Protein AF-F1CF00-F1 (afdb_monomer_lite)

Foldseek 3Di:
DPDDPQDQDPPDWFKKKWWAPDQFLQGTQIWIDTPVLVPDVLQVKDWDQDDPLHGADVVRAPRTWIDGFQWDPSHIGHNTDDIDTDSHIDPGPCNQLHQFQFALVQDLVNSVPPSVRSPDCVGHGTGAAKAWAWPPPHAFDKDFDDPPDQDKGKGKTKIDTGDQWAFPWKWKDQQLPPDTDTWDKAQPVVVCLVPWDDCDPRPHTRHCVPHSGDRDMIMTIDIDRCVPRDLVQPGFKMWMKIATPVRGIAAQAFRDDSNRPNTHHIFMWTWDAPPVNRMITIFGQADDDDDDGGPCVVCVVVVHHSSPDDSDDPRVCPPPPPPPPPVDPPVVVVVVVVVVVQDDPVCPPPDADLVNQVVQLQLPDQWFWAAEPNDIDTCNVVQSPPSVHNNVSSNRGSYHD

pLDDT: mean 87.66, std 14.7, range [31.25, 98.94]

Radius of gyration: 24.58 Å; chains: 1; bounding box: 58×54×68 Å

Structure (mmCIF, N/CA/C/O backbone):
data_AF-F1CF00-F1
#
_entry.id   AF-F1CF00-F1
#
loop_
_atom_site.group_PDB
_atom_site.id
_atom_site.type_symbol
_atom_site.label_atom_id
_atom_site.label_alt_id
_atom_site.label_comp_id
_atom_site.label_asym_id
_atom_site.label_entity_id
_atom_site.label_seq_id
_atom_site.pdbx_PDB_ins_code
_atom_site.Cartn_x
_atom_site.Cartn_y
_atom_site.Cartn_z
_atom_site.occupancy
_atom_site.B_iso_or_equiv
_atom_site.auth_seq_id
_atom_site.auth_comp_id
_atom_site.auth_asym_id
_atom_site.auth_atom_id
_atom_site.pdbx_PDB_model_num
ATOM 1 N N . ALA A 1 1 ? 1.249 -29.191 -19.636 1.00 63.22 1 ALA A N 1
ATOM 2 C CA . ALA A 1 1 ? 0.805 -27.869 -19.150 1.00 63.22 1 ALA A CA 1
ATOM 3 C C . ALA A 1 1 ? 0.244 -27.083 -20.328 1.00 63.22 1 ALA A C 1
ATOM 5 O O . ALA A 1 1 ? 0.739 -27.269 -21.435 1.00 63.22 1 ALA A O 1
ATOM 6 N N . TYR A 1 2 ? -0.792 -26.268 -20.119 1.00 59.78 2 TYR A N 1
ATOM 7 C CA . TYR A 1 2 ? -1.272 -25.333 -21.145 1.00 59.78 2 TYR A CA 1
ATOM 8 C C . TYR A 1 2 ? -0.163 -24.302 -21.450 1.00 59.78 2 TYR A C 1
ATOM 10 O O . TYR A 1 2 ? 0.604 -23.993 -20.532 1.00 59.78 2 TYR A O 1
ATOM 18 N N . PRO A 1 3 ? -0.029 -23.785 -22.687 1.00 68.06 3 PRO A N 1
ATOM 19 C CA . PRO A 1 3 ? 0.972 -22.767 -23.001 1.00 68.06 3 PRO A CA 1
ATOM 20 C C . PRO A 1 3 ? 0.831 -21.557 -22.071 1.00 68.06 3 PRO A C 1
ATOM 22 O O . PRO A 1 3 ? -0.273 -21.037 -21.904 1.00 68.06 3 PRO A O 1
ATOM 25 N N . SER A 1 4 ? 1.935 -21.119 -21.462 1.00 71.06 4 SER A N 1
ATOM 26 C CA . SER A 1 4 ? 1.944 -19.944 -20.590 1.00 71.06 4 SER A CA 1
ATOM 27 C C . SER A 1 4 ? 2.267 -18.692 -21.399 1.00 71.06 4 SER A C 1
ATOM 29 O O . SER A 1 4 ? 3.142 -18.708 -22.266 1.00 71.06 4 SER A O 1
ATOM 31 N N . TYR A 1 5 ? 1.607 -17.579 -21.075 1.00 68.19 5 TYR A N 1
ATOM 32 C CA . TYR A 1 5 ? 2.003 -16.262 -21.582 1.00 68.19 5 TYR A CA 1
ATOM 33 C C . TYR A 1 5 ? 3.438 -15.887 -21.165 1.00 68.19 5 TYR A C 1
ATOM 35 O O . TYR A 1 5 ? 4.087 -15.096 -21.840 1.00 68.19 5 TYR A O 1
ATOM 43 N N . GLU A 1 6 ? 3.968 -16.508 -20.112 1.00 74.44 6 GLU A N 1
ATOM 44 C CA . GLU A 1 6 ? 5.344 -16.301 -19.645 1.00 74.44 6 GLU A CA 1
ATOM 45 C C . GLU A 1 6 ? 6.374 -17.139 -20.431 1.00 74.44 6 GLU A C 1
ATOM 47 O O . GLU A 1 6 ? 7.578 -17.018 -20.228 1.00 74.44 6 GLU A O 1
ATOM 52 N N . THR A 1 7 ? 5.944 -18.004 -21.361 1.00 80.38 7 THR A N 1
ATOM 53 C CA . THR A 1 7 ? 6.881 -18.741 -22.219 1.00 80.38 7 THR A CA 1
ATOM 54 C C . THR A 1 7 ? 7.532 -17.792 -23.227 1.00 80.38 7 THR A C 1
ATOM 56 O O . THR A 1 7 ? 6.840 -17.206 -24.071 1.00 80.38 7 THR A O 1
ATOM 59 N N . VAL A 1 8 ? 8.863 -17.678 -23.154 1.00 82.75 8 VAL A N 1
ATOM 60 C CA . VAL A 1 8 ? 9.689 -16.884 -24.074 1.00 82.75 8 VAL A CA 1
ATOM 61 C C . VAL A 1 8 ? 9.491 -17.372 -25.506 1.00 82.75 8 VAL A C 1
ATOM 63 O O . VAL A 1 8 ? 9.583 -18.565 -25.797 1.00 82.75 8 VAL A O 1
ATOM 66 N N . VAL A 1 9 ? 9.232 -16.430 -26.408 1.00 83.75 9 VAL A N 1
ATOM 67 C CA . VAL A 1 9 ? 9.177 -16.680 -27.849 1.00 83.75 9 VAL A CA 1
ATOM 68 C C . VAL A 1 9 ? 10.295 -15.858 -28.486 1.00 83.75 9 VAL A C 1
ATOM 70 O O . VAL A 1 9 ? 10.139 -14.639 -28.579 1.00 83.75 9 VAL A O 1
ATOM 73 N N . PRO A 1 10 ? 11.408 -16.492 -28.904 1.00 81.06 10 PRO A N 1
ATOM 74 C CA . PRO A 1 10 ? 12.555 -15.785 -29.460 1.00 81.06 10 PRO A CA 1
ATOM 75 C C . PRO A 1 10 ? 12.169 -14.813 -30.575 1.00 81.06 10 PRO A C 1
ATOM 77 O O . PRO A 1 10 ? 11.384 -15.148 -31.463 1.00 81.06 10 PRO A O 1
ATOM 80 N N . GLY A 1 11 ? 12.708 -13.596 -30.510 1.00 82.81 11 GLY A N 1
ATOM 81 C CA . GLY A 1 11 ? 12.425 -12.531 -31.479 1.00 82.81 11 GLY A CA 1
ATOM 82 C C . GLY A 1 11 ? 11.084 -11.815 -31.279 1.00 82.81 11 GLY A C 1
ATOM 83 O O . GLY A 1 11 ? 10.772 -10.888 -32.025 1.00 82.81 11 GLY A O 1
ATOM 84 N N . ARG A 1 12 ? 10.294 -12.189 -30.263 1.00 89.31 12 ARG A N 1
ATOM 85 C CA . ARG A 1 12 ? 9.070 -11.479 -29.884 1.00 89.31 12 ARG A CA 1
ATOM 86 C C . ARG A 1 12 ? 9.282 -10.750 -28.565 1.00 89.31 12 ARG A C 1
ATOM 88 O O . ARG A 1 12 ? 9.091 -11.326 -27.499 1.00 89.31 12 ARG A O 1
ATOM 95 N N . ALA A 1 13 ? 9.615 -9.467 -28.659 1.00 93.44 13 ALA A N 1
ATOM 96 C CA . ALA A 1 13 ? 9.744 -8.603 -27.496 1.00 93.44 13 ALA A CA 1
ATOM 97 C C . ALA A 1 13 ? 8.464 -8.609 -26.641 1.00 93.44 13 ALA A C 1
ATOM 99 O O . ALA A 1 13 ? 7.344 -8.517 -27.157 1.00 93.44 13 ALA A O 1
ATOM 100 N N . ARG A 1 14 ? 8.644 -8.737 -25.327 1.00 93.94 14 ARG A N 1
ATOM 101 C CA . ARG A 1 14 ? 7.571 -8.797 -24.324 1.00 93.94 14 ARG A CA 1
ATOM 102 C C . ARG A 1 14 ? 7.862 -7.980 -23.079 1.00 93.94 14 ARG A C 1
ATOM 104 O O . ARG A 1 14 ? 6.922 -7.685 -22.346 1.00 93.94 14 ARG A O 1
ATOM 111 N N . HIS A 1 15 ? 9.111 -7.584 -22.871 1.00 96.06 15 HIS A N 1
ATOM 112 C CA . HIS A 1 15 ? 9.545 -6.841 -21.703 1.00 96.06 15 HIS A CA 1
ATOM 113 C C . HIS A 1 15 ? 10.344 -5.603 -22.099 1.00 96.06 15 HIS A C 1
ATOM 115 O O . HIS A 1 15 ? 10.956 -5.542 -23.167 1.00 96.06 15 HIS A O 1
ATOM 121 N N . VAL A 1 16 ? 10.336 -4.632 -21.195 1.00 98.25 16 VAL A N 1
ATOM 122 C CA . VAL A 1 16 ? 11.263 -3.506 -21.162 1.00 98.25 16 VAL A CA 1
ATOM 123 C C . VAL A 1 16 ? 12.041 -3.625 -19.862 1.00 98.25 16 VAL A C 1
ATOM 125 O O . VAL A 1 16 ? 11.451 -3.554 -18.785 1.00 98.25 16 VAL A O 1
ATOM 128 N N . ILE A 1 17 ? 13.340 -3.873 -19.959 1.00 98.56 17 ILE A N 1
ATOM 129 C CA . ILE A 1 17 ? 14.257 -3.951 -18.827 1.00 98.56 17 ILE A CA 1
ATOM 130 C C . ILE A 1 17 ? 14.751 -2.539 -18.524 1.00 98.56 17 ILE A C 1
ATOM 132 O O . ILE A 1 17 ? 15.116 -1.797 -19.435 1.00 98.56 17 ILE A O 1
ATOM 136 N N . PHE A 1 18 ? 14.764 -2.194 -17.242 1.00 98.75 18 PHE A N 1
ATOM 137 C CA . PHE A 1 18 ? 15.279 -0.941 -16.707 1.00 98.75 18 PHE A CA 1
ATOM 138 C C . PHE A 1 18 ? 16.377 -1.264 -15.697 1.00 98.75 18 PHE A C 1
ATOM 140 O O . PHE A 1 18 ? 16.182 -2.121 -14.833 1.00 98.75 18 PHE A O 1
ATOM 147 N N . GLU A 1 19 ? 17.508 -0.579 -15.802 1.00 98.69 19 GLU A N 1
ATOM 148 C CA . GLU A 1 19 ? 18.694 -0.788 -14.966 1.00 98.69 19 GLU A CA 1
ATOM 149 C C . GLU A 1 19 ? 19.203 0.564 -14.456 1.00 98.69 19 GLU A C 1
ATOM 151 O O . GLU A 1 19 ? 19.277 1.537 -15.219 1.00 98.69 19 GLU A O 1
ATOM 156 N N . GLY A 1 20 ? 19.483 0.621 -13.155 1.00 98.50 20 GLY A N 1
ATOM 157 C CA . GLY A 1 20 ? 20.045 1.779 -12.469 1.00 98.50 20 GLY A CA 1
ATOM 158 C C . GLY A 1 20 ? 21.561 1.869 -12.641 1.00 98.50 20 GLY A C 1
ATOM 159 O O . GLY A 1 20 ? 22.195 0.962 -13.170 1.00 98.50 20 GLY A O 1
ATOM 160 N N . ALA A 1 21 ? 22.143 2.986 -12.220 1.00 98.00 21 ALA A N 1
ATOM 161 C CA . ALA A 1 21 ? 23.587 3.216 -12.207 1.00 98.00 21 ALA A CA 1
ATOM 162 C C . ALA A 1 21 ? 24.255 2.805 -10.883 1.00 98.00 21 ALA A C 1
ATOM 164 O O . ALA A 1 21 ? 25.465 2.966 -10.745 1.00 98.00 21 ALA A O 1
ATOM 165 N N . ASP A 1 22 ? 23.474 2.336 -9.912 1.00 94.06 22 ASP A N 1
ATOM 166 C CA . ASP A 1 22 ? 23.943 1.895 -8.605 1.00 94.06 22 ASP A CA 1
ATOM 167 C C . ASP A 1 22 ? 24.763 0.605 -8.700 1.00 94.06 22 ASP A C 1
ATOM 169 O O . ASP A 1 22 ? 24.506 -0.248 -9.545 1.00 94.06 22 ASP A O 1
ATOM 173 N N . GLU A 1 23 ? 25.743 0.456 -7.812 1.00 93.50 23 GLU A N 1
ATOM 174 C CA . GLU A 1 23 ? 26.584 -0.736 -7.714 1.00 93.50 23 GLU A CA 1
ATOM 175 C C . GLU A 1 23 ? 26.280 -1.434 -6.384 1.00 93.50 23 GLU A C 1
ATOM 177 O O . GLU A 1 23 ? 26.660 -0.956 -5.316 1.00 93.50 23 GLU A O 1
ATOM 182 N N . LEU A 1 24 ? 25.559 -2.555 -6.447 1.00 93.12 24 LEU A N 1
ATOM 183 C CA . LEU A 1 24 ? 25.214 -3.377 -5.283 1.00 93.12 24 LEU A CA 1
ATOM 184 C C . LEU A 1 24 ? 26.084 -4.646 -5.252 1.00 93.12 24 LEU A C 1
ATOM 186 O O . LEU A 1 24 ? 26.618 -5.046 -6.292 1.00 93.12 24 LEU A O 1
ATOM 190 N N . PRO A 1 25 ? 26.175 -5.363 -4.111 1.00 92.06 25 PRO A N 1
ATOM 191 C CA . PRO A 1 25 ? 27.051 -6.535 -3.973 1.00 92.06 25 PRO A CA 1
ATOM 192 C C . PRO A 1 25 ? 26.844 -7.641 -5.020 1.00 92.06 25 PRO A C 1
ATOM 194 O O . PRO A 1 25 ? 27.751 -8.425 -5.292 1.00 92.06 25 PRO A O 1
ATOM 197 N N . LYS A 1 26 ? 25.648 -7.726 -5.621 1.00 93.06 26 LYS A N 1
ATOM 198 C CA . LYS A 1 26 ? 25.290 -8.732 -6.637 1.00 93.06 26 LYS A CA 1
ATOM 199 C C . LYS A 1 26 ? 24.983 -8.122 -8.009 1.00 93.06 26 LYS A C 1
ATOM 201 O O . LYS A 1 26 ? 24.214 -8.691 -8.787 1.00 93.06 26 LYS A O 1
ATOM 206 N N . GLY A 1 27 ? 25.609 -6.984 -8.301 1.00 93.94 27 GLY A N 1
ATOM 207 C CA . GLY A 1 27 ? 25.416 -6.210 -9.523 1.00 93.94 27 GLY A CA 1
ATOM 208 C C . GLY A 1 27 ? 24.318 -5.161 -9.384 1.00 93.94 27 GLY A C 1
ATOM 209 O O . GLY A 1 27 ? 23.625 -5.093 -8.373 1.00 93.94 27 GLY A O 1
ATOM 210 N N . LYS A 1 28 ? 24.172 -4.339 -10.420 1.00 96.88 28 LYS A N 1
ATOM 211 C CA . LYS A 1 28 ? 23.271 -3.183 -10.435 1.00 96.88 28 LYS A CA 1
ATOM 212 C C . LYS A 1 28 ? 21.818 -3.541 -10.156 1.00 96.88 28 LYS A C 1
ATOM 214 O O . LYS A 1 28 ? 21.356 -4.637 -10.504 1.00 96.88 28 LYS A O 1
ATOM 219 N N . TYR A 1 29 ? 21.062 -2.597 -9.601 1.00 98.19 29 TYR A N 1
ATOM 220 C CA . TYR A 1 29 ? 19.623 -2.766 -9.508 1.00 98.19 29 TYR A CA 1
ATOM 221 C C . TYR A 1 29 ? 18.991 -2.745 -10.899 1.00 98.19 29 TYR A C 1
ATOM 223 O O . TYR A 1 29 ? 19.172 -1.818 -11.689 1.00 98.19 29 TYR A O 1
ATOM 231 N N . GLY A 1 30 ? 18.176 -3.752 -11.191 1.00 98.19 30 GLY A N 1
ATOM 232 C CA . GLY A 1 30 ? 17.430 -3.796 -12.435 1.00 98.19 30 GLY A CA 1
ATOM 233 C C . GLY A 1 30 ? 16.198 -4.677 -12.342 1.00 98.19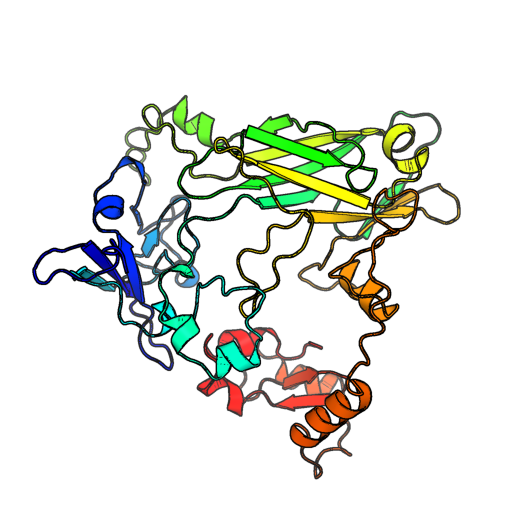 30 GLY A C 1
ATOM 234 O O . GLY A 1 30 ? 16.146 -5.674 -11.625 1.00 98.19 30 GLY A O 1
ATOM 235 N N . THR A 1 31 ? 15.171 -4.310 -13.093 1.00 98.38 31 THR A N 1
ATOM 236 C CA . THR A 1 31 ? 13.897 -5.031 -13.156 1.00 98.38 31 THR A CA 1
ATOM 237 C C . THR A 1 31 ? 13.268 -4.833 -14.531 1.00 98.38 31 THR A C 1
ATOM 239 O O . THR A 1 31 ? 13.868 -4.211 -15.406 1.00 98.38 31 THR A O 1
ATOM 242 N N . SER A 1 32 ? 12.091 -5.400 -14.780 1.00 97.50 32 SER A N 1
ATOM 243 C CA . SER A 1 32 ? 11.417 -5.229 -16.066 1.00 97.50 32 SER A CA 1
ATOM 244 C C . SER A 1 32 ? 9.935 -4.935 -15.925 1.00 97.50 32 SER A C 1
ATOM 246 O O . SER A 1 32 ? 9.302 -5.324 -14.947 1.00 97.50 32 SER A O 1
ATOM 248 N N . GLN A 1 33 ? 9.397 -4.264 -16.937 1.00 97.50 33 GLN A N 1
ATOM 249 C CA . GLN A 1 33 ? 7.969 -4.081 -17.158 1.00 97.50 33 GLN A CA 1
ATOM 250 C C . GLN A 1 33 ? 7.525 -4.877 -18.370 1.00 97.50 33 GLN A C 1
ATOM 252 O O . GLN A 1 33 ? 8.310 -5.131 -19.284 1.00 97.50 33 GLN A O 1
ATOM 257 N N . ARG A 1 34 ? 6.239 -5.220 -18.420 1.00 94.69 34 ARG A N 1
ATOM 258 C CA . ARG A 1 34 ? 5.651 -5.787 -19.633 1.00 94.69 34 ARG A CA 1
ATOM 259 C C . ARG A 1 34 ? 5.622 -4.719 -20.727 1.00 94.69 34 ARG A C 1
ATOM 261 O O . ARG A 1 34 ? 5.172 -3.598 -20.502 1.00 94.69 34 ARG A O 1
ATOM 268 N N . LEU A 1 35 ? 6.066 -5.075 -21.928 1.00 95.75 35 LEU A N 1
ATOM 269 C CA . LEU A 1 35 ? 6.161 -4.161 -23.067 1.00 95.75 35 LEU A CA 1
ATOM 270 C C . LEU A 1 35 ? 4.801 -3.567 -23.442 1.00 95.75 35 LEU A C 1
ATOM 272 O O . LEU A 1 35 ? 4.711 -2.382 -23.739 1.00 95.75 35 LEU A O 1
ATOM 276 N N . ASN A 1 36 ? 3.731 -4.363 -23.391 1.00 95.00 36 ASN A N 1
ATOM 277 C CA . ASN A 1 36 ? 2.386 -3.860 -23.666 1.00 95.00 36 ASN A CA 1
ATOM 278 C C . ASN A 1 36 ? 1.926 -2.808 -22.646 1.00 95.00 36 ASN A C 1
ATOM 280 O O . ASN A 1 36 ? 1.220 -1.890 -23.034 1.00 95.00 36 ASN A O 1
ATOM 284 N N . TRP A 1 37 ? 2.337 -2.914 -21.379 1.00 95.31 37 TRP A N 1
ATOM 285 C CA . TRP A 1 37 ? 2.041 -1.908 -20.357 1.00 95.31 37 TRP A CA 1
ATOM 286 C C . TRP A 1 37 ? 2.884 -0.651 -20.553 1.00 95.31 37 TRP A C 1
ATOM 288 O O . TRP A 1 37 ? 2.344 0.444 -20.496 1.00 95.31 37 TRP A O 1
ATOM 298 N N . ALA A 1 38 ? 4.172 -0.801 -20.875 1.00 96.19 38 ALA A N 1
ATOM 299 C CA . ALA A 1 38 ? 5.051 0.331 -21.170 1.00 96.19 38 ALA A CA 1
ATOM 300 C C . ALA A 1 38 ? 4.606 1.142 -22.402 1.00 96.19 38 ALA A C 1
ATOM 302 O O . ALA A 1 38 ? 4.855 2.343 -22.472 1.00 96.19 38 ALA A O 1
ATOM 303 N N . MET A 1 39 ? 3.944 0.501 -23.370 1.00 95.50 39 MET A N 1
ATOM 304 C CA . MET A 1 39 ? 3.370 1.173 -24.543 1.00 95.50 39 MET A CA 1
ATOM 305 C C . MET A 1 39 ? 1.972 1.759 -24.295 1.00 95.50 39 MET A C 1
ATOM 307 O O . MET A 1 39 ? 1.500 2.563 -25.102 1.00 95.50 39 MET A O 1
ATOM 311 N N . ASP A 1 40 ? 1.297 1.362 -23.217 1.00 94.50 40 ASP A N 1
ATOM 312 C CA . ASP A 1 40 ? -0.046 1.830 -22.898 1.00 94.50 40 ASP A CA 1
ATOM 313 C C . ASP A 1 40 ? 0.018 3.152 -22.127 1.00 94.50 40 ASP A C 1
ATOM 315 O O . ASP A 1 40 ? 0.338 3.201 -20.940 1.00 94.50 40 ASP A O 1
ATOM 319 N N . ARG A 1 41 ? -0.337 4.248 -22.805 1.00 90.38 41 ARG A N 1
ATOM 320 C CA . ARG A 1 41 ? -0.366 5.586 -22.198 1.00 90.38 41 ARG A CA 1
ATOM 321 C C . ARG A 1 41 ? -1.316 5.675 -21.007 1.00 90.38 41 ARG A C 1
ATOM 323 O O . ARG A 1 41 ? -1.063 6.486 -20.122 1.00 90.38 41 ARG A O 1
ATOM 330 N N . GLN A 1 42 ? -2.370 4.856 -20.957 1.00 90.62 42 GLN A N 1
ATOM 331 C CA . GLN A 1 42 ? -3.288 4.868 -19.822 1.00 90.62 42 GLN A CA 1
ATOM 332 C C . GLN A 1 42 ? -2.615 4.363 -18.547 1.00 90.62 42 GLN A C 1
ATOM 334 O O . GLN A 1 42 ? -2.994 4.801 -17.475 1.00 90.62 42 GLN A O 1
ATOM 339 N N . LYS A 1 43 ? -1.572 3.525 -18.637 1.00 92.00 43 LYS A N 1
ATOM 340 C CA . LYS A 1 43 ? -0.809 3.058 -17.467 1.00 92.00 43 LYS A CA 1
ATOM 341 C C . LYS A 1 43 ? 0.065 4.140 -16.823 1.00 92.00 43 LYS A C 1
ATOM 343 O O . LYS A 1 43 ? 0.626 3.895 -15.760 1.00 92.00 43 LYS A O 1
ATOM 348 N N . GLY A 1 44 ? 0.192 5.316 -17.445 1.00 91.31 44 GLY A N 1
ATOM 349 C CA . GLY A 1 44 ? 0.817 6.488 -16.829 1.00 91.31 44 GLY A CA 1
ATOM 350 C C . GLY A 1 44 ? 2.302 6.327 -16.493 1.00 91.31 44 GLY A C 1
ATOM 351 O O . GLY A 1 44 ? 2.793 7.010 -15.603 1.00 91.31 44 GLY A O 1
ATOM 352 N N . MET A 1 45 ? 3.026 5.419 -17.156 1.00 95.56 45 MET A N 1
ATOM 353 C CA . MET A 1 45 ? 4.460 5.225 -16.914 1.00 95.56 45 MET A CA 1
ATOM 354 C C . MET A 1 45 ? 5.272 6.443 -17.360 1.00 95.56 45 MET A C 1
ATOM 356 O O . MET A 1 45 ? 5.098 6.937 -18.475 1.00 95.56 45 MET A O 1
ATOM 360 N N . LEU A 1 46 ? 6.193 6.893 -16.506 1.00 95.31 46 LEU A N 1
ATOM 361 C CA . LEU A 1 46 ? 6.997 8.093 -16.730 1.00 95.31 46 LEU A CA 1
ATOM 362 C C . LEU A 1 46 ? 8.484 7.813 -16.540 1.00 95.31 46 LEU A C 1
ATOM 364 O O . LEU A 1 46 ? 8.888 7.058 -15.657 1.00 95.31 46 LEU A O 1
ATOM 368 N N . ILE A 1 47 ? 9.295 8.509 -17.330 1.00 97.25 47 ILE A N 1
ATOM 369 C CA . ILE A 1 47 ? 10.700 8.744 -17.018 1.00 97.25 47 ILE A CA 1
ATOM 370 C C . ILE A 1 47 ? 10.771 10.149 -16.426 1.00 97.25 47 ILE A C 1
ATOM 372 O O . ILE A 1 47 ? 10.546 11.133 -17.130 1.00 97.25 47 ILE A O 1
ATOM 376 N N . ALA A 1 48 ? 10.993 10.231 -15.119 1.00 96.12 48 ALA A N 1
ATOM 377 C CA . ALA A 1 48 ? 10.933 11.469 -14.357 1.00 96.12 48 ALA A CA 1
ATOM 378 C C . ALA A 1 48 ? 12.340 11.981 -14.041 1.00 96.12 48 ALA A C 1
ATOM 380 O O . ALA A 1 48 ? 13.216 11.199 -13.677 1.00 96.12 48 ALA A O 1
ATOM 381 N N . TRP A 1 49 ? 12.525 13.296 -14.153 1.00 95.06 49 TRP A N 1
ATOM 382 C CA . TRP A 1 49 ? 13.735 14.029 -13.754 1.00 95.06 49 TRP A CA 1
ATOM 383 C C . TRP A 1 49 ? 13.470 15.028 -12.613 1.00 95.06 49 TRP A C 1
ATOM 385 O O . TRP A 1 49 ? 14.409 15.590 -12.056 1.00 95.06 49 TRP A O 1
ATOM 395 N N . ALA A 1 50 ? 12.200 15.205 -12.232 1.00 92.62 50 ALA A N 1
ATOM 396 C CA . ALA A 1 50 ? 11.751 16.125 -11.194 1.00 92.62 50 ALA A CA 1
ATOM 397 C C . ALA A 1 50 ? 10.626 15.518 -10.340 1.00 92.62 50 ALA A C 1
ATOM 399 O O . ALA A 1 50 ? 9.872 14.656 -10.803 1.00 92.62 50 ALA A O 1
ATOM 400 N N . ILE A 1 51 ? 10.495 16.008 -9.108 1.00 93.88 51 ILE A N 1
ATOM 401 C CA . ILE A 1 51 ? 9.410 15.709 -8.169 1.00 93.88 51 ILE A CA 1
ATOM 402 C C . ILE A 1 51 ? 8.962 17.012 -7.498 1.00 93.88 51 ILE A C 1
ATOM 404 O O . ILE A 1 51 ? 9.783 17.820 -7.090 1.00 93.88 51 ILE A O 1
ATOM 408 N N . ASN A 1 52 ? 7.650 17.256 -7.425 1.00 92.50 52 ASN A N 1
ATOM 409 C CA . ASN A 1 52 ? 7.070 18.458 -6.800 1.00 92.50 52 ASN A CA 1
ATOM 410 C C . ASN A 1 52 ? 7.621 19.811 -7.304 1.00 92.50 52 ASN A C 1
ATOM 412 O O . ASN A 1 52 ? 7.535 20.815 -6.607 1.00 92.50 52 ASN A O 1
ATOM 416 N N . GLY A 1 53 ? 8.112 19.857 -8.545 1.00 90.38 53 GLY A N 1
ATOM 417 C CA . GLY A 1 53 ? 8.618 21.077 -9.183 1.00 90.38 53 GLY A CA 1
ATOM 418 C C . GLY A 1 53 ? 10.115 21.306 -8.981 1.00 90.38 53 GLY A C 1
ATOM 419 O O . GLY A 1 53 ? 10.644 22.278 -9.511 1.00 90.38 53 GLY A O 1
ATOM 420 N N . GLU A 1 54 ? 10.790 20.403 -8.275 1.00 92.94 54 GLU A N 1
ATOM 421 C CA . GLU A 1 54 ? 12.230 20.431 -8.034 1.00 92.94 54 GLU A CA 1
ATOM 422 C C . GLU A 1 54 ? 12.911 19.248 -8.724 1.00 92.94 54 GLU A C 1
ATOM 424 O O . GLU A 1 54 ? 12.278 18.221 -8.992 1.00 92.94 54 GLU A O 1
ATOM 429 N N . ASP A 1 55 ? 14.206 19.382 -9.008 1.00 95.12 55 ASP A N 1
ATOM 430 C CA . ASP A 1 55 ? 15.024 18.260 -9.468 1.00 95.12 55 ASP A CA 1
ATOM 431 C C . ASP A 1 55 ? 14.949 17.104 -8.459 1.00 95.12 55 ASP A C 1
ATOM 433 O O . ASP A 1 55 ? 14.796 17.305 -7.252 1.00 95.12 55 ASP A O 1
ATOM 437 N N . LEU A 1 56 ? 15.070 15.865 -8.941 1.00 96.75 56 LEU A N 1
ATOM 438 C CA . LEU A 1 56 ? 15.157 14.714 -8.039 1.00 96.75 56 LEU A CA 1
ATOM 439 C C . LEU A 1 56 ? 16.323 14.891 -7.054 1.00 96.75 56 LEU A C 1
ATOM 441 O O . LEU A 1 56 ? 17.412 15.310 -7.433 1.00 96.75 56 LEU A O 1
ATOM 445 N N . SER A 1 57 ? 16.132 14.495 -5.797 1.00 96.81 57 SER A N 1
ATOM 446 C CA . SER A 1 57 ? 17.253 14.310 -4.874 1.00 96.81 57 SER A CA 1
ATOM 447 C C . SER A 1 57 ? 18.048 13.042 -5.236 1.00 96.81 57 SER A C 1
ATOM 449 O O . SER A 1 57 ? 17.522 12.160 -5.933 1.00 96.81 57 SER A O 1
ATOM 451 N N . PRO A 1 58 ? 19.293 12.883 -4.743 1.00 96.12 58 PRO A N 1
ATOM 452 C CA . PRO A 1 58 ? 20.033 11.629 -4.880 1.00 96.12 58 PRO A CA 1
ATOM 453 C C . PRO A 1 58 ? 19.219 10.410 -4.422 1.00 96.12 58 PRO A C 1
ATOM 455 O O . PRO A 1 58 ? 19.092 9.451 -5.182 1.00 96.12 58 PRO A O 1
ATOM 458 N N . ASP A 1 59 ? 18.551 10.481 -3.266 1.00 96.12 59 ASP A N 1
ATOM 459 C CA . ASP A 1 59 ? 17.725 9.385 -2.730 1.00 96.12 59 ASP A CA 1
ATOM 460 C C . ASP A 1 59 ? 16.500 9.061 -3.583 1.00 96.12 59 ASP A C 1
ATOM 462 O O . ASP A 1 59 ? 16.015 7.921 -3.600 1.00 96.12 59 ASP A O 1
ATOM 466 N N . HIS A 1 60 ? 16.004 10.045 -4.330 1.00 97.00 60 HIS A N 1
ATOM 467 C CA . HIS A 1 60 ? 14.905 9.875 -5.267 1.00 97.00 60 HIS A CA 1
ATOM 468 C C . HIS A 1 60 ? 15.355 9.533 -6.687 1.00 97.00 60 HIS A C 1
ATOM 470 O O . HIS A 1 60 ? 14.492 9.303 -7.531 1.00 97.00 60 HIS A O 1
ATOM 476 N N . GLY A 1 61 ? 16.656 9.375 -6.940 1.00 97.69 61 GLY A N 1
ATOM 477 C CA . GLY A 1 61 ? 17.172 8.839 -8.197 1.00 97.69 61 GLY A CA 1
ATOM 478 C C . GLY A 1 61 ? 17.672 9.883 -9.188 1.00 97.69 61 GLY A C 1
ATOM 479 O O . GLY A 1 61 ? 17.588 9.630 -10.387 1.00 97.69 61 GLY A O 1
ATOM 480 N N . TYR A 1 62 ? 18.164 11.035 -8.723 1.00 97.38 62 TYR A N 1
ATOM 481 C CA . TYR A 1 62 ? 18.793 12.039 -9.589 1.00 97.38 62 TYR A CA 1
ATOM 482 C C . TYR A 1 62 ? 19.824 11.42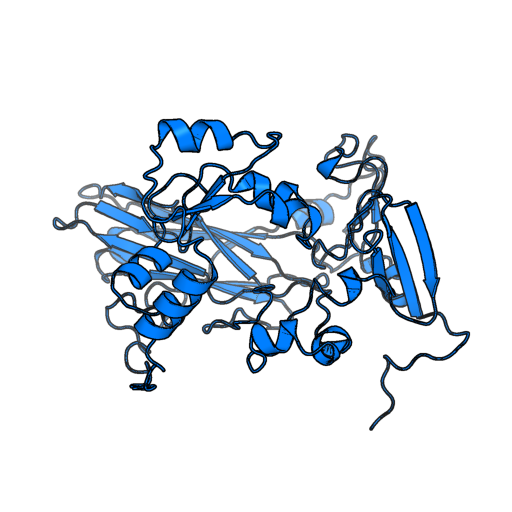7 -10.560 1.00 97.38 62 TYR A C 1
ATOM 484 O O . TYR A 1 62 ? 20.638 10.611 -10.133 1.00 97.38 62 TYR A O 1
ATOM 492 N N . PRO A 1 63 ? 19.872 11.833 -11.841 1.00 97.25 63 PRO A N 1
ATOM 493 C CA . PRO A 1 63 ? 19.023 12.842 -12.478 1.00 97.25 63 PRO A CA 1
ATOM 494 C C . PRO A 1 63 ? 17.738 12.274 -13.091 1.00 97.25 63 PRO A C 1
ATOM 496 O O . PRO A 1 63 ? 16.918 13.037 -13.591 1.00 97.25 63 PRO A O 1
ATOM 499 N N . LEU A 1 64 ? 17.565 10.950 -13.119 1.00 98.06 64 LEU A N 1
ATOM 500 C CA . LEU A 1 64 ? 16.505 10.311 -13.890 1.00 98.06 64 LEU A CA 1
ATOM 501 C C . LEU A 1 64 ? 16.041 9.010 -13.236 1.00 98.06 64 LEU A C 1
ATOM 503 O O . LEU A 1 64 ? 16.852 8.164 -12.862 1.00 98.06 64 LEU A O 1
ATOM 507 N N . ARG A 1 65 ? 14.727 8.799 -13.165 1.00 98.69 65 ARG A N 1
ATOM 508 C CA . ARG A 1 65 ? 14.136 7.550 -12.671 1.00 98.69 65 ARG A CA 1
ATOM 509 C C . ARG A 1 65 ? 12.950 7.098 -13.508 1.00 98.69 65 ARG A C 1
ATOM 511 O O . ARG A 1 65 ? 12.286 7.901 -14.159 1.00 98.69 65 ARG A O 1
ATOM 518 N N . LEU A 1 66 ? 12.618 5.820 -13.399 1.00 98.69 66 LEU A N 1
ATOM 519 C CA . LEU A 1 66 ? 11.324 5.290 -13.807 1.00 98.69 66 LEU A CA 1
ATOM 520 C C . LEU A 1 66 ? 10.284 5.522 -12.696 1.00 98.69 66 LEU A C 1
ATOM 522 O O . LEU A 1 66 ? 10.581 5.328 -11.516 1.00 98.69 66 LEU A O 1
ATOM 526 N N . VAL A 1 67 ? 9.057 5.877 -13.080 1.00 98.19 67 VAL A N 1
ATOM 527 C CA . VAL A 1 67 ? 7.860 5.905 -12.225 1.00 98.19 67 VAL A CA 1
ATOM 528 C C . VAL A 1 67 ? 6.765 5.083 -12.902 1.00 98.19 67 VAL A C 1
ATOM 530 O O . VAL A 1 67 ? 6.467 5.287 -14.080 1.00 98.19 67 VAL A O 1
ATOM 533 N N . VAL A 1 68 ? 6.174 4.138 -12.165 1.00 97.88 68 VAL A N 1
ATOM 534 C CA . VAL A 1 68 ? 5.148 3.209 -12.670 1.00 97.88 68 VAL A CA 1
ATOM 535 C C . VAL A 1 68 ? 3.931 3.250 -11.746 1.00 97.88 68 VAL A C 1
ATOM 537 O O . VAL A 1 68 ? 3.884 2.498 -10.771 1.00 97.88 68 VAL A O 1
ATOM 540 N N . PRO A 1 69 ? 2.957 4.138 -11.998 1.00 96.38 69 PRO A N 1
ATOM 541 C CA . PRO A 1 69 ? 1.787 4.275 -11.139 1.00 96.38 69 PRO A CA 1
ATOM 542 C C . PRO A 1 69 ? 1.040 2.957 -10.905 1.00 96.38 69 PRO A C 1
ATOM 544 O O . PRO A 1 69 ? 0.918 2.115 -11.795 1.00 96.38 69 PRO A O 1
ATOM 547 N N . GLY A 1 70 ? 0.536 2.773 -9.683 1.00 96.25 70 GLY A N 1
ATOM 548 C CA . GLY A 1 70 ? -0.213 1.579 -9.287 1.00 96.25 70 GLY A CA 1
ATOM 549 C C . GLY A 1 70 ? 0.627 0.313 -9.068 1.00 96.25 70 GLY A C 1
ATOM 550 O O . GLY A 1 70 ? 0.050 -0.719 -8.722 1.00 96.25 70 GLY A O 1
ATOM 551 N N . GLN A 1 71 ? 1.951 0.369 -9.233 1.00 98.06 71 GLN A N 1
ATOM 552 C CA . GLN A 1 71 ? 2.868 -0.723 -8.898 1.00 98.06 71 GLN A CA 1
ATOM 553 C C . GLN A 1 71 ? 3.734 -0.407 -7.674 1.00 98.06 71 GLN A C 1
ATOM 555 O O . GLN A 1 71 ? 3.842 0.741 -7.246 1.00 98.06 71 GLN A O 1
ATOM 560 N N . ILE A 1 72 ? 4.369 -1.436 -7.110 1.00 98.19 72 ILE A N 1
ATOM 561 C CA . ILE A 1 72 ? 5.322 -1.277 -6.005 1.00 98.19 72 ILE A CA 1
ATOM 562 C C . ILE A 1 72 ? 6.547 -0.432 -6.393 1.00 98.19 72 ILE A C 1
ATOM 564 O O . ILE A 1 72 ? 7.008 -0.437 -7.537 1.00 98.19 72 ILE A O 1
ATOM 568 N N . GLY A 1 73 ? 7.148 0.228 -5.398 1.00 97.44 73 GLY A N 1
ATOM 569 C CA . GLY A 1 73 ? 8.363 1.033 -5.577 1.00 97.44 73 GLY A CA 1
ATOM 570 C C . GLY A 1 73 ? 9.552 0.248 -6.150 1.00 97.44 73 GLY A C 1
ATOM 571 O O . GLY A 1 73 ? 10.298 0.793 -6.959 1.00 97.44 73 GLY A O 1
ATOM 572 N N . GLY A 1 74 ? 9.665 -1.055 -5.854 1.00 97.31 74 GLY A N 1
ATOM 573 C CA . GLY A 1 74 ? 10.668 -1.971 -6.432 1.00 97.31 74 GLY A CA 1
ATOM 574 C C . GLY A 1 74 ? 10.506 -2.259 -7.937 1.00 97.31 74 GLY A C 1
ATOM 575 O O . GLY A 1 74 ? 11.081 -3.195 -8.497 1.00 97.31 74 GLY A O 1
ATOM 576 N N . ARG A 1 75 ? 9.654 -1.499 -8.623 1.00 97.94 75 ARG A N 1
ATOM 577 C CA . ARG A 1 75 ? 9.524 -1.483 -10.081 1.00 97.94 75 ARG A CA 1
ATOM 578 C C . ARG A 1 75 ? 9.860 -0.121 -10.689 1.00 97.94 75 ARG A C 1
ATOM 580 O O . ARG A 1 75 ? 9.842 0.019 -11.908 1.00 97.94 75 ARG A O 1
ATOM 587 N N . MET A 1 76 ? 10.198 0.859 -9.853 1.00 98.06 76 MET A N 1
ATOM 588 C CA . MET A 1 76 ? 10.448 2.258 -10.196 1.00 98.06 76 MET A CA 1
ATOM 589 C C . MET A 1 76 ? 11.942 2.576 -10.062 1.00 98.06 76 MET A C 1
ATOM 591 O O . MET A 1 76 ? 12.359 3.281 -9.138 1.00 98.06 76 MET A O 1
ATOM 595 N N . VAL A 1 77 ? 12.738 1.997 -10.970 1.00 98.69 77 VAL A N 1
ATOM 596 C CA . VAL A 1 77 ? 14.212 2.057 -10.985 1.00 98.69 77 VAL A CA 1
ATOM 597 C C . VAL A 1 77 ? 14.714 3.498 -10.859 1.00 98.69 77 VAL A C 1
ATOM 599 O O . VAL A 1 77 ? 14.359 4.357 -11.669 1.00 98.69 77 VAL A O 1
ATOM 602 N N . LYS A 1 78 ? 15.534 3.746 -9.835 1.00 98.75 78 LYS A N 1
ATOM 603 C CA . LYS A 1 78 ? 16.247 5.009 -9.601 1.00 98.75 78 LYS A CA 1
ATOM 604 C C . LYS A 1 78 ? 17.562 5.045 -10.382 1.00 98.75 78 LYS A C 1
ATOM 606 O O . LYS A 1 78 ? 18.048 3.994 -10.791 1.00 98.75 78 LYS A O 1
ATOM 611 N N . TRP A 1 79 ? 18.126 6.243 -10.564 1.00 98.44 79 TRP A N 1
ATOM 612 C CA . TRP A 1 79 ? 19.424 6.449 -11.222 1.00 98.44 79 TRP A CA 1
ATOM 613 C C . TRP A 1 79 ? 19.490 5.765 -12.595 1.00 98.44 79 TRP A C 1
ATOM 615 O O . TRP A 1 79 ? 20.449 5.072 -12.915 1.00 98.44 79 TRP A O 1
ATOM 625 N N . LEU A 1 80 ? 18.420 5.890 -13.380 1.00 98.62 80 LEU A N 1
ATOM 626 C CA . LEU A 1 80 ? 18.184 5.093 -14.577 1.00 98.62 80 LEU A CA 1
ATOM 627 C C . LEU A 1 80 ? 19.300 5.288 -15.613 1.00 98.62 80 LEU A C 1
ATOM 629 O O . LEU A 1 80 ? 19.508 6.395 -16.109 1.00 98.62 80 LEU A O 1
ATOM 633 N N . GLN A 1 81 ? 19.963 4.192 -15.984 1.00 98.00 81 GLN A N 1
ATOM 634 C CA . GLN A 1 81 ? 21.103 4.196 -16.901 1.00 98.00 81 GLN A CA 1
ATOM 635 C C . GLN A 1 81 ? 20.810 3.488 -18.226 1.00 98.00 81 GLN A C 1
ATOM 637 O O . GLN A 1 81 ? 21.311 3.908 -19.272 1.00 98.00 81 GLN A O 1
ATOM 642 N N . ARG A 1 82 ? 20.007 2.416 -18.208 1.00 98.44 82 ARG A N 1
ATOM 643 C CA . ARG A 1 82 ? 19.756 1.585 -19.395 1.00 98.44 82 ARG A CA 1
ATOM 644 C C . ARG A 1 82 ? 18.289 1.176 -19.503 1.00 98.44 82 ARG A C 1
ATOM 646 O O . ARG A 1 82 ? 17.665 0.788 -18.518 1.00 98.44 82 ARG A O 1
ATOM 653 N N . ILE A 1 83 ? 17.764 1.255 -20.729 1.00 98.56 83 ILE A N 1
ATOM 654 C CA . ILE A 1 83 ? 16.444 0.752 -21.125 1.00 98.56 83 ILE A CA 1
ATOM 655 C C . ILE A 1 83 ? 16.652 -0.235 -22.275 1.00 98.56 83 ILE A C 1
ATOM 657 O O . ILE A 1 83 ? 17.202 0.133 -23.313 1.00 98.56 83 ILE A O 1
ATOM 661 N N . GLU A 1 84 ? 16.218 -1.479 -22.104 1.00 98.19 84 GLU A N 1
ATOM 662 C CA . GLU A 1 84 ? 16.412 -2.556 -23.079 1.00 98.19 84 GLU A CA 1
ATOM 663 C C . GLU A 1 84 ? 15.081 -3.235 -23.414 1.00 98.19 84 GLU A C 1
ATOM 665 O O . GLU A 1 84 ? 14.325 -3.629 -22.530 1.00 98.19 84 GLU A O 1
ATOM 670 N N . ILE A 1 85 ? 14.795 -3.411 -24.704 1.00 97.56 85 ILE A N 1
ATOM 671 C CA . ILE A 1 85 ? 13.653 -4.203 -25.167 1.00 97.56 85 ILE A CA 1
ATOM 672 C C . ILE A 1 85 ? 14.070 -5.671 -25.243 1.00 97.56 85 ILE A C 1
ATOM 674 O O . ILE A 1 85 ? 15.040 -5.996 -25.925 1.00 97.56 85 ILE A O 1
ATOM 678 N N . SER A 1 86 ? 13.315 -6.556 -24.592 1.00 95.12 86 SER A N 1
ATOM 679 C CA . SER A 1 86 ? 13.682 -7.967 -24.460 1.00 95.12 86 SER A CA 1
ATOM 680 C C . SER A 1 86 ? 12.497 -8.913 -24.664 1.00 95.12 86 SER A C 1
ATOM 682 O O . SER A 1 86 ? 11.333 -8.553 -24.464 1.00 95.12 86 SER A O 1
ATOM 684 N N . ASP A 1 87 ? 12.780 -10.143 -25.091 1.00 93.81 87 ASP A N 1
ATOM 685 C CA . ASP A 1 87 ? 11.800 -11.234 -25.201 1.00 93.81 87 ASP A CA 1
ATOM 686 C C . ASP A 1 87 ? 11.560 -11.971 -23.871 1.00 93.81 87 ASP A C 1
ATOM 688 O O . ASP A 1 87 ? 10.651 -12.800 -23.780 1.00 93.81 87 ASP A O 1
ATOM 692 N N . ARG A 1 88 ? 12.338 -11.626 -22.840 1.00 92.50 88 ARG A N 1
ATOM 693 C CA . ARG A 1 88 ? 12.311 -12.186 -21.486 1.00 92.50 88 ARG A CA 1
ATOM 694 C C . ARG A 1 88 ? 12.339 -11.087 -20.429 1.00 92.50 88 ARG A C 1
ATOM 696 O O . ARG A 1 88 ? 12.730 -9.957 -20.711 1.00 92.50 88 ARG A O 1
ATOM 703 N N . GLU A 1 89 ? 11.946 -11.432 -19.209 1.00 94.25 89 GLU A N 1
ATOM 704 C CA . GLU A 1 89 ? 12.058 -10.536 -18.059 1.00 94.25 89 GLU A CA 1
ATOM 705 C C . GLU A 1 89 ? 13.519 -10.238 -17.687 1.00 94.25 89 GLU A C 1
ATOM 707 O O . GLU A 1 89 ? 14.459 -10.876 -18.174 1.00 94.25 89 GLU A O 1
ATOM 712 N N . SER A 1 90 ? 13.711 -9.249 -16.815 1.00 96.62 90 SER A N 1
ATOM 713 C CA . SER A 1 90 ? 15.034 -8.863 -16.318 1.00 96.62 90 SER A CA 1
ATOM 714 C C . SER A 1 90 ? 15.780 -10.061 -15.731 1.00 96.62 90 SER A C 1
ATOM 716 O O . SER A 1 90 ? 15.205 -10.869 -15.012 1.00 96.62 90 SER A O 1
ATOM 718 N N . GLN A 1 91 ? 17.077 -10.156 -16.020 1.00 95.94 91 GLN A N 1
ATOM 719 C CA . GLN A 1 91 ? 17.949 -11.196 -15.464 1.00 95.94 91 GLN A CA 1
ATOM 720 C C . GLN A 1 91 ? 18.788 -10.697 -14.272 1.00 95.94 91 GLN A C 1
ATOM 722 O O . GLN A 1 91 ? 19.701 -11.386 -13.825 1.00 95.94 91 GLN A O 1
ATOM 727 N N . HIS A 1 92 ? 18.497 -9.497 -13.761 1.00 97.75 92 HIS A N 1
ATOM 728 C CA . HIS A 1 92 ? 19.174 -8.924 -12.596 1.00 97.75 92 HIS A CA 1
ATOM 729 C C . HIS A 1 92 ? 18.824 -9.683 -11.312 1.00 97.75 92 HIS A C 1
ATOM 731 O O . HIS A 1 92 ? 17.697 -10.150 -11.146 1.00 97.75 92 HIS A O 1
ATOM 737 N N . HIS A 1 93 ? 19.766 -9.750 -10.367 1.00 96.25 93 HIS A N 1
ATOM 738 C CA . HIS A 1 93 ? 19.607 -10.533 -9.138 1.00 96.25 93 HIS A CA 1
ATOM 739 C C . HIS A 1 93 ? 18.354 -10.137 -8.336 1.00 96.25 93 HIS A C 1
ATOM 741 O O . HIS A 1 93 ? 17.523 -10.987 -8.017 1.00 96.25 93 HIS A O 1
ATOM 747 N N . LEU A 1 94 ? 18.165 -8.839 -8.081 1.00 96.19 94 LEU A N 1
ATOM 748 C CA . LEU A 1 94 ? 17.042 -8.322 -7.285 1.00 96.19 94 LEU A CA 1
ATOM 749 C C . LEU A 1 94 ? 15.688 -8.351 -8.015 1.00 96.19 94 LEU A C 1
ATOM 751 O O . LEU A 1 94 ? 14.652 -8.121 -7.396 1.00 96.19 94 LEU A O 1
ATOM 755 N N . HIS A 1 95 ? 15.659 -8.682 -9.311 1.00 97.31 95 HIS A N 1
ATOM 756 C CA . HIS A 1 95 ? 14.399 -9.007 -9.981 1.00 97.31 95 HIS A CA 1
ATOM 757 C C . HIS A 1 95 ? 13.818 -10.336 -9.470 1.00 97.31 95 HIS A C 1
ATOM 759 O O . HIS A 1 95 ? 12.598 -10.481 -9.372 1.00 97.31 95 HIS A O 1
ATOM 765 N N . PHE A 1 96 ? 14.692 -11.290 -9.130 1.00 95.94 96 PHE A N 1
ATOM 766 C CA . PHE A 1 96 ? 14.303 -12.617 -8.660 1.00 95.94 96 PHE A CA 1
ATOM 767 C C . PHE A 1 96 ? 14.251 -12.714 -7.141 1.00 95.94 96 PHE A C 1
ATOM 769 O O . PHE A 1 96 ? 13.257 -13.210 -6.626 1.00 95.94 96 PHE A O 1
ATOM 776 N N . PHE A 1 97 ? 15.289 -12.245 -6.443 1.00 95.50 97 PHE A N 1
ATOM 777 C CA . PHE A 1 97 ? 15.502 -12.478 -5.006 1.00 95.50 97 PHE A CA 1
ATOM 778 C C . PHE A 1 97 ? 14.946 -11.375 -4.092 1.00 95.50 97 PHE A C 1
ATOM 780 O O . PHE A 1 97 ? 15.284 -11.312 -2.914 1.00 95.50 97 PHE A O 1
ATOM 787 N N . ASP A 1 98 ? 14.099 -10.503 -4.633 1.00 95.69 98 ASP A N 1
ATOM 788 C CA . ASP A 1 98 ? 13.388 -9.463 -3.894 1.00 95.69 98 ASP A CA 1
ATOM 789 C C . ASP A 1 98 ? 12.043 -9.166 -4.589 1.00 95.69 98 ASP A C 1
ATOM 791 O O . ASP A 1 98 ? 11.787 -9.620 -5.709 1.00 95.69 98 ASP A O 1
ATOM 795 N N . ASN A 1 99 ? 11.162 -8.391 -3.955 1.00 97.38 99 ASN A N 1
ATOM 796 C CA . ASN A 1 99 ? 9.907 -7.922 -4.545 1.00 97.38 99 ASN A CA 1
ATOM 797 C C . ASN A 1 99 ? 8.977 -9.064 -5.006 1.00 97.38 99 ASN A C 1
ATOM 799 O O . ASN A 1 99 ? 8.334 -8.983 -6.065 1.00 97.38 99 ASN A O 1
ATOM 803 N N . LYS A 1 100 ? 8.900 -10.126 -4.190 1.00 96.62 100 LYS A N 1
ATOM 804 C CA . LYS A 1 100 ? 8.009 -11.278 -4.382 1.00 96.62 100 LYS A CA 1
ATOM 805 C C . LYS A 1 100 ? 7.132 -11.550 -3.166 1.00 96.62 100 LYS A C 1
ATOM 807 O O . LYS A 1 100 ? 7.587 -11.446 -2.029 1.00 96.62 100 LYS A O 1
ATOM 812 N N . LEU A 1 101 ? 5.891 -11.958 -3.425 1.00 97.25 101 LEU A N 1
ATOM 813 C CA . LEU A 1 101 ? 4.959 -12.466 -2.420 1.00 97.25 101 LEU A CA 1
ATOM 814 C C . LEU A 1 101 ? 4.941 -13.992 -2.518 1.00 97.25 101 LEU A C 1
ATOM 816 O O . LEU A 1 101 ? 4.195 -14.570 -3.311 1.00 97.25 101 LEU A O 1
ATOM 820 N N . LEU A 1 102 ? 5.823 -14.639 -1.757 1.00 97.06 102 LEU A N 1
ATOM 821 C CA . LEU A 1 102 ? 5.928 -16.098 -1.755 1.00 97.06 102 LEU A CA 1
ATOM 822 C C . LEU A 1 102 ? 4.731 -16.735 -1.018 1.00 97.06 102 LEU A C 1
ATOM 824 O O . LEU A 1 102 ? 4.177 -16.110 -0.110 1.00 97.06 102 LEU A O 1
ATOM 828 N N . PRO A 1 103 ? 4.332 -17.974 -1.367 1.00 96.94 103 PRO A N 1
ATOM 829 C CA . PRO A 1 103 ? 3.209 -18.649 -0.721 1.00 96.94 103 PRO A CA 1
ATOM 830 C C . PRO A 1 103 ? 3.387 -18.831 0.791 1.00 96.94 103 PRO A C 1
ATOM 832 O O . PRO A 1 103 ? 4.485 -19.140 1.245 1.00 96.94 103 PRO A O 1
ATOM 835 N N . THR A 1 104 ? 2.291 -18.775 1.556 1.00 95.56 104 THR A N 1
ATOM 836 C CA . THR A 1 104 ? 2.293 -18.974 3.026 1.00 95.56 104 THR A CA 1
ATOM 837 C C . THR A 1 104 ? 2.857 -20.321 3.488 1.00 95.56 104 THR A C 1
ATOM 839 O O . THR A 1 104 ? 3.251 -20.461 4.641 1.00 95.56 104 THR A O 1
ATOM 842 N N . VAL A 1 105 ? 2.890 -21.325 2.606 1.00 95.62 105 VAL A N 1
ATOM 843 C CA . VAL A 1 105 ? 3.460 -22.653 2.887 1.00 95.62 105 VAL A CA 1
ATOM 844 C C . VAL A 1 105 ? 4.990 -22.680 2.833 1.00 95.62 105 VAL A C 1
ATOM 846 O O . VAL A 1 105 ? 5.583 -23.682 3.216 1.00 95.62 105 VAL A O 1
ATOM 849 N N . VAL A 1 106 ? 5.622 -21.618 2.326 1.00 95.94 106 VAL A N 1
ATOM 850 C CA . VAL A 1 106 ? 7.077 -21.513 2.198 1.00 95.94 106 VAL A CA 1
ATOM 851 C C . VAL A 1 106 ? 7.637 -20.882 3.465 1.00 95.94 106 VAL A C 1
ATOM 853 O O . VAL A 1 106 ? 7.312 -19.741 3.795 1.00 95.94 106 VAL A O 1
ATOM 856 N N . SER A 1 107 ? 8.494 -21.613 4.175 1.00 94.62 107 SER A N 1
ATOM 857 C CA . SER A 1 107 ? 9.198 -21.070 5.339 1.00 94.62 107 SER A CA 1
ATOM 858 C C . SER A 1 107 ? 10.332 -20.121 4.929 1.00 94.62 107 SER A C 1
ATOM 860 O O . SER A 1 107 ? 10.799 -20.129 3.788 1.00 94.62 107 SER A O 1
ATOM 862 N N . ALA A 1 108 ? 10.826 -19.322 5.879 1.00 92.81 108 ALA A N 1
ATOM 863 C CA . ALA A 1 108 ? 11.996 -18.474 5.649 1.00 92.81 108 ALA A CA 1
ATOM 864 C C . ALA A 1 108 ? 13.247 -19.293 5.273 1.00 92.81 108 ALA A C 1
ATOM 866 O O . ALA A 1 108 ? 14.002 -18.886 4.393 1.00 92.81 108 ALA A O 1
ATOM 867 N N . ASP A 1 109 ? 13.435 -20.474 5.874 1.00 94.38 109 ASP A N 1
ATOM 868 C CA . ASP A 1 109 ? 14.539 -21.378 5.528 1.00 94.38 109 ASP A CA 1
ATOM 869 C C . ASP A 1 109 ? 14.409 -21.941 4.116 1.00 94.38 109 ASP A C 1
ATOM 871 O O . ASP A 1 109 ? 15.397 -22.007 3.388 1.00 94.38 109 ASP A O 1
ATOM 875 N N . GLN A 1 110 ? 13.200 -22.314 3.695 1.00 95.12 110 GLN A N 1
ATOM 876 C CA . GLN A 1 110 ? 12.973 -22.775 2.325 1.00 95.12 110 GLN A CA 1
ATOM 877 C C . GLN A 1 110 ? 13.219 -21.655 1.320 1.00 95.12 110 GLN A C 1
ATOM 879 O O . GLN A 1 110 ? 13.867 -21.885 0.306 1.00 95.12 110 GLN A O 1
ATOM 884 N N . ALA A 1 111 ? 12.761 -20.434 1.607 1.00 94.62 111 ALA A N 1
ATOM 885 C CA . ALA A 1 111 ? 13.052 -19.287 0.758 1.00 94.62 111 ALA A CA 1
ATOM 886 C C . ALA A 1 111 ? 14.566 -19.031 0.652 1.00 94.62 111 ALA A C 1
ATOM 888 O O . ALA A 1 111 ? 15.056 -18.777 -0.441 1.00 94.62 111 ALA A O 1
ATOM 889 N N . ARG A 1 112 ? 15.333 -19.152 1.743 1.00 92.38 112 ARG A N 1
ATOM 890 C CA . ARG A 1 112 ? 16.797 -18.977 1.708 1.00 92.38 112 ARG A CA 1
ATOM 891 C C . ARG A 1 112 ? 17.536 -20.064 0.928 1.00 92.38 112 ARG A C 1
ATOM 893 O O . ARG A 1 112 ? 18.539 -19.761 0.296 1.00 92.38 112 ARG A O 1
ATOM 900 N N . ASN A 1 113 ? 17.071 -21.310 1.003 1.00 93.81 113 ASN A N 1
ATOM 901 C CA . ASN A 1 113 ? 17.821 -22.467 0.509 1.00 93.81 113 ASN A CA 1
ATOM 902 C C . ASN A 1 113 ? 17.309 -23.029 -0.831 1.00 93.81 113 ASN A C 1
ATOM 904 O O . ASN A 1 113 ? 17.977 -23.867 -1.434 1.00 93.81 113 ASN A O 1
ATOM 908 N N . GLU A 1 114 ? 16.127 -22.617 -1.302 1.00 96.00 114 GLU A N 1
ATOM 909 C CA . GLU A 1 114 ? 15.491 -23.171 -2.502 1.00 96.00 114 GLU A CA 1
ATOM 910 C C . GLU A 1 114 ? 15.174 -22.089 -3.553 1.00 96.00 114 GLU A C 1
ATOM 912 O O . GLU A 1 114 ? 14.066 -21.549 -3.617 1.00 96.00 114 GLU A O 1
ATOM 917 N N . ASP A 1 115 ? 16.111 -21.859 -4.476 1.00 94.88 115 ASP A N 1
ATOM 918 C CA . ASP A 1 115 ? 16.008 -20.866 -5.561 1.00 94.88 115 ASP A CA 1
ATOM 919 C C . ASP A 1 115 ? 14.733 -20.964 -6.413 1.00 94.88 115 ASP A C 1
ATOM 921 O O . ASP A 1 115 ? 14.250 -19.966 -6.950 1.00 94.88 115 ASP A O 1
ATOM 925 N N . LYS A 1 116 ? 14.139 -22.158 -6.530 1.00 95.19 116 LYS A N 1
ATOM 926 C CA . LYS A 1 116 ? 12.936 -22.395 -7.349 1.00 95.19 116 LYS A CA 1
ATOM 927 C C . LYS A 1 116 ? 11.772 -21.458 -7.000 1.00 95.19 116 LYS A C 1
ATOM 929 O O . LYS A 1 116 ? 10.972 -21.146 -7.878 1.00 95.19 116 LYS A O 1
ATOM 934 N N . TRP A 1 117 ? 11.666 -21.015 -5.743 1.00 95.44 117 TRP A N 1
ATOM 935 C CA . TRP A 1 117 ? 10.623 -20.080 -5.312 1.00 95.44 117 TRP A CA 1
ATOM 936 C C . TRP A 1 117 ? 10.836 -18.685 -5.906 1.00 95.44 117 TRP A C 1
ATOM 938 O O . TRP A 1 117 ? 9.875 -18.021 -6.285 1.00 95.44 117 TRP A O 1
ATOM 948 N N . TRP A 1 118 ? 12.089 -18.265 -6.061 1.00 95.81 118 TRP A N 1
ATOM 949 C CA . TRP A 1 118 ? 12.464 -16.951 -6.579 1.00 95.81 118 TRP A CA 1
ATOM 950 C C . TRP A 1 118 ? 12.441 -16.866 -8.099 1.00 95.81 118 TRP A C 1
ATOM 952 O O . TRP A 1 118 ? 12.235 -15.786 -8.637 1.00 95.81 118 TRP A O 1
ATOM 962 N N . TYR A 1 119 ? 12.572 -17.979 -8.816 1.00 94.31 119 TYR A N 1
ATOM 963 C CA . TYR A 1 119 ? 12.480 -17.990 -10.283 1.00 94.31 119 TYR A CA 1
ATOM 964 C C . TYR A 1 119 ? 11.061 -18.213 -10.818 1.00 94.31 119 TYR A C 1
ATOM 966 O O . TYR A 1 119 ? 10.841 -18.138 -12.024 1.00 94.31 119 TYR A O 1
ATOM 974 N N . ASP A 1 120 ? 10.075 -18.456 -9.951 1.00 92.31 120 ASP A N 1
ATOM 975 C CA . ASP A 1 120 ? 8.686 -18.598 -10.382 1.00 92.31 120 ASP A CA 1
ATOM 976 C C . ASP A 1 120 ? 8.028 -17.209 -10.577 1.00 92.31 120 ASP A C 1
ATOM 978 O O . ASP A 1 120 ? 7.905 -16.435 -9.613 1.00 92.31 120 ASP A O 1
ATOM 982 N N . PRO A 1 121 ? 7.593 -16.846 -11.802 1.00 90.25 121 PRO A N 1
ATOM 983 C CA . PRO A 1 121 ? 7.028 -15.527 -12.082 1.00 90.25 121 PRO A CA 1
ATOM 984 C C . PRO A 1 121 ? 5.660 -15.297 -11.426 1.00 90.25 121 PRO A C 1
ATOM 986 O O . PRO A 1 121 ? 5.253 -14.148 -11.266 1.00 90.25 121 PRO A O 1
ATOM 989 N N . LYS A 1 122 ? 4.954 -16.350 -10.977 1.00 91.50 122 LYS A N 1
ATOM 990 C CA . LYS A 1 122 ? 3.644 -16.209 -10.302 1.00 91.50 122 LYS A CA 1
ATOM 991 C C . LYS A 1 122 ? 3.713 -15.393 -9.011 1.00 91.50 122 LYS A C 1
ATOM 993 O O . LYS A 1 122 ? 2.691 -14.869 -8.580 1.00 91.50 122 LYS A O 1
ATOM 998 N N . TYR A 1 123 ? 4.887 -15.317 -8.389 1.00 95.44 123 TYR A N 1
ATOM 999 C CA . TYR A 1 123 ? 5.078 -14.625 -7.115 1.00 95.44 123 TYR A CA 1
ATOM 1000 C C . TYR A 1 123 ? 5.637 -13.210 -7.282 1.00 95.44 123 TYR A C 1
ATOM 1002 O O . TYR A 1 123 ? 5.839 -12.519 -6.288 1.00 95.44 123 TYR A O 1
ATOM 1010 N N . ILE A 1 124 ? 5.898 -12.765 -8.518 1.00 95.56 124 ILE A N 1
ATOM 1011 C CA . ILE A 1 124 ? 6.349 -11.399 -8.803 1.00 95.56 124 ILE A CA 1
ATOM 1012 C C . ILE A 1 124 ? 5.257 -10.419 -8.390 1.00 95.56 124 ILE A C 1
ATOM 1014 O O . ILE A 1 124 ? 4.126 -10.485 -8.875 1.00 95.56 124 ILE A O 1
ATOM 1018 N N . ILE A 1 125 ? 5.621 -9.457 -7.546 1.00 97.69 125 ILE A N 1
ATOM 1019 C CA . ILE A 1 125 ? 4.746 -8.332 -7.243 1.00 97.69 125 ILE A CA 1
ATOM 1020 C C . ILE A 1 125 ? 4.939 -7.277 -8.337 1.00 97.69 125 ILE A C 1
ATOM 1022 O O . ILE A 1 125 ? 6.068 -6.869 -8.630 1.00 97.69 125 ILE A O 1
ATOM 1026 N N . ASN A 1 126 ? 3.833 -6.857 -8.949 1.00 96.38 126 ASN A N 1
ATOM 1027 C CA . ASN A 1 126 ? 3.774 -5.699 -9.837 1.00 96.38 126 ASN A CA 1
ATOM 1028 C C . ASN A 1 126 ? 2.783 -4.701 -9.239 1.00 96.38 126 ASN A C 1
ATOM 1030 O O . ASN A 1 126 ? 3.185 -3.846 -8.454 1.00 96.38 126 ASN A O 1
ATOM 1034 N N . ASP A 1 127 ? 1.494 -4.858 -9.551 1.00 97.44 127 ASP A N 1
ATOM 1035 C CA . ASP A 1 127 ? 0.430 -4.010 -9.016 1.00 97.44 127 ASP A CA 1
ATOM 1036 C C . ASP A 1 127 ? 0.327 -4.130 -7.486 1.00 97.44 127 ASP A C 1
ATOM 1038 O O . ASP A 1 127 ? 0.427 -5.223 -6.923 1.00 97.44 127 ASP A O 1
ATOM 1042 N N . LEU A 1 128 ? 0.077 -3.000 -6.823 1.00 98.38 128 LEU A N 1
ATOM 1043 C CA . LEU A 1 128 ? -0.270 -2.963 -5.402 1.00 98.38 128 LEU A CA 1
ATOM 1044 C C . LEU A 1 128 ? -1.612 -3.681 -5.137 1.00 98.38 128 LEU A C 1
ATOM 1046 O O . LEU A 1 128 ? -2.513 -3.697 -5.985 1.00 98.38 128 LEU A O 1
ATOM 1050 N N . ASN A 1 129 ? -1.762 -4.253 -3.941 1.00 98.06 129 ASN A N 1
ATOM 1051 C CA . ASN A 1 129 ? -3.042 -4.748 -3.439 1.00 98.06 129 ASN A CA 1
ATOM 1052 C C . ASN A 1 129 ? -3.819 -3.623 -2.738 1.00 98.06 129 ASN A C 1
ATOM 1054 O O . ASN A 1 129 ? -3.285 -2.544 -2.487 1.00 98.06 129 ASN A O 1
ATOM 1058 N N . VAL A 1 130 ? -5.097 -3.877 -2.451 1.00 98.69 130 VAL A N 1
ATOM 1059 C CA . VAL A 1 130 ? -5.932 -2.959 -1.669 1.00 98.69 130 VAL A CA 1
ATOM 1060 C C . VAL A 1 130 ? -5.379 -2.872 -0.252 1.00 98.69 130 VAL A C 1
ATOM 1062 O O . VAL A 1 130 ? -5.198 -3.908 0.390 1.00 98.69 130 VAL A O 1
ATOM 1065 N N . ASN A 1 131 ? -5.153 -1.656 0.235 1.00 98.75 131 ASN A N 1
ATOM 1066 C CA . ASN A 1 131 ? -4.686 -1.394 1.589 1.00 98.75 131 ASN A CA 1
ATOM 1067 C C . ASN A 1 131 ? -5.303 -0.103 2.148 1.00 98.75 131 ASN A C 1
ATOM 1069 O O . ASN A 1 131 ? -5.677 0.799 1.396 1.00 98.75 131 ASN A O 1
ATOM 1073 N N . ALA A 1 132 ? -5.399 -0.017 3.471 1.00 98.81 132 ALA A N 1
ATOM 1074 C CA . ALA A 1 132 ? -5.849 1.156 4.207 1.00 98.81 132 ALA A CA 1
ATOM 1075 C C . ALA A 1 132 ? -5.242 1.153 5.610 1.00 98.81 132 ALA A C 1
ATOM 1077 O O . ALA A 1 132 ? -5.084 0.096 6.220 1.00 98.81 132 ALA A O 1
ATOM 1078 N N . ALA A 1 133 ? -4.940 2.337 6.132 1.00 98.50 133 ALA A N 1
ATOM 1079 C CA . ALA A 1 133 ? -4.376 2.512 7.465 1.00 98.50 133 ALA A CA 1
ATOM 1080 C C . ALA A 1 133 ? -5.079 3.650 8.203 1.00 98.50 133 ALA A C 1
ATOM 1082 O O . ALA A 1 133 ? -5.576 4.580 7.568 1.00 98.50 133 ALA A O 1
ATOM 1083 N N . ILE A 1 134 ? -5.113 3.562 9.534 1.00 98.62 134 ILE A N 1
ATOM 1084 C CA . ILE A 1 134 ? -5.651 4.599 10.422 1.00 98.62 134 ILE A CA 1
ATOM 1085 C C . ILE A 1 134 ? -4.488 5.490 10.859 1.00 98.62 134 ILE A C 1
ATOM 1087 O O . ILE A 1 134 ? -3.529 4.997 11.451 1.00 98.62 134 ILE A O 1
ATOM 1091 N N . CYS A 1 135 ? -4.581 6.787 10.582 1.00 97.31 135 CYS A N 1
ATOM 1092 C CA . CYS A 1 135 ? -3.570 7.786 10.937 1.00 97.31 135 CYS A CA 1
ATOM 1093 C C . CYS A 1 135 ? -3.995 8.653 12.128 1.00 97.31 135 CYS A C 1
ATOM 1095 O O . CYS A 1 135 ? -3.143 9.110 12.878 1.00 97.31 135 CYS A O 1
ATOM 1097 N N . SER A 1 136 ? -5.300 8.869 12.303 1.00 96.75 136 SER A N 1
ATOM 1098 C CA . SER A 1 136 ? -5.873 9.511 13.486 1.00 96.75 136 SER A CA 1
ATOM 1099 C C . SER A 1 136 ? -6.923 8.581 14.086 1.00 96.75 136 SER A C 1
ATOM 1101 O O . SER A 1 136 ? -7.798 8.113 13.346 1.00 96.75 136 SER A O 1
ATOM 1103 N N . PRO A 1 137 ? -6.882 8.315 15.400 1.00 95.88 137 PRO A N 1
ATOM 1104 C CA . PRO A 1 137 ? -5.968 8.884 16.399 1.00 95.88 137 PRO A CA 1
ATOM 1105 C C . PRO A 1 137 ? -4.526 8.344 16.328 1.00 95.88 137 PRO A C 1
ATOM 1107 O O . PRO A 1 137 ? -4.282 7.244 15.825 1.00 95.88 137 PRO A O 1
ATOM 1110 N N . ASP A 1 138 ? -3.580 9.130 16.845 1.00 93.81 138 ASP A N 1
ATOM 1111 C CA . ASP A 1 138 ? -2.151 8.794 16.872 1.00 93.81 138 ASP A CA 1
ATOM 1112 C C . ASP A 1 138 ? -1.815 7.760 17.966 1.00 93.81 138 ASP A C 1
ATOM 1114 O O . ASP A 1 138 ? -2.602 7.509 18.890 1.00 93.81 138 ASP A O 1
ATOM 1118 N N . HIS A 1 139 ? -0.637 7.142 17.875 1.00 94.56 139 HIS A N 1
ATOM 1119 C CA . HIS A 1 139 ? -0.127 6.252 18.911 1.00 94.56 139 HIS A CA 1
ATOM 1120 C C . HIS A 1 139 ? -0.025 6.989 20.255 1.00 94.56 139 HIS A C 1
ATOM 1122 O O . HIS A 1 139 ? 0.466 8.108 20.342 1.00 94.56 139 HIS A O 1
ATOM 1128 N N . ASN A 1 140 ? -0.532 6.360 21.316 1.00 93.69 140 ASN A N 1
ATOM 1129 C CA . ASN A 1 140 ? -0.629 6.909 22.669 1.00 93.69 140 ASN A CA 1
ATOM 1130 C C . ASN A 1 140 ? -1.393 8.232 22.799 1.00 93.69 140 ASN A C 1
ATOM 1132 O O . ASN A 1 140 ? -1.381 8.826 23.879 1.00 93.69 140 ASN A O 1
ATOM 1136 N N . GLN A 1 141 ? -2.136 8.660 21.775 1.00 94.19 141 GLN A N 1
ATOM 1137 C CA . GLN A 1 141 ? -3.029 9.800 21.915 1.00 94.19 141 GLN A CA 1
ATOM 1138 C C . GLN A 1 141 ? -4.061 9.509 23.010 1.00 94.19 141 GLN A C 1
ATOM 1140 O O . GLN A 1 141 ? -4.757 8.492 22.968 1.00 94.19 141 GLN A O 1
ATOM 1145 N N . ILE A 1 142 ? -4.161 10.415 23.985 1.00 94.94 142 ILE A N 1
ATOM 1146 C CA . ILE A 1 142 ? -5.149 10.372 25.065 1.00 94.94 142 ILE A CA 1
ATOM 1147 C C . ILE A 1 142 ? -6.218 11.419 24.783 1.00 94.94 142 ILE A C 1
ATOM 1149 O O . ILE A 1 142 ? -5.916 12.588 24.542 1.00 94.94 142 ILE A O 1
ATOM 1153 N N . VAL A 1 143 ? -7.478 11.008 24.860 1.00 93.69 143 VAL A N 1
ATOM 1154 C CA . VAL A 1 143 ? -8.629 11.899 24.769 1.00 93.69 143 VAL A CA 1
ATOM 1155 C C . VAL A 1 143 ? -9.385 11.861 26.089 1.00 93.69 143 VAL A C 1
ATOM 1157 O O . VAL A 1 143 ? -9.966 10.840 26.455 1.00 93.69 143 VAL A O 1
ATOM 1160 N N . THR A 1 144 ? -9.358 12.977 26.817 1.00 91.25 144 THR A N 1
ATOM 1161 C CA . THR A 1 144 ? -10.129 13.160 28.052 1.00 91.25 144 THR A CA 1
ATOM 1162 C C . THR A 1 144 ? -11.584 13.452 27.719 1.00 91.25 144 THR A C 1
ATOM 1164 O O . THR A 1 144 ? -11.875 14.288 26.859 1.00 91.25 144 THR A O 1
ATOM 1167 N N . LEU A 1 145 ? -12.486 12.773 28.419 1.00 85.25 145 LEU A N 1
ATOM 1168 C CA . LEU A 1 145 ? -13.923 12.920 28.276 1.00 85.25 145 LEU A CA 1
ATOM 1169 C C . LEU A 1 145 ? -14.380 14.197 28.973 1.00 85.25 145 LEU A C 1
ATOM 1171 O O . LEU A 1 145 ? -14.086 14.433 30.145 1.00 85.25 145 LEU A O 1
ATOM 1175 N N . GLN A 1 146 ? -15.123 15.026 28.251 1.00 78.31 146 GLN A N 1
ATOM 1176 C CA . GLN A 1 146 ? -15.740 16.213 28.827 1.00 78.31 146 GLN A CA 1
ATOM 1177 C C . GLN A 1 146 ? -17.136 15.883 29.360 1.00 78.31 146 GLN A C 1
ATOM 1179 O O . GLN A 1 146 ? -17.986 15.349 28.646 1.00 78.31 146 GLN A O 1
ATOM 1184 N N . SER A 1 147 ? -17.403 16.234 30.619 1.00 67.06 147 SER A N 1
ATOM 1185 C CA . SER A 1 147 ? -18.732 16.083 31.214 1.00 67.06 147 SER A CA 1
ATOM 1186 C C . SER A 1 147 ? -19.766 16.914 30.438 1.00 67.06 147 SER A C 1
ATOM 1188 O O . SER A 1 147 ? -19.624 18.130 30.320 1.00 67.06 147 SER A O 1
ATOM 1190 N N . ASN A 1 148 ? -20.842 16.267 29.976 1.00 62.12 148 ASN A N 1
ATOM 1191 C CA . ASN A 1 148 ? -22.030 16.871 29.347 1.00 62.12 148 ASN A CA 1
ATOM 1192 C C . ASN A 1 148 ? -21.880 17.457 27.923 1.00 62.12 148 ASN A C 1
ATOM 1194 O O . ASN A 1 148 ? -22.702 18.293 27.542 1.00 62.12 148 ASN A O 1
ATOM 1198 N N . SER A 1 149 ? -20.919 17.019 27.099 1.00 62.66 149 SER A N 1
ATOM 1199 C CA . SER A 1 149 ? -20.872 17.402 25.674 1.00 62.66 149 SER A CA 1
ATOM 1200 C C . SER A 1 149 ? -20.756 16.201 24.725 1.00 62.66 149 SER A C 1
ATOM 1202 O O . SER A 1 149 ? -20.144 15.186 25.048 1.00 62.66 149 SER A O 1
ATOM 1204 N N . SER A 1 150 ? -21.368 16.313 23.535 1.00 80.00 150 SER A N 1
ATOM 1205 C CA . SER A 1 150 ? -21.076 15.404 22.414 1.00 80.00 150 SER A CA 1
ATOM 1206 C C . SER A 1 150 ? -19.680 15.741 21.904 1.00 80.00 150 SER A C 1
ATOM 1208 O O . SER A 1 150 ? -19.482 16.739 21.207 1.00 80.00 150 SER A O 1
ATOM 1210 N N . GLN A 1 151 ? -18.702 14.941 22.316 1.00 89.19 151 GLN A N 1
ATOM 1211 C CA . GLN A 1 151 ? -17.325 15.053 21.861 1.00 89.19 151 GLN A CA 1
ATOM 1212 C C . GLN A 1 151 ? -17.122 14.111 20.675 1.00 89.19 151 GLN A C 1
ATOM 1214 O O . GLN A 1 151 ? -17.163 12.888 20.822 1.00 89.19 151 GLN A O 1
ATOM 1219 N N . ARG A 1 152 ? -16.923 14.694 19.490 1.00 93.31 152 ARG A N 1
ATOM 1220 C CA . ARG A 1 152 ? -16.639 13.950 18.260 1.00 93.31 152 ARG A CA 1
ATOM 1221 C C . ARG A 1 152 ? -15.137 13.746 18.088 1.00 93.31 152 ARG A C 1
ATOM 1223 O O . ARG A 1 152 ? -14.364 14.684 18.272 1.00 93.31 152 ARG A O 1
ATOM 1230 N N . LEU A 1 153 ? -14.748 12.533 17.718 1.00 94.69 153 LEU A N 1
ATOM 1231 C CA . LEU A 1 153 ? -13.385 12.138 17.391 1.00 94.69 153 LEU A CA 1
ATOM 1232 C C . LEU A 1 153 ? -13.326 11.722 15.912 1.00 94.69 153 LEU A C 1
ATOM 1234 O O . LEU A 1 153 ? -13.996 10.751 15.545 1.00 94.69 153 LEU A O 1
ATOM 1238 N N . PRO A 1 154 ? -12.537 12.414 15.073 1.00 97.06 154 PRO A N 1
ATOM 1239 C CA . PRO A 1 154 ? -12.316 11.988 13.700 1.00 97.06 154 PRO A CA 1
ATOM 1240 C C . PRO A 1 154 ? -11.394 10.766 13.664 1.00 97.06 154 PRO A C 1
ATOM 1242 O O . PRO A 1 154 ? -10.230 10.830 14.072 1.00 97.06 154 PRO A O 1
ATOM 1245 N N . ILE A 1 155 ? -11.920 9.656 13.149 1.00 98.31 155 ILE A N 1
ATOM 1246 C CA . ILE A 1 155 ? -11.120 8.506 12.738 1.00 98.31 155 ILE A CA 1
ATOM 1247 C C . ILE A 1 155 ? -10.786 8.699 11.265 1.00 98.31 155 ILE A C 1
ATOM 1249 O O . ILE A 1 155 ? -11.686 8.737 10.425 1.00 98.31 155 ILE A O 1
ATOM 1253 N N . GLU A 1 156 ? -9.505 8.857 10.955 1.00 98.50 156 GLU A N 1
ATOM 1254 C CA . GLU A 1 156 ? -9.053 9.260 9.623 1.00 98.50 156 GLU A CA 1
ATOM 1255 C C . GLU A 1 156 ? -7.829 8.474 9.187 1.00 98.50 156 GLU A C 1
ATOM 1257 O O . GLU A 1 156 ? -7.031 7.999 10.002 1.00 98.50 156 GLU A O 1
ATOM 1262 N N . GLY A 1 157 ? -7.652 8.381 7.877 1.00 98.69 157 GLY A N 1
ATOM 1263 C CA . GLY A 1 157 ? -6.486 7.752 7.296 1.00 98.69 157 GLY A CA 1
ATOM 1264 C C . GLY A 1 157 ? -6.478 7.827 5.782 1.00 98.69 157 GLY A C 1
ATOM 1265 O O . GLY A 1 157 ? -7.175 8.637 5.165 1.00 98.69 157 GLY A O 1
ATOM 1266 N N . TYR A 1 158 ? -5.681 6.954 5.180 1.00 98.88 158 TYR A N 1
ATOM 1267 C CA . TYR A 1 158 ? -5.598 6.812 3.732 1.00 98.88 158 TYR A CA 1
ATOM 1268 C C . TYR A 1 158 ? -5.959 5.391 3.300 1.00 98.88 158 TYR A C 1
ATOM 1270 O O . TYR A 1 158 ? -5.933 4.444 4.093 1.00 98.88 158 TYR A O 1
ATOM 1278 N N . ALA A 1 159 ? -6.285 5.249 2.020 1.00 98.88 159 ALA A N 1
ATOM 1279 C CA . ALA A 1 159 ? -6.425 3.969 1.343 1.00 98.88 159 ALA A CA 1
ATOM 1280 C C . ALA A 1 159 ? -5.816 4.044 -0.063 1.00 98.88 159 ALA A C 1
ATOM 1282 O O . ALA A 1 159 ? -5.801 5.102 -0.693 1.00 98.88 159 ALA A O 1
ATOM 1283 N N . TYR A 1 160 ? -5.305 2.920 -0.556 1.00 98.75 160 TYR A N 1
ATOM 1284 C CA . TYR A 1 160 ? -4.754 2.797 -1.904 1.00 98.75 160 TYR A CA 1
ATOM 1285 C C . TYR A 1 160 ? -4.982 1.392 -2.470 1.00 98.75 160 TYR A C 1
ATOM 1287 O O . TYR A 1 160 ? -5.227 0.432 -1.741 1.00 98.75 160 TYR A O 1
ATOM 1295 N N . THR A 1 161 ? -4.880 1.263 -3.789 1.00 98.50 161 THR A N 1
ATOM 1296 C CA . THR A 1 161 ? -4.805 -0.017 -4.509 1.00 98.50 161 THR A CA 1
ATOM 1297 C C . THR A 1 161 ? -3.902 0.162 -5.730 1.00 98.50 161 THR A C 1
ATOM 1299 O O . THR A 1 161 ? -3.458 1.269 -6.034 1.00 98.50 161 THR A O 1
ATOM 1302 N N . GLY A 1 162 ? -3.572 -0.933 -6.407 1.00 97.25 162 GLY A N 1
ATOM 1303 C CA . GLY A 1 162 ? -2.721 -0.924 -7.589 1.00 97.25 162 GLY A CA 1
ATOM 1304 C C . GLY A 1 162 ? -3.463 -0.930 -8.917 1.00 97.25 162 GLY A C 1
ATOM 1305 O O . GLY A 1 162 ? -4.690 -0.908 -8.991 1.00 97.25 162 GLY A O 1
ATOM 1306 N N . GLY A 1 163 ? -2.687 -1.009 -9.997 1.00 95.75 163 GLY A N 1
ATOM 1307 C CA . GLY A 1 163 ? -3.187 -1.248 -11.354 1.00 95.75 163 GLY A CA 1
ATOM 1308 C C . GLY A 1 163 ? -4.106 -0.169 -11.931 1.00 95.75 163 GLY A C 1
ATOM 1309 O O . GLY A 1 163 ? -4.753 -0.436 -12.944 1.00 95.75 163 GLY A O 1
ATOM 1310 N N . GLY A 1 164 ? -4.155 1.016 -11.316 1.00 96.25 164 GLY A N 1
ATOM 1311 C CA . GLY A 1 164 ? -5.039 2.109 -11.713 1.00 96.25 164 GLY A CA 1
ATOM 1312 C C . GLY A 1 164 ? -6.464 1.979 -11.174 1.00 96.25 164 GLY A C 1
ATOM 1313 O O . GLY A 1 164 ? -7.343 2.670 -11.673 1.00 96.25 164 GLY A O 1
ATOM 1314 N N . ARG A 1 165 ? -6.721 1.077 -10.218 1.00 97.44 165 ARG A N 1
ATOM 1315 C CA . ARG A 1 165 ? -8.076 0.843 -9.708 1.00 97.44 165 ARG A CA 1
ATOM 1316 C C . ARG A 1 165 ? -8.495 1.900 -8.695 1.00 97.44 165 ARG A C 1
ATOM 1318 O O . ARG A 1 165 ? -7.681 2.369 -7.901 1.00 97.44 165 ARG A O 1
ATOM 1325 N N . ARG A 1 166 ? -9.785 2.220 -8.656 1.00 98.31 166 ARG A N 1
ATOM 1326 C CA . ARG A 1 166 ? -10.348 3.131 -7.650 1.00 98.31 166 ARG A CA 1
ATOM 1327 C C . ARG A 1 166 ? -10.748 2.393 -6.373 1.00 98.31 166 ARG A C 1
ATOM 1329 O O . ARG A 1 166 ? -11.452 1.386 -6.427 1.00 98.31 166 ARG A O 1
ATOM 1336 N N . ILE A 1 167 ? -10.372 2.929 -5.209 1.00 98.81 167 ILE A N 1
ATOM 1337 C CA . ILE A 1 167 ? -11.000 2.558 -3.929 1.00 98.81 167 ILE A CA 1
ATOM 1338 C C . ILE A 1 167 ? -12.430 3.082 -3.936 1.00 98.81 167 ILE A C 1
ATOM 1340 O O . ILE A 1 167 ? -12.630 4.285 -4.044 1.00 98.81 167 ILE A O 1
ATOM 1344 N N . THR A 1 168 ? -13.423 2.210 -3.822 1.00 98.50 168 THR A N 1
ATOM 1345 C CA . THR A 1 168 ? -14.846 2.590 -3.874 1.00 98.50 168 THR A CA 1
ATOM 1346 C C . THR A 1 168 ? -15.488 2.641 -2.498 1.00 98.50 168 THR A C 1
ATOM 1348 O O . THR A 1 168 ? -16.549 3.241 -2.333 1.00 98.50 168 THR A O 1
ATOM 1351 N N . ARG A 1 169 ? -14.862 2.003 -1.503 1.00 98.69 169 ARG A N 1
ATOM 1352 C CA . ARG A 1 169 ? -15.426 1.885 -0.164 1.00 98.69 169 ARG A CA 1
ATOM 1353 C C . ARG A 1 169 ? -14.342 1.728 0.893 1.00 98.69 169 ARG A C 1
ATOM 1355 O O . ARG A 1 169 ? -13.431 0.918 0.733 1.00 98.69 169 ARG A O 1
ATOM 1362 N N . VAL A 1 170 ? -14.502 2.449 1.998 1.00 98.94 170 VAL A N 1
ATOM 1363 C CA . VAL A 1 170 ? -13.750 2.261 3.238 1.00 98.94 170 VAL A CA 1
ATOM 1364 C C . VAL A 1 170 ? -14.756 2.046 4.361 1.00 98.94 170 VAL A C 1
ATOM 1366 O O . VAL A 1 170 ? -15.719 2.799 4.505 1.00 98.94 170 VAL A O 1
ATOM 1369 N N . GLU A 1 171 ? -14.559 0.978 5.122 1.00 98.88 171 GLU A N 1
ATOM 1370 C CA . GLU A 1 171 ? -15.436 0.571 6.212 1.00 98.88 171 GLU A CA 1
ATOM 1371 C C . GLU A 1 171 ? -14.633 0.470 7.507 1.00 98.88 171 GLU A C 1
ATOM 1373 O O . GLU A 1 171 ? -13.534 -0.090 7.529 1.00 98.88 171 GLU A O 1
ATOM 1378 N N . VAL A 1 172 ? -15.215 0.974 8.592 1.00 98.81 172 VAL A N 1
ATOM 1379 C CA . VAL A 1 172 ? -14.646 0.920 9.941 1.00 98.81 172 VAL A CA 1
ATOM 1380 C C . VAL A 1 172 ? -15.539 0.062 10.827 1.00 98.81 172 VAL A C 1
ATOM 1382 O O . VAL A 1 172 ? -16.764 0.202 10.815 1.00 98.81 172 VAL A O 1
ATOM 1385 N N . THR A 1 173 ? -14.931 -0.825 11.604 1.00 97.75 173 THR A N 1
ATOM 1386 C CA . THR A 1 173 ? -15.607 -1.623 12.630 1.00 97.75 173 THR A CA 1
ATOM 1387 C C . THR A 1 173 ? -15.121 -1.226 14.020 1.00 97.75 173 THR A C 1
ATOM 1389 O O . THR A 1 173 ? -13.947 -0.897 14.209 1.00 97.75 173 THR A O 1
ATOM 1392 N N . LEU A 1 174 ? -16.046 -1.263 14.981 1.00 96.62 174 LEU A N 1
ATOM 1393 C CA . LEU A 1 174 ? -15.815 -0.996 16.406 1.00 96.62 174 LEU A CA 1
ATOM 1394 C C . LEU A 1 174 ? -16.037 -2.252 17.272 1.00 96.62 174 LEU A C 1
ATOM 1396 O O . LEU A 1 174 ? -15.961 -2.196 18.495 1.00 96.62 174 LEU A O 1
ATOM 1400 N N . ASP A 1 175 ? -16.348 -3.384 16.638 1.00 93.56 175 ASP A N 1
ATOM 1401 C CA . ASP A 1 175 ? -16.767 -4.637 17.273 1.00 93.56 175 ASP A CA 1
ATOM 1402 C C . ASP A 1 175 ? -16.076 -5.859 16.635 1.00 93.56 175 ASP A C 1
ATOM 1404 O O . ASP A 1 175 ? -16.655 -6.941 16.516 1.00 93.56 175 ASP A O 1
ATOM 1408 N N . ASP A 1 176 ? -14.820 -5.660 16.207 1.00 92.31 176 ASP A N 1
ATOM 1409 C CA . ASP A 1 176 ? -13.946 -6.666 15.574 1.00 92.31 176 ASP A CA 1
ATOM 1410 C C . ASP A 1 176 ? -14.610 -7.388 14.381 1.00 92.31 176 ASP A C 1
ATOM 1412 O O . ASP A 1 176 ? -14.411 -8.577 14.128 1.00 92.31 176 ASP A O 1
ATOM 1416 N N . GLY A 1 177 ? -15.402 -6.637 13.611 1.00 93.62 177 GLY A N 1
ATOM 1417 C CA . GLY A 1 177 ? -15.950 -7.045 12.322 1.00 93.62 177 GLY A CA 1
ATOM 1418 C C . GLY A 1 177 ? -17.377 -7.592 12.342 1.00 93.62 177 GLY A C 1
ATOM 1419 O O . GLY A 1 177 ? -17.812 -8.072 11.289 1.00 93.62 177 GLY A O 1
ATOM 1420 N N . LYS A 1 178 ? -18.118 -7.522 13.464 1.00 93.00 178 LYS A N 1
ATOM 1421 C CA . LYS A 1 178 ? -19.560 -7.868 13.488 1.00 93.00 178 LYS A CA 1
ATOM 1422 C C . LYS A 1 178 ? -20.372 -6.877 12.665 1.00 93.00 178 LYS A C 1
ATOM 1424 O O . LYS A 1 178 ? -21.216 -7.286 11.869 1.00 93.00 178 LYS A O 1
ATOM 1429 N N . THR A 1 179 ? -20.119 -5.587 12.856 1.00 95.56 179 THR A N 1
ATOM 1430 C CA . THR A 1 179 ? -20.783 -4.496 12.149 1.00 95.56 179 THR A CA 1
ATOM 1431 C C . THR A 1 179 ? -19.762 -3.525 11.571 1.00 95.56 179 THR A C 1
ATOM 1433 O O . THR A 1 179 ? -18.603 -3.462 11.989 1.00 95.56 179 THR A O 1
ATOM 1436 N N . TRP A 1 180 ? -20.196 -2.792 10.547 1.00 98.00 180 TRP A N 1
ATOM 1437 C CA . TRP A 1 180 ? -19.355 -1.899 9.761 1.00 98.00 180 TRP A CA 1
ATOM 1438 C C . TRP A 1 180 ? -20.071 -0.577 9.528 1.00 98.00 180 TRP A C 1
ATOM 1440 O O . TRP A 1 180 ? -21.273 -0.546 9.259 1.00 98.00 180 TRP A O 1
ATOM 1450 N N . ARG A 1 181 ? -19.314 0.512 9.612 1.00 98.50 181 ARG A N 1
ATOM 1451 C CA . ARG A 1 181 ? -19.751 1.872 9.301 1.00 98.50 181 ARG A CA 1
ATOM 1452 C C . ARG A 1 181 ? -18.996 2.359 8.071 1.00 98.50 181 ARG A C 1
ATOM 1454 O O . ARG A 1 181 ? -17.795 2.118 7.958 1.00 98.50 181 ARG A O 1
ATOM 1461 N N . LEU A 1 182 ? -19.698 3.020 7.156 1.00 98.69 182 LEU A N 1
ATOM 1462 C CA . LEU A 1 182 ? -19.091 3.604 5.960 1.00 98.69 182 LEU A CA 1
ATOM 1463 C C . LEU A 1 182 ? -18.391 4.913 6.317 1.00 98.69 182 LEU A C 1
ATOM 1465 O O . LEU A 1 182 ? -18.996 5.766 6.962 1.00 98.69 182 LEU A O 1
ATOM 1469 N N . ALA A 1 183 ? -17.138 5.050 5.890 1.00 98.81 183 ALA A N 1
ATOM 1470 C CA . ALA A 1 183 ? -16.392 6.299 5.960 1.00 98.81 183 ALA A CA 1
ATOM 1471 C C . ALA A 1 183 ? -16.621 7.139 4.694 1.00 98.81 183 ALA A C 1
ATOM 1473 O O . ALA A 1 183 ? -16.820 6.594 3.604 1.00 98.81 183 ALA A O 1
ATOM 1474 N N . ASP A 1 184 ? -16.532 8.458 4.836 1.00 98.75 184 ASP A N 1
ATOM 1475 C CA . ASP A 1 184 ? -16.518 9.384 3.708 1.00 98.75 184 ASP A CA 1
ATOM 1476 C C . ASP A 1 184 ? -15.132 9.374 3.060 1.00 98.75 184 ASP A C 1
ATOM 1478 O O . ASP A 1 184 ? -14.120 9.442 3.759 1.00 98.75 184 ASP A O 1
ATOM 1482 N N . ILE A 1 185 ? -15.072 9.292 1.727 1.00 98.88 185 ILE A N 1
ATOM 1483 C CA . ILE A 1 185 ? -13.814 9.226 0.969 1.00 98.88 185 ILE A CA 1
ATOM 1484 C C . ILE A 1 185 ? -13.620 10.514 0.171 1.00 98.88 185 ILE A C 1
ATOM 1486 O O . ILE A 1 185 ? -14.513 10.969 -0.540 1.00 98.88 185 ILE A O 1
ATOM 1490 N N . THR A 1 186 ? -12.417 11.075 0.252 1.00 98.69 186 THR A N 1
ATOM 1491 C CA . THR A 1 186 ? -11.956 12.201 -0.558 1.00 98.69 186 THR A CA 1
ATOM 1492 C C . THR A 1 186 ? -10.888 11.727 -1.538 1.00 98.69 186 THR A C 1
ATOM 1494 O O . THR A 1 186 ? -9.907 11.095 -1.140 1.00 98.69 186 THR A O 1
ATOM 1497 N N . TYR A 1 187 ? -11.047 12.080 -2.815 1.00 98.44 187 TYR A N 1
ATOM 1498 C CA . TYR A 1 187 ? -10.123 11.737 -3.900 1.00 98.44 187 TYR A CA 1
ATOM 1499 C C . TYR A 1 187 ? -9.442 13.003 -4.443 1.00 98.44 187 TYR A C 1
ATOM 1501 O O . TYR A 1 187 ? -9.941 13.600 -5.397 1.00 98.44 187 TYR A O 1
ATOM 1509 N N . PRO A 1 188 ? -8.299 13.441 -3.879 1.00 97.81 188 PRO A N 1
ATOM 1510 C CA . PRO A 1 188 ? -7.606 14.633 -4.375 1.00 97.81 188 PRO A CA 1
ATOM 1511 C C . PRO A 1 188 ? -7.221 14.552 -5.858 1.00 97.81 188 PRO A C 1
ATOM 1513 O O . PRO A 1 188 ? -7.196 15.572 -6.539 1.00 97.81 188 PRO A O 1
ATOM 1516 N N . GLU A 1 189 ? -6.969 13.347 -6.379 1.00 96.56 189 GLU A N 1
ATOM 1517 C CA . GLU A 1 189 ? -6.668 13.117 -7.798 1.00 96.56 189 GLU A CA 1
ATOM 1518 C C . GLU A 1 189 ? -7.773 13.627 -8.734 1.00 96.56 189 GLU A C 1
ATOM 1520 O O . GLU A 1 189 ? -7.476 14.139 -9.813 1.00 96.56 189 GLU A O 1
ATOM 1525 N N . ASP A 1 190 ? -9.041 13.568 -8.317 1.00 96.94 190 ASP A N 1
ATOM 1526 C CA . ASP A 1 190 ? -10.154 14.006 -9.161 1.00 96.94 190 ASP A CA 1
ATOM 1527 C C . ASP A 1 190 ? -10.161 15.524 -9.386 1.00 96.94 190 ASP A C 1
ATOM 1529 O O . ASP A 1 190 ? -10.722 15.986 -10.379 1.00 96.94 190 ASP A O 1
ATOM 1533 N N . LEU A 1 191 ? -9.454 16.309 -8.564 1.00 95.31 191 LEU A N 1
ATOM 1534 C CA . LEU A 1 191 ? -9.214 17.724 -8.862 1.00 95.31 191 LEU A CA 1
ATOM 1535 C C . LEU A 1 191 ? -8.437 17.896 -10.174 1.00 95.31 191 LEU A C 1
ATOM 1537 O O . LEU A 1 191 ? -8.767 18.780 -10.956 1.00 95.31 191 LEU A O 1
ATOM 1541 N N . TYR A 1 192 ? -7.470 17.021 -10.462 1.00 92.88 192 TYR A N 1
ATOM 1542 C CA . TYR A 1 192 ? -6.690 17.041 -11.708 1.00 92.88 192 TYR A CA 1
ATOM 1543 C C . TYR A 1 192 ? -7.444 16.424 -12.894 1.00 92.88 192 TYR A C 1
ATOM 1545 O O . TYR A 1 192 ? -7.071 16.628 -14.050 1.00 92.88 192 TYR A O 1
ATOM 1553 N N . ARG A 1 193 ? -8.525 15.686 -12.617 1.00 94.12 193 ARG A N 1
ATOM 1554 C CA . ARG A 1 193 ? -9.471 15.186 -13.622 1.00 94.12 193 ARG A CA 1
ATOM 1555 C C . ARG A 1 193 ? -10.462 16.271 -14.043 1.00 94.12 193 ARG A C 1
ATOM 1557 O O . ARG A 1 193 ? -10.745 16.417 -15.228 1.00 94.12 193 ARG A O 1
ATOM 1564 N N . LEU A 1 194 ? -10.954 17.045 -13.073 1.00 95.31 194 LEU A N 1
ATOM 1565 C CA . LEU A 1 194 ? -11.888 18.156 -13.279 1.00 95.31 194 LEU A CA 1
ATOM 1566 C C . LEU A 1 194 ? -11.201 19.420 -13.808 1.00 95.31 194 LEU A C 1
ATOM 1568 O O . LEU A 1 194 ? -11.789 20.152 -14.602 1.00 95.31 194 LEU A O 1
ATOM 1572 N N . TYR A 1 195 ? -9.962 19.667 -13.382 1.00 94.69 195 TYR A N 1
ATOM 1573 C CA . TYR A 1 195 ? -9.187 20.855 -13.733 1.00 94.69 195 TYR A CA 1
ATOM 1574 C C . TYR A 1 195 ? -7.805 20.461 -14.285 1.00 94.69 195 TYR A C 1
ATOM 1576 O O . TYR A 1 195 ? -6.803 20.570 -13.574 1.00 94.69 195 TYR A O 1
ATOM 1584 N N . PRO A 1 196 ? -7.728 19.997 -15.550 1.00 93.00 196 PRO A N 1
ATOM 1585 C CA . PRO A 1 196 ? -6.464 19.647 -16.190 1.00 93.00 196 PRO A CA 1
ATOM 1586 C C . PRO A 1 196 ? -5.454 20.795 -16.169 1.00 93.00 196 PRO A C 1
ATOM 1588 O O . PRO A 1 196 ? -5.789 21.954 -16.431 1.00 93.00 196 PRO A O 1
ATOM 1591 N N . VAL A 1 197 ? -4.191 20.460 -15.926 1.00 92.12 197 VAL A N 1
ATOM 1592 C CA . VAL A 1 197 ? -3.086 21.418 -15.931 1.00 92.12 197 VAL A CA 1
ATOM 1593 C C . VAL A 1 197 ? -2.466 21.451 -17.323 1.00 92.12 197 VAL A C 1
ATOM 1595 O O . VAL A 1 197 ? -2.045 20.427 -17.856 1.00 92.12 197 VAL A O 1
ATOM 1598 N N . GLN A 1 198 ? -2.374 22.643 -17.906 1.00 92.50 198 GLN A N 1
ATOM 1599 C CA . GLN A 1 198 ? -1.813 22.866 -19.238 1.00 92.50 198 GLN A CA 1
ATOM 1600 C C . GLN A 1 198 ? -0.595 23.785 -19.142 1.00 92.50 198 GLN A C 1
ATOM 1602 O O . GLN A 1 198 ? -0.639 24.795 -18.442 1.00 92.50 198 GLN A O 1
ATOM 1607 N N . ASN A 1 199 ? 0.467 23.468 -19.888 1.00 90.56 199 ASN A N 1
ATOM 1608 C CA . ASN A 1 199 ? 1.669 24.304 -20.020 1.00 90.56 199 ASN A CA 1
ATOM 1609 C C . ASN A 1 199 ? 2.309 24.737 -18.682 1.00 90.56 199 ASN A C 1
ATOM 1611 O O . ASN A 1 199 ? 2.830 25.848 -18.575 1.00 90.56 199 ASN A O 1
ATOM 1615 N N . HIS A 1 200 ? 2.278 23.883 -17.653 1.00 88.94 200 HIS A N 1
ATOM 1616 C CA . HIS A 1 200 ? 2.963 24.172 -16.396 1.00 88.94 200 HIS A CA 1
ATOM 1617 C C . HIS A 1 200 ? 4.479 24.230 -16.632 1.00 88.94 200 HIS A C 1
ATOM 1619 O O . HIS A 1 200 ? 5.016 23.305 -17.248 1.00 88.94 200 HIS A O 1
ATOM 1625 N N . PRO A 1 201 ? 5.194 25.247 -16.113 1.00 84.31 201 PRO A N 1
ATOM 1626 C CA . PRO A 1 201 ? 6.622 25.436 -16.382 1.00 84.31 201 PRO A CA 1
ATOM 1627 C C . PRO A 1 201 ? 7.489 24.235 -15.984 1.00 84.31 201 PRO A C 1
ATOM 1629 O O . PRO A 1 201 ? 8.516 23.997 -16.609 1.00 84.31 201 PRO A O 1
ATOM 1632 N N . PHE A 1 202 ? 7.051 23.460 -14.987 1.00 80.19 202 PHE A N 1
ATOM 1633 C CA . PHE A 1 202 ? 7.770 22.278 -14.501 1.00 80.19 202 PHE A CA 1
ATOM 1634 C C . PHE A 1 202 ? 7.109 20.947 -14.883 1.00 80.19 202 PHE A C 1
ATOM 1636 O O . PHE A 1 202 ? 7.796 19.964 -15.126 1.00 80.19 202 PHE A O 1
ATOM 1643 N N . PHE A 1 203 ? 5.775 20.899 -14.952 1.00 79.38 203 PHE A N 1
ATOM 1644 C CA . PHE A 1 203 ? 5.027 19.638 -15.101 1.00 79.38 203 PHE A CA 1
ATOM 1645 C C . PHE A 1 203 ? 4.515 19.423 -16.528 1.00 79.38 203 PHE A C 1
ATOM 1647 O O . PHE A 1 203 ? 3.961 18.372 -16.836 1.00 79.38 203 PHE A O 1
ATOM 1654 N N . GLY A 1 204 ? 4.681 20.412 -17.411 1.00 86.69 204 GLY A N 1
ATOM 1655 C CA . GLY A 1 204 ? 4.126 20.375 -18.754 1.00 86.69 204 GLY A CA 1
ATOM 1656 C C . GLY A 1 204 ? 2.602 20.277 -18.721 1.00 86.69 204 GLY A C 1
ATOM 1657 O O . GLY A 1 204 ? 1.926 21.128 -18.144 1.00 86.69 204 GLY A O 1
ATOM 1658 N N . THR A 1 205 ? 2.066 19.249 -19.373 1.00 89.75 205 THR A N 1
ATOM 1659 C CA . THR A 1 205 ? 0.624 18.986 -19.424 1.00 89.75 205 THR A CA 1
ATOM 1660 C C . THR A 1 205 ? 0.295 17.769 -18.571 1.00 89.75 205 THR A C 1
ATOM 1662 O O . THR A 1 205 ? 0.813 16.684 -18.829 1.00 89.75 205 THR A O 1
ATOM 1665 N N . LEU A 1 206 ? -0.589 17.950 -17.593 1.00 88.62 206 LEU A N 1
ATOM 1666 C CA . LEU A 1 206 ? -1.171 16.885 -16.784 1.00 88.62 206 LEU A CA 1
ATOM 1667 C C . LEU A 1 206 ? -2.684 16.918 -16.986 1.00 88.62 206 LEU A C 1
ATOM 1669 O O . LEU A 1 206 ? -3.381 17.766 -16.432 1.00 88.62 206 LEU A O 1
ATOM 1673 N N . ASP A 1 207 ? -3.174 15.990 -17.799 1.00 89.00 207 ASP A N 1
ATOM 1674 C CA . ASP A 1 207 ? -4.586 15.873 -18.136 1.00 89.00 207 ASP A CA 1
ATOM 1675 C C . ASP A 1 207 ? -5.080 14.461 -17.820 1.00 89.00 207 ASP A C 1
ATOM 1677 O O . ASP A 1 207 ? -4.749 13.498 -18.515 1.00 89.00 207 ASP A O 1
ATOM 1681 N N . LEU A 1 208 ? -5.857 14.348 -16.741 1.00 91.75 208 LEU A N 1
ATOM 1682 C CA . LEU A 1 208 ? -6.487 13.096 -16.332 1.00 91.75 208 LEU A CA 1
ATOM 1683 C C . LEU A 1 208 ? -7.942 12.990 -16.814 1.00 91.75 208 LEU A C 1
ATOM 1685 O O . LEU A 1 208 ? -8.584 11.977 -16.555 1.00 91.75 208 LEU A O 1
ATOM 1689 N N . SER A 1 209 ? -8.477 13.987 -17.529 1.00 91.62 209 SER A N 1
ATOM 1690 C CA . SER A 1 209 ? -9.912 14.079 -17.854 1.00 91.62 209 SER A CA 1
ATOM 1691 C C . SER A 1 209 ? -10.464 12.890 -18.649 1.00 91.62 209 SER A C 1
ATOM 1693 O O . SER A 1 209 ? -11.652 12.598 -18.559 1.00 91.62 209 SER A O 1
ATOM 1695 N N . MET A 1 210 ? -9.604 12.194 -19.401 1.00 90.44 210 MET A N 1
ATOM 1696 C CA . MET A 1 210 ? -9.968 11.061 -20.261 1.00 90.44 210 MET A CA 1
ATOM 1697 C C . MET A 1 210 ? -9.512 9.695 -19.735 1.00 90.44 210 MET A C 1
ATOM 1699 O O . MET A 1 210 ? -9.814 8.677 -20.359 1.00 90.44 210 MET A O 1
ATOM 1703 N N . THR A 1 211 ? -8.734 9.648 -18.649 1.00 91.31 211 THR A N 1
ATOM 1704 C CA . THR A 1 211 ? -8.407 8.366 -18.014 1.00 91.31 211 THR A CA 1
ATOM 1705 C C . THR A 1 211 ? -9.497 8.021 -17.010 1.00 91.31 211 THR A C 1
ATOM 1707 O O . THR A 1 211 ? -10.075 8.910 -16.401 1.00 91.31 211 THR A O 1
ATOM 1710 N N . GLU A 1 212 ? -9.771 6.737 -16.826 1.00 90.50 212 GLU A N 1
ATOM 1711 C CA . GLU A 1 212 ? -10.598 6.239 -15.717 1.00 90.50 212 GLU A CA 1
ATOM 1712 C C . GLU A 1 212 ? -9.722 5.654 -14.600 1.00 90.50 212 GLU A C 1
ATOM 1714 O O . GLU A 1 212 ? -10.220 5.264 -13.550 1.00 90.50 212 GLU A O 1
ATOM 1719 N N . MET A 1 213 ? -8.398 5.613 -14.803 1.00 95.00 213 MET A N 1
ATOM 1720 C CA . MET A 1 213 ? -7.479 5.103 -13.794 1.00 95.00 213 MET A CA 1
ATOM 1721 C C . MET A 1 213 ? -7.342 6.072 -12.615 1.00 95.00 213 MET A C 1
ATOM 1723 O O . MET A 1 213 ? -7.329 7.295 -12.796 1.00 95.00 213 MET A O 1
ATOM 1727 N N . SER A 1 214 ? -7.190 5.496 -11.425 1.00 96.81 214 SER A N 1
ATOM 1728 C CA . SER A 1 214 ? -6.772 6.161 -10.192 1.00 96.81 214 SER A CA 1
ATOM 1729 C C . SER A 1 214 ? -5.336 5.770 -9.853 1.00 96.81 214 SER A C 1
ATOM 1731 O O . SER A 1 214 ? -5.042 4.607 -9.571 1.00 96.81 214 SER A O 1
ATOM 1733 N N . PHE A 1 215 ? -4.426 6.736 -9.912 1.00 96.00 215 PHE A N 1
ATOM 1734 C CA . PHE A 1 215 ? -2.997 6.543 -9.666 1.00 96.00 215 PHE A CA 1
ATOM 1735 C C . PHE A 1 215 ? -2.577 6.893 -8.243 1.00 96.00 215 PHE A C 1
ATOM 1737 O O . PHE A 1 215 ? -1.515 6.457 -7.793 1.00 96.00 215 PHE A O 1
ATOM 1744 N N . CYS A 1 216 ? -3.391 7.686 -7.552 1.00 97.81 216 CYS A N 1
ATOM 1745 C CA . CYS A 1 216 ? -3.081 8.206 -6.233 1.00 97.81 216 CYS A CA 1
ATOM 1746 C C . CYS A 1 216 ? -3.902 7.495 -5.155 1.00 97.81 216 CYS A C 1
ATOM 1748 O O . CYS A 1 216 ? -4.990 6.971 -5.392 1.00 97.81 216 CYS A O 1
ATOM 1750 N N . TRP A 1 217 ? -3.391 7.528 -3.928 1.00 98.69 217 TRP A N 1
ATOM 1751 C CA . TRP A 1 217 ? -4.187 7.235 -2.741 1.00 98.69 217 TRP A CA 1
ATOM 1752 C C . TRP A 1 217 ? -5.400 8.171 -2.599 1.00 98.69 217 TRP A C 1
ATOM 1754 O O . TRP A 1 217 ? -5.456 9.267 -3.166 1.00 98.69 217 TRP A O 1
ATOM 1764 N N . CYS A 1 218 ? -6.360 7.745 -1.787 1.00 98.81 218 CYS A N 1
ATOM 1765 C CA . CYS A 1 218 ? -7.464 8.568 -1.312 1.00 98.81 218 CYS A CA 1
ATOM 1766 C C . CYS A 1 218 ? -7.411 8.698 0.211 1.00 98.81 218 CYS A C 1
ATOM 1768 O O . CYS A 1 218 ? -6.812 7.868 0.899 1.00 98.81 218 CYS A O 1
ATOM 1770 N N . PHE A 1 219 ? -8.081 9.717 0.736 1.00 98.88 219 PHE A N 1
ATOM 1771 C CA . PHE A 1 219 ? -8.216 9.948 2.172 1.00 98.88 219 PHE A CA 1
ATOM 1772 C C . PHE A 1 219 ? -9.625 9.584 2.612 1.00 98.88 219 PHE A C 1
ATOM 1774 O O . PHE A 1 219 ? -10.566 9.734 1.835 1.00 98.88 219 PHE A O 1
ATOM 1781 N N . TRP A 1 220 ? -9.782 9.106 3.839 1.00 98.81 220 TRP A N 1
ATOM 1782 C CA . TRP A 1 220 ? -11.089 8.752 4.378 1.00 98.81 220 TRP A CA 1
ATOM 1783 C C . TRP A 1 220 ? -11.264 9.271 5.804 1.00 98.81 220 TRP A C 1
ATOM 1785 O O . TRP A 1 220 ? -10.284 9.430 6.535 1.00 98.81 220 TRP A O 1
ATOM 1795 N N . ARG A 1 221 ? -12.519 9.528 6.185 1.00 98.69 221 ARG A N 1
ATOM 1796 C CA . ARG A 1 221 ? -12.905 10.046 7.502 1.00 98.69 221 ARG A CA 1
ATOM 1797 C C . ARG A 1 221 ? -14.195 9.402 8.000 1.00 98.69 221 ARG A C 1
ATOM 1799 O O . ARG A 1 221 ? -15.144 9.228 7.240 1.00 98.69 221 ARG A O 1
ATOM 1806 N N . LEU A 1 222 ? -14.245 9.103 9.295 1.00 98.62 222 LEU A N 1
ATOM 1807 C CA . LEU A 1 222 ? -15.457 8.749 10.025 1.00 98.62 222 LEU A CA 1
ATOM 1808 C C . LEU A 1 222 ? -15.460 9.447 11.391 1.00 98.62 222 LEU A C 1
ATOM 1810 O O . LEU A 1 222 ? -14.603 9.178 12.231 1.00 98.62 222 LEU A O 1
ATOM 1814 N N . ASP A 1 223 ? -16.443 10.313 11.635 1.00 97.81 223 ASP A N 1
ATOM 1815 C CA . ASP A 1 223 ? -16.600 10.992 12.924 1.00 97.81 223 ASP A CA 1
ATOM 1816 C C . ASP A 1 223 ? -17.375 10.120 13.923 1.00 97.81 223 ASP A C 1
ATOM 1818 O O . ASP A 1 223 ? -18.555 9.815 13.730 1.00 97.81 223 ASP A O 1
ATOM 1822 N N . LEU A 1 224 ? -16.729 9.756 15.032 1.00 95.88 224 LEU A N 1
ATOM 1823 C CA . LEU A 1 224 ? -17.334 8.978 16.117 1.00 95.88 224 LEU A CA 1
ATOM 1824 C C . LEU A 1 224 ? -17.668 9.869 17.308 1.00 95.88 224 LEU A C 1
ATOM 1826 O O . LEU A 1 224 ? -16.908 10.772 17.640 1.00 95.88 224 LEU A O 1
ATOM 1830 N N . ASP A 1 225 ? -18.791 9.627 17.976 1.00 94.00 225 ASP A N 1
ATOM 1831 C CA . ASP A 1 225 ? -19.049 10.214 19.293 1.00 94.00 225 ASP A CA 1
ATOM 1832 C C . ASP A 1 225 ? -18.377 9.359 20.368 1.00 94.00 225 ASP A C 1
ATOM 1834 O O . ASP A 1 225 ? -18.674 8.175 20.509 1.00 94.00 225 ASP A O 1
ATOM 1838 N N . ILE A 1 226 ? -17.459 9.944 21.138 1.00 91.44 226 ILE A N 1
ATOM 1839 C CA . ILE A 1 226 ? -16.611 9.159 22.043 1.00 91.44 226 ILE A CA 1
ATOM 1840 C C . ILE A 1 226 ? -17.454 8.404 23.077 1.00 91.44 226 ILE A C 1
ATOM 1842 O O . ILE A 1 226 ? -17.190 7.235 23.355 1.00 91.44 226 ILE A O 1
ATOM 1846 N N . MET A 1 227 ? -18.496 9.033 23.623 1.00 89.44 227 MET A N 1
ATOM 1847 C CA . MET A 1 227 ? -19.307 8.402 24.660 1.00 89.44 227 MET A CA 1
ATOM 1848 C C . MET A 1 227 ? -20.192 7.293 24.110 1.00 89.44 227 MET A C 1
ATOM 1850 O O . MET A 1 227 ? -20.182 6.187 24.644 1.00 89.44 227 MET A O 1
ATOM 1854 N N . SER A 1 228 ? -20.970 7.576 23.070 1.00 91.81 228 SER A N 1
ATOM 1855 C CA . SER A 1 228 ? -21.963 6.624 22.564 1.00 91.81 228 SER A CA 1
ATOM 1856 C C . SER A 1 228 ? -21.385 5.563 21.630 1.00 91.81 228 SER A C 1
ATOM 1858 O O . SER A 1 228 ? -21.917 4.455 21.598 1.00 91.81 228 SER A O 1
ATOM 1860 N N . ASP A 1 229 ? -20.288 5.855 20.924 1.00 93.69 229 ASP A N 1
ATOM 1861 C CA . ASP A 1 229 ? -19.685 4.923 19.971 1.00 93.69 229 ASP A CA 1
ATOM 1862 C C . ASP A 1 229 ? -18.493 4.150 20.538 1.00 93.69 229 ASP A C 1
ATOM 1864 O O . ASP A 1 229 ? -18.286 3.017 20.116 1.00 93.69 229 ASP A O 1
ATOM 1868 N N . LEU A 1 230 ? -17.720 4.716 21.477 1.00 91.94 230 LEU A N 1
ATOM 1869 C CA . LEU A 1 230 ? -16.514 4.068 22.018 1.00 91.94 230 LEU A CA 1
ATOM 1870 C C . LEU A 1 230 ? -16.680 3.627 23.477 1.00 91.94 230 LEU A C 1
ATOM 1872 O O . LEU A 1 230 ? -16.475 2.457 23.812 1.00 91.94 230 LEU A O 1
ATOM 1876 N N . VAL A 1 231 ? -17.048 4.554 24.366 1.00 90.38 231 VAL A N 1
ATOM 1877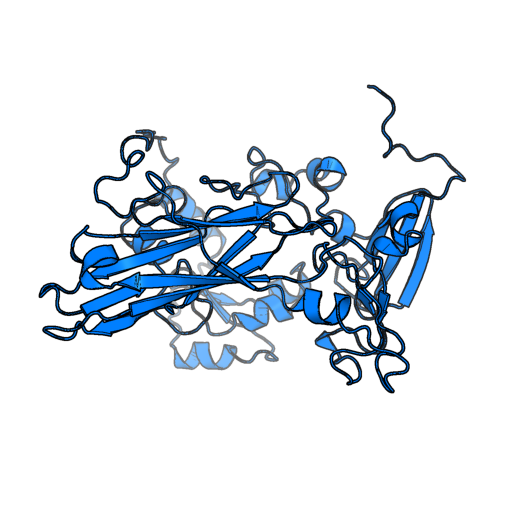 C CA . VAL A 1 231 ? -17.059 4.300 25.813 1.00 90.38 231 VAL A CA 1
ATOM 1878 C C . VAL A 1 231 ? -18.242 3.426 26.221 1.00 90.38 231 VAL A C 1
ATOM 1880 O O . VAL A 1 231 ? -18.031 2.385 26.838 1.00 90.38 231 VAL A O 1
ATOM 1883 N N . GLY A 1 232 ? -19.468 3.797 25.861 1.00 88.94 232 GLY A N 1
ATOM 1884 C CA . GLY A 1 232 ? -20.683 3.056 26.210 1.00 88.94 232 GLY A CA 1
ATOM 1885 C C . GLY A 1 232 ? -20.668 1.596 25.736 1.00 88.94 232 GLY A C 1
ATOM 1886 O O . GLY A 1 232 ? -20.914 0.714 26.557 1.00 88.94 232 GLY A O 1
ATOM 1887 N N . PRO A 1 233 ? -20.327 1.316 24.462 1.00 90.00 233 PRO A N 1
ATOM 1888 C CA . PRO A 1 233 ? -20.261 -0.049 23.926 1.00 90.00 233 PRO A CA 1
ATOM 1889 C C . PRO A 1 233 ? -19.024 -0.862 24.332 1.00 90.00 233 PRO A C 1
ATOM 1891 O O . PRO A 1 233 ? -18.906 -2.015 23.935 1.00 90.00 233 PRO A O 1
ATOM 1894 N N . ASP A 1 234 ? -18.090 -0.278 25.086 1.00 90.75 234 ASP A N 1
ATOM 1895 C CA . ASP A 1 234 ? -16.820 -0.917 25.452 1.00 90.75 234 ASP A CA 1
ATOM 1896 C C . ASP A 1 234 ? -15.934 -1.349 24.278 1.00 90.75 234 ASP A C 1
ATOM 1898 O O . ASP A 1 234 ? -15.384 -2.448 24.251 1.00 90.75 234 ASP A O 1
ATOM 1902 N N . VAL A 1 235 ? -15.746 -0.439 23.319 1.00 93.56 235 VAL A N 1
ATOM 1903 C CA . VAL A 1 235 ? -14.872 -0.670 22.165 1.00 93.56 235 VAL A CA 1
ATOM 1904 C C . VAL A 1 235 ? -13.434 -0.910 22.619 1.00 93.56 235 VAL A C 1
ATOM 1906 O O . VAL A 1 235 ? -12.847 -0.093 23.329 1.00 93.56 235 VAL A O 1
ATOM 1909 N N . ARG A 1 236 ? -12.859 -2.032 22.171 1.00 94.88 236 ARG A N 1
ATOM 1910 C CA . ARG A 1 236 ? -11.467 -2.437 22.446 1.00 94.88 236 ARG A CA 1
ATOM 1911 C C . ARG A 1 236 ? -10.547 -2.323 21.238 1.00 94.88 236 ARG A C 1
ATOM 1913 O O . ARG A 1 236 ? -9.327 -2.308 21.385 1.00 94.88 236 ARG A O 1
ATOM 1920 N N . VAL A 1 237 ? -11.125 -2.247 20.044 1.00 96.56 237 VAL A N 1
ATOM 1921 C CA . VAL A 1 237 ? -10.389 -2.152 18.789 1.00 96.56 237 VAL A CA 1
ATOM 1922 C C . VAL A 1 237 ? -11.202 -1.378 17.765 1.00 96.56 237 VAL A C 1
ATOM 1924 O O . VAL A 1 237 ? -12.405 -1.589 17.621 1.00 96.56 237 VAL A O 1
ATOM 1927 N N . ILE A 1 238 ? -10.520 -0.504 17.038 1.00 97.94 238 ILE A N 1
ATOM 1928 C CA . ILE A 1 238 ? -11.015 0.111 15.812 1.00 97.94 238 ILE A CA 1
ATOM 1929 C C . ILE A 1 238 ? -10.237 -0.534 14.674 1.00 97.94 238 ILE A C 1
ATOM 1931 O O . ILE A 1 238 ? -9.004 -0.528 14.689 1.00 97.94 238 ILE A O 1
ATOM 1935 N N . ALA A 1 239 ? -10.936 -1.111 13.701 1.00 98.12 239 ALA A N 1
ATOM 1936 C CA . ALA A 1 239 ? -10.295 -1.695 12.530 1.00 98.12 239 ALA A CA 1
ATOM 1937 C C . ALA A 1 239 ? -10.875 -1.127 11.240 1.00 98.12 239 ALA A C 1
ATOM 1939 O O . ALA A 1 239 ? -12.069 -0.835 11.166 1.00 98.12 239 ALA A O 1
ATOM 1940 N N . VAL A 1 240 ? -10.029 -1.000 10.221 1.00 98.81 240 VAL A N 1
ATOM 1941 C CA . VAL A 1 240 ? -10.417 -0.495 8.901 1.00 98.81 240 VAL A CA 1
ATOM 1942 C C . VAL A 1 240 ? -10.167 -1.540 7.821 1.00 98.81 240 VAL A C 1
ATOM 1944 O O . VAL A 1 240 ? -9.178 -2.279 7.856 1.00 98.81 240 VAL A O 1
ATOM 1947 N N . ARG A 1 241 ? -11.065 -1.574 6.834 1.00 98.75 241 ARG A N 1
ATOM 1948 C CA . ARG A 1 241 ? -10.843 -2.252 5.556 1.00 98.75 241 ARG A CA 1
ATOM 1949 C C . ARG A 1 241 ? -11.273 -1.369 4.391 1.00 98.75 241 ARG A C 1
ATOM 1951 O O . ARG A 1 241 ? -12.248 -0.627 4.494 1.00 98.75 241 ARG A O 1
ATOM 1958 N N . ALA A 1 242 ? -10.590 -1.513 3.264 1.00 98.88 242 ALA A N 1
ATOM 1959 C CA . ALA A 1 242 ? -10.988 -0.918 1.997 1.00 98.88 242 ALA A CA 1
ATOM 1960 C C . ALA A 1 242 ? -11.465 -1.980 0.995 1.00 98.88 242 ALA A C 1
ATOM 1962 O O . ALA A 1 242 ? -11.199 -3.181 1.141 1.00 98.88 242 ALA A O 1
ATOM 1963 N N . MET A 1 243 ? -12.187 -1.517 -0.024 1.00 98.81 243 MET A N 1
ATOM 1964 C CA . MET A 1 243 ? -12.571 -2.279 -1.204 1.00 98.81 243 MET A CA 1
ATOM 1965 C C . MET A 1 243 ? -12.371 -1.435 -2.463 1.00 98.81 243 MET A C 1
ATOM 1967 O O . MET A 1 243 ? -12.722 -0.252 -2.482 1.00 98.81 243 MET A O 1
ATOM 1971 N N . ASP A 1 244 ? -11.807 -2.044 -3.505 1.00 98.50 244 ASP A N 1
ATOM 1972 C CA . ASP A 1 244 ? -11.670 -1.412 -4.817 1.00 98.50 244 ASP A CA 1
ATOM 1973 C C . ASP A 1 244 ? -12.840 -1.733 -5.759 1.00 98.50 244 ASP A C 1
ATOM 1975 O O . ASP A 1 244 ? -13.748 -2.502 -5.443 1.00 98.50 244 ASP A O 1
ATOM 1979 N N . GLU A 1 245 ? -12.853 -1.106 -6.930 1.00 97.25 245 GLU A N 1
ATOM 1980 C CA . GLU A 1 245 ? -13.889 -1.301 -7.951 1.00 97.25 245 GLU A CA 1
ATOM 1981 C C . GLU A 1 245 ? -13.930 -2.716 -8.555 1.00 97.25 245 GLU A C 1
ATOM 1983 O O . GLU A 1 245 ? -14.940 -3.105 -9.138 1.00 97.25 245 GLU A O 1
ATOM 1988 N N . ALA A 1 246 ? -12.873 -3.517 -8.371 1.00 97.69 246 ALA A N 1
ATOM 1989 C CA . ALA A 1 246 ? -12.856 -4.936 -8.726 1.00 97.69 246 ALA A CA 1
ATOM 1990 C C . ALA A 1 246 ? -13.423 -5.827 -7.603 1.00 97.69 246 ALA A C 1
ATOM 1992 O O . ALA A 1 246 ? -13.330 -7.057 -7.675 1.00 97.69 246 ALA A O 1
ATOM 1993 N N . LEU A 1 247 ? -14.010 -5.213 -6.569 1.00 97.88 247 LEU A N 1
ATOM 1994 C CA . LEU A 1 247 ? -14.574 -5.855 -5.384 1.00 97.88 247 LEU A CA 1
ATOM 1995 C C . LEU A 1 247 ? -13.535 -6.634 -4.561 1.00 97.88 247 LEU A C 1
ATOM 1997 O O . LEU A 1 247 ? -13.903 -7.489 -3.751 1.00 97.88 247 LEU A O 1
ATOM 2001 N N . GLN A 1 248 ? -12.240 -6.345 -4.737 1.00 97.81 248 GLN A N 1
ATOM 2002 C CA . GLN A 1 248 ? -11.194 -6.897 -3.882 1.00 97.81 248 GLN A CA 1
ATOM 2003 C C . GLN A 1 248 ? -11.186 -6.152 -2.554 1.00 97.81 248 GLN A C 1
ATOM 2005 O O . GLN A 1 248 ? -11.312 -4.931 -2.521 1.00 97.81 248 GLN A O 1
ATOM 2010 N N . THR A 1 249 ? -11.038 -6.882 -1.450 1.00 97.56 249 THR A N 1
ATOM 2011 C CA . THR A 1 249 ? -11.035 -6.310 -0.101 1.00 97.56 249 THR A CA 1
ATOM 2012 C C . THR A 1 249 ? -9.834 -6.785 0.700 1.00 97.56 249 THR A C 1
ATOM 2014 O O . THR A 1 249 ? -9.271 -7.847 0.431 1.00 97.56 249 THR A O 1
ATOM 2017 N N . MET A 1 250 ? -9.452 -5.994 1.698 1.00 98.44 250 MET A N 1
ATOM 2018 C CA . MET A 1 250 ? -8.421 -6.363 2.663 1.00 98.44 250 MET A CA 1
ATOM 2019 C C . MET A 1 250 ? -8.831 -7.620 3.456 1.00 98.44 250 MET A C 1
ATOM 2021 O O . MET A 1 250 ? -9.956 -7.673 3.977 1.00 98.44 250 MET A O 1
ATOM 2025 N N . PRO A 1 251 ? -7.947 -8.626 3.593 1.00 97.12 251 PRO A N 1
ATOM 2026 C CA . PRO A 1 251 ? -8.251 -9.835 4.350 1.00 97.12 251 PRO A CA 1
ATOM 2027 C C . PRO A 1 251 ? -8.308 -9.571 5.861 1.00 97.12 251 PRO A C 1
ATOM 2029 O O . PRO A 1 251 ? -7.649 -8.677 6.387 1.00 97.12 251 PRO A O 1
ATOM 2032 N N . ARG A 1 252 ? -9.082 -10.379 6.595 1.00 94.69 252 ARG A N 1
ATOM 2033 C CA . ARG A 1 252 ? -9.046 -10.363 8.069 1.00 94.69 252 ARG A CA 1
ATOM 2034 C C . ARG A 1 252 ? -7.720 -10.902 8.590 1.00 94.69 252 ARG A C 1
ATOM 2036 O O . ARG A 1 252 ? -7.151 -10.324 9.521 1.00 94.69 252 ARG A O 1
ATOM 2043 N N . ASP A 1 253 ? -7.308 -12.031 8.025 1.00 93.06 253 ASP A N 1
ATOM 2044 C CA . ASP A 1 253 ? -6.180 -12.834 8.476 1.00 93.06 253 ASP A CA 1
ATOM 2045 C C . ASP A 1 253 ? -4.907 -12.433 7.743 1.00 93.06 253 ASP A C 1
ATOM 2047 O O . ASP A 1 253 ? -4.923 -12.075 6.563 1.00 93.06 253 ASP A O 1
ATOM 2051 N N . MET A 1 254 ? -3.793 -12.486 8.465 1.00 94.88 254 MET A N 1
ATOM 2052 C CA . MET A 1 254 ? -2.498 -12.117 7.919 1.00 94.88 254 MET A CA 1
ATOM 2053 C C . MET A 1 254 ? -2.040 -13.150 6.888 1.00 94.88 254 MET A C 1
ATOM 2055 O O . MET A 1 254 ? -1.918 -14.338 7.189 1.00 94.88 254 MET A O 1
ATOM 2059 N N . TYR A 1 255 ? -1.695 -12.681 5.691 1.00 95.75 255 TYR A N 1
ATOM 2060 C CA . TYR A 1 255 ? -0.924 -13.466 4.732 1.00 95.75 255 TYR A CA 1
ATOM 2061 C C . TYR A 1 255 ? 0.564 -13.316 5.060 1.00 95.75 255 TYR A C 1
ATOM 2063 O O . TYR A 1 255 ? 1.249 -12.446 4.526 1.00 95.75 255 TYR A O 1
ATOM 2071 N N . TRP A 1 256 ? 1.061 -14.117 6.002 1.00 94.44 256 TRP A N 1
ATOM 2072 C CA . TRP A 1 256 ? 2.485 -14.096 6.332 1.00 94.44 256 TRP A CA 1
ATOM 2073 C C . TRP A 1 256 ? 3.301 -14.760 5.217 1.00 94.44 256 TRP A C 1
ATOM 2075 O O . TRP A 1 256 ? 2.965 -15.854 4.765 1.00 94.44 256 TRP A O 1
ATOM 2085 N N . SER A 1 257 ? 4.383 -14.111 4.790 1.00 94.31 257 SER A N 1
ATOM 2086 C CA . SER A 1 257 ? 5.332 -14.656 3.817 1.00 94.31 257 SER A CA 1
ATOM 2087 C C . SER A 1 257 ? 6.772 -14.341 4.239 1.00 94.31 257 SER A C 1
ATOM 2089 O O . SER A 1 257 ? 6.981 -13.375 4.976 1.00 94.31 257 SER A O 1
ATOM 2091 N N . PRO A 1 258 ? 7.777 -15.094 3.755 1.00 93.12 258 PRO A N 1
ATOM 2092 C CA . PRO A 1 258 ? 9.186 -14.864 4.082 1.00 93.12 258 PRO A CA 1
ATOM 2093 C C . PRO A 1 258 ? 9.691 -13.432 3.857 1.00 93.12 258 PRO A C 1
ATOM 2095 O O . PRO A 1 258 ? 10.530 -12.966 4.618 1.00 93.12 258 PRO A O 1
ATOM 2098 N N . THR A 1 259 ? 9.181 -12.725 2.844 1.00 92.62 259 THR A N 1
ATOM 2099 C CA . THR A 1 259 ? 9.563 -11.332 2.547 1.00 92.62 259 THR A CA 1
ATOM 2100 C C . THR A 1 259 ? 8.737 -10.311 3.328 1.00 92.62 259 THR A C 1
ATOM 2102 O O . THR A 1 259 ? 9.060 -9.129 3.319 1.00 92.62 259 THR A O 1
ATOM 2105 N N . SER A 1 260 ? 7.650 -10.743 3.984 1.00 94.94 260 SER A N 1
ATOM 2106 C CA . SER A 1 260 ? 6.695 -9.891 4.713 1.00 94.94 260 SER A CA 1
ATOM 2107 C C . SER A 1 260 ? 6.134 -8.712 3.898 1.00 94.94 260 SER A C 1
ATOM 2109 O O . SER A 1 260 ? 5.601 -7.754 4.456 1.00 94.94 260 SER A O 1
ATOM 2111 N N . MET A 1 261 ? 6.214 -8.789 2.567 1.00 96.81 261 MET A N 1
ATOM 2112 C CA . MET A 1 261 ? 5.717 -7.759 1.660 1.00 96.81 261 MET A CA 1
ATOM 2113 C C . MET A 1 261 ? 4.204 -7.857 1.474 1.00 96.81 261 MET A C 1
ATOM 2115 O O . MET A 1 261 ? 3.603 -8.912 1.665 1.00 96.81 261 MET A O 1
ATOM 2119 N N . MET A 1 262 ? 3.593 -6.757 1.024 1.00 97.06 262 MET A N 1
ATOM 2120 C CA . MET A 1 262 ? 2.172 -6.700 0.654 1.00 97.06 262 MET A CA 1
ATOM 2121 C C . MET A 1 262 ? 1.209 -7.079 1.787 1.00 97.06 262 MET A C 1
ATOM 2123 O O . MET A 1 262 ? 0.082 -7.504 1.528 1.00 97.06 262 MET A O 1
ATOM 2127 N N . ASN A 1 263 ? 1.626 -6.908 3.043 1.00 97.25 263 ASN A N 1
ATOM 2128 C CA . ASN A 1 263 ? 0.742 -7.101 4.181 1.00 97.25 263 ASN A CA 1
ATOM 2129 C C . ASN A 1 263 ? -0.378 -6.043 4.161 1.00 97.25 263 ASN A C 1
ATOM 2131 O O . ASN A 1 263 ? -0.132 -4.855 4.372 1.00 97.25 263 ASN A O 1
ATOM 2135 N N . SER A 1 264 ? -1.603 -6.491 3.887 1.00 97.38 264 SER A N 1
ATOM 2136 C CA . SER A 1 264 ? -2.794 -5.642 3.788 1.00 97.38 264 SER A CA 1
ATOM 2137 C C . SER A 1 264 ? -3.985 -6.177 4.577 1.00 97.38 264 SER A C 1
ATOM 2139 O O . SER A 1 264 ? -5.133 -5.841 4.283 1.00 97.38 264 SER A O 1
ATOM 2141 N N . TRP A 1 265 ? -3.744 -7.036 5.573 1.00 97.81 265 TRP A N 1
ATOM 2142 C CA . TRP A 1 265 ? -4.814 -7.412 6.495 1.00 97.81 265 TRP A CA 1
ATOM 2143 C C . TRP A 1 265 ? -5.354 -6.184 7.242 1.00 97.81 265 TRP A C 1
ATOM 2145 O O . TRP A 1 265 ? -4.697 -5.143 7.269 1.00 97.81 265 TRP A O 1
ATOM 2155 N N . TRP A 1 266 ? -6.548 -6.281 7.836 1.00 98.19 266 TRP A N 1
ATOM 2156 C CA . TRP A 1 266 ? -7.186 -5.123 8.479 1.00 98.19 266 TRP A CA 1
ATOM 2157 C C . TRP A 1 266 ? -6.229 -4.408 9.430 1.00 98.19 266 TRP A C 1
ATOM 2159 O O . TRP A 1 266 ? -5.665 -5.016 10.344 1.00 98.19 266 TRP A O 1
ATOM 2169 N N . PHE A 1 267 ? -6.077 -3.105 9.228 1.00 98.44 267 PHE A N 1
ATOM 2170 C CA . PHE A 1 267 ? -5.287 -2.276 10.119 1.00 98.44 267 PHE A CA 1
ATOM 2171 C C . PHE A 1 267 ? -6.088 -2.034 11.401 1.00 98.44 267 PHE A C 1
ATOM 2173 O O . PHE A 1 267 ? -7.284 -1.743 11.331 1.00 98.44 267 PHE A O 1
ATOM 2180 N N . ARG A 1 268 ? -5.451 -2.200 12.568 1.00 97.94 268 ARG A N 1
ATOM 2181 C CA . ARG A 1 268 ? -6.116 -2.191 13.882 1.00 97.94 268 ARG A CA 1
ATOM 2182 C C . ARG A 1 268 ? -5.448 -1.216 14.833 1.00 97.94 268 ARG A C 1
ATOM 2184 O O . ARG A 1 268 ? -4.236 -1.290 15.022 1.00 97.94 268 ARG A O 1
ATOM 2191 N N . VAL A 1 269 ? -6.262 -0.399 15.488 1.00 97.88 269 VAL A N 1
ATOM 2192 C CA . VAL A 1 269 ? -5.874 0.471 16.600 1.00 97.88 269 VAL A CA 1
ATOM 2193 C C . VAL A 1 269 ? -6.562 -0.044 17.857 1.00 97.88 269 VAL A C 1
ATOM 2195 O O . VAL A 1 269 ? -7.789 -0.158 17.895 1.00 97.88 269 VAL A O 1
ATOM 2198 N N . ALA A 1 270 ? -5.778 -0.388 18.876 1.00 96.94 270 ALA A N 1
ATOM 2199 C CA . ALA A 1 270 ? -6.317 -0.814 20.161 1.00 96.94 270 ALA A CA 1
ATOM 2200 C C . ALA A 1 270 ? -6.815 0.398 20.955 1.00 96.94 270 ALA A C 1
ATOM 2202 O O . ALA A 1 270 ? -6.219 1.477 20.906 1.00 96.94 270 ALA A O 1
ATOM 2203 N N . VAL A 1 271 ? -7.909 0.204 21.686 1.00 96.25 271 VAL A N 1
ATOM 2204 C CA . VAL A 1 271 ? -8.574 1.242 22.475 1.00 96.25 271 VAL A CA 1
ATOM 2205 C C . VAL A 1 271 ? -8.510 0.860 23.946 1.00 96.25 271 VAL A C 1
ATOM 2207 O O . VAL A 1 271 ? -9.001 -0.193 24.359 1.00 96.25 271 VAL A O 1
ATOM 2210 N N . HIS A 1 272 ? -7.910 1.737 24.743 1.00 94.38 272 HIS A N 1
ATOM 2211 C CA . HIS A 1 272 ? -7.744 1.570 26.181 1.00 94.38 272 HIS A CA 1
ATOM 2212 C C . HIS A 1 272 ? -8.553 2.626 26.905 1.00 94.38 272 HIS A C 1
ATOM 2214 O O . HIS A 1 272 ? -8.484 3.801 26.565 1.00 94.38 272 HIS A O 1
ATOM 2220 N N . LYS A 1 273 ? -9.282 2.219 27.933 1.00 90.00 273 LYS A N 1
ATOM 2221 C CA . LYS A 1 273 ? -9.926 3.146 28.861 1.00 90.00 273 LYS A CA 1
ATOM 2222 C C . LYS A 1 273 ? -9.090 3.216 30.121 1.00 90.00 273 LYS A C 1
ATOM 2224 O O . LYS A 1 273 ? -8.526 2.198 30.526 1.00 90.00 273 LYS A O 1
ATOM 2229 N N . ASP A 1 274 ? -9.024 4.386 30.735 1.00 86.38 274 ASP A N 1
ATOM 2230 C CA . ASP A 1 274 ? -8.490 4.469 32.088 1.00 86.38 274 ASP A CA 1
ATOM 2231 C C . ASP A 1 274 ? -9.437 3.803 33.106 1.00 86.38 274 ASP A C 1
ATOM 2233 O O . ASP A 1 274 ? -10.602 3.506 32.829 1.00 86.38 274 ASP A O 1
ATOM 2237 N N . GLU A 1 275 ? -8.922 3.545 34.309 1.00 79.94 275 GLU A N 1
ATOM 2238 C CA . GLU A 1 275 ? -9.663 2.862 35.380 1.00 79.94 275 GLU A CA 1
ATOM 2239 C C . GLU A 1 275 ? -10.912 3.631 35.830 1.00 79.94 275 GLU A C 1
ATOM 2241 O O . GLU A 1 275 ? -11.861 3.040 36.345 1.00 79.94 275 GLU A O 1
ATOM 2246 N N . LYS A 1 276 ? -10.910 4.954 35.641 1.00 78.88 276 LYS A N 1
ATOM 2247 C CA . LYS A 1 276 ? -12.012 5.844 36.019 1.00 78.88 276 LYS A CA 1
ATOM 2248 C C . LYS A 1 276 ? -13.048 6.015 34.907 1.00 78.88 276 LYS A C 1
ATOM 2250 O O . LYS A 1 276 ? -14.120 6.552 35.170 1.00 78.88 276 LYS A O 1
ATOM 2255 N N . GLY A 1 277 ? -12.749 5.556 33.692 1.00 75.00 277 GLY A N 1
ATOM 2256 C CA . GLY A 1 277 ? -13.552 5.811 32.503 1.00 75.00 277 GLY A CA 1
ATOM 2257 C C . GLY A 1 277 ? -13.658 7.297 32.162 1.00 75.00 277 GLY A C 1
ATOM 2258 O O . GLY A 1 277 ? -14.700 7.703 31.665 1.00 75.00 277 GLY A O 1
ATOM 2259 N N . GLU A 1 278 ? -12.630 8.094 32.467 1.00 85.88 278 GLU A N 1
ATOM 2260 C CA . GLU A 1 278 ? -12.526 9.542 32.227 1.00 85.88 278 GLU A CA 1
ATOM 2261 C C . GLU A 1 278 ? -11.692 9.864 30.978 1.00 85.88 278 GLU A C 1
ATOM 2263 O O . GLU A 1 278 ? -11.744 10.984 30.464 1.00 85.88 278 GLU A O 1
ATOM 2268 N N . SER A 1 279 ? -10.928 8.901 30.460 1.00 92.12 279 SER A N 1
ATOM 2269 C CA . SER A 1 279 ? -10.126 9.075 29.252 1.00 92.12 279 SER A CA 1
ATOM 2270 C C . SER A 1 279 ? -9.989 7.796 28.432 1.00 92.12 279 SER A C 1
ATOM 2272 O O . SER A 1 279 ? -10.140 6.675 28.927 1.00 92.12 279 SER A O 1
ATOM 2274 N N . VAL A 1 280 ? -9.707 7.986 27.143 1.00 94.69 280 VAL A N 1
ATOM 2275 C CA . VAL A 1 280 ? -9.448 6.915 26.178 1.00 94.69 280 VAL A CA 1
ATOM 2276 C C . VAL A 1 280 ? -8.065 7.117 25.565 1.00 94.69 280 VAL A C 1
ATOM 2278 O O . VAL A 1 280 ? -7.757 8.216 25.110 1.00 94.69 280 VAL A O 1
ATOM 2281 N N . ARG A 1 281 ? -7.242 6.066 25.539 1.00 95.88 281 ARG A N 1
ATOM 2282 C CA . ARG A 1 281 ? -5.923 6.030 24.894 1.00 95.88 281 ARG A CA 1
ATOM 2283 C C . ARG A 1 281 ? -5.938 5.090 23.694 1.00 95.88 281 ARG A C 1
ATOM 2285 O O . ARG A 1 281 ? -6.469 3.982 23.781 1.00 95.88 281 ARG A O 1
ATOM 2292 N N . PHE A 1 282 ? -5.303 5.508 22.607 1.00 96.31 282 PHE A N 1
ATOM 2293 C CA . PHE A 1 282 ? -5.200 4.733 21.372 1.00 96.31 282 PHE A CA 1
ATOM 2294 C C . PHE A 1 282 ? -3.798 4.162 21.195 1.00 96.31 282 PHE A C 1
ATOM 2296 O O . PHE A 1 282 ? -2.806 4.798 21.530 1.00 96.31 282 PHE A O 1
ATOM 2303 N N . GLU A 1 283 ? -3.700 2.938 20.692 1.00 96.44 283 GLU A N 1
ATOM 2304 C CA . GLU A 1 283 ? -2.427 2.240 20.533 1.00 96.44 283 GLU A CA 1
ATOM 2305 C C . GLU A 1 283 ? -2.359 1.624 19.132 1.00 96.44 283 GLU A C 1
ATOM 2307 O O . GLU A 1 283 ? -3.123 0.722 18.788 1.00 96.44 283 GLU A O 1
ATOM 2312 N N . GLN A 1 284 ? -1.445 2.149 18.316 1.00 95.62 284 GLN A N 1
ATOM 2313 C CA . GLN A 1 284 ? -1.090 1.651 16.980 1.00 95.62 284 GLN A CA 1
ATOM 2314 C C . GLN A 1 284 ? -0.405 0.258 17.037 1.00 95.62 284 GLN A C 1
ATOM 2316 O O . GLN A 1 284 ? 0.089 -0.125 18.101 1.00 95.62 284 GLN A O 1
ATOM 2321 N N . PRO A 1 285 ? -0.360 -0.525 15.936 1.00 95.25 285 PRO A N 1
ATOM 2322 C CA . PRO A 1 285 ? 0.194 -1.889 15.935 1.00 95.25 285 PRO A CA 1
ATOM 2323 C C . PRO A 1 285 ? 1.691 -1.961 16.225 1.00 95.25 285 PRO A C 1
ATOM 2325 O O . PRO A 1 285 ? 2.100 -2.744 17.082 1.00 95.25 285 PRO A O 1
ATOM 2328 N N . ALA A 1 286 ? 2.479 -1.146 15.526 1.00 91.88 286 ALA A N 1
ATOM 2329 C CA . ALA A 1 286 ? 3.932 -1.077 15.626 1.00 91.88 286 ALA A CA 1
ATOM 2330 C C . ALA A 1 286 ? 4.397 0.327 15.167 1.00 91.88 286 ALA A C 1
ATOM 2332 O O . ALA A 1 286 ? 4.543 0.539 13.962 1.00 91.88 286 ALA A O 1
ATOM 2333 N N . PRO A 1 287 ? 4.522 1.317 16.074 1.00 83.06 287 PRO A N 1
ATOM 2334 C CA . PRO A 1 287 ? 5.038 2.648 15.738 1.00 83.06 287 PRO A CA 1
ATOM 2335 C C . PRO A 1 287 ? 6.518 2.571 15.312 1.00 83.06 287 PRO A C 1
ATOM 2337 O O . PRO A 1 287 ? 7.240 1.683 15.754 1.00 83.06 287 PRO A O 1
ATOM 2340 N N . VAL A 1 288 ? 6.957 3.478 14.430 1.00 67.06 288 VAL A N 1
ATOM 2341 C CA . VAL A 1 288 ? 8.262 3.398 13.730 1.00 67.06 288 VAL A CA 1
ATOM 2342 C C . VAL A 1 288 ? 9.384 4.196 14.432 1.00 67.06 288 VAL A C 1
ATOM 2344 O O . VAL A 1 288 ? 10.514 4.176 13.966 1.00 67.06 288 VAL A O 1
ATOM 2347 N N . ALA A 1 289 ? 9.131 4.879 15.558 1.00 56.31 289 ALA A N 1
ATOM 2348 C CA . ALA A 1 289 ? 10.164 5.668 16.246 1.00 56.31 289 ALA A CA 1
ATOM 2349 C C . ALA A 1 289 ? 9.890 5.872 17.748 1.00 56.31 289 ALA A C 1
ATOM 2351 O O . ALA A 1 289 ? 8.768 6.207 18.116 1.00 56.31 289 ALA A O 1
ATOM 2352 N N . GLY A 1 290 ? 10.933 5.746 18.582 1.00 58.66 290 GLY A N 1
ATOM 2353 C CA . GLY A 1 290 ? 11.089 6.390 19.903 1.00 58.66 290 GLY A CA 1
ATOM 2354 C C . GLY A 1 290 ? 10.146 6.007 21.055 1.00 58.66 290 GLY A C 1
ATOM 2355 O O . GLY A 1 290 ? 10.457 6.328 22.201 1.00 58.66 290 GLY A O 1
ATOM 2356 N N . ASP A 1 291 ? 9.033 5.327 20.790 1.00 60.06 291 ASP A N 1
ATOM 2357 C CA . ASP A 1 291 ? 8.014 4.997 21.789 1.00 60.06 291 ASP A CA 1
ATOM 2358 C C . ASP A 1 291 ? 8.071 3.530 22.237 1.00 60.06 291 ASP A C 1
ATOM 2360 O O . ASP A 1 291 ? 8.444 2.630 21.482 1.00 60.06 291 ASP A O 1
ATOM 2364 N N . ALA A 1 292 ? 7.629 3.277 23.476 1.00 64.00 292 ALA A N 1
ATOM 2365 C CA . ALA A 1 292 ? 7.293 1.934 23.940 1.00 64.00 292 ALA A CA 1
ATOM 2366 C C . ALA A 1 292 ? 6.356 1.273 22.912 1.00 64.00 292 ALA A C 1
ATOM 2368 O O . ALA A 1 292 ? 5.360 1.876 22.522 1.00 64.00 292 ALA A O 1
ATOM 2369 N N . GLY A 1 293 ? 6.706 0.072 22.441 1.00 84.25 293 GLY A N 1
ATOM 2370 C CA . GLY A 1 293 ? 6.090 -0.554 21.268 1.00 84.25 293 GLY A CA 1
ATOM 2371 C C . GLY A 1 293 ? 4.552 -0.613 21.261 1.00 84.25 293 GLY A C 1
ATOM 2372 O O . GLY A 1 293 ? 3.868 -0.461 22.268 1.00 84.25 293 GLY A O 1
ATOM 2373 N N . GLY A 1 294 ? 3.990 -0.872 20.079 1.00 94.38 294 GLY A N 1
ATOM 2374 C CA . GLY A 1 294 ? 2.544 -0.925 19.863 1.00 94.38 294 GLY A CA 1
ATOM 2375 C C . GLY A 1 294 ? 1.848 -2.150 20.460 1.00 94.38 294 GLY A C 1
ATOM 2376 O O . GLY A 1 294 ? 2.454 -2.987 21.136 1.00 94.38 294 GLY A O 1
ATOM 2377 N N . TRP A 1 295 ? 0.559 -2.319 20.138 1.00 95.69 295 TRP A N 1
ATOM 2378 C CA . TRP A 1 295 ? -0.227 -3.432 20.686 1.00 95.69 295 TRP A CA 1
ATOM 2379 C C . TRP A 1 295 ? 0.349 -4.803 20.315 1.00 95.69 295 TRP A C 1
ATOM 2381 O O . TRP A 1 295 ? 0.151 -5.759 21.065 1.00 95.69 295 TRP A O 1
ATOM 2391 N N . MET A 1 296 ? 1.067 -4.916 19.188 1.00 94.88 296 MET A N 1
ATOM 2392 C CA . MET A 1 296 ? 1.730 -6.162 18.792 1.00 94.88 296 MET A CA 1
ATOM 2393 C C . MET A 1 296 ? 2.836 -6.545 19.775 1.00 94.88 296 MET A C 1
ATOM 2395 O O . MET A 1 296 ? 2.919 -7.707 20.174 1.00 94.88 296 MET A O 1
ATOM 2399 N N . GLN A 1 297 ? 3.649 -5.570 20.191 1.00 93.44 297 GLN A N 1
ATOM 2400 C CA . GLN A 1 297 ? 4.720 -5.781 21.161 1.00 93.44 297 GLN A CA 1
ATOM 2401 C C . GLN A 1 297 ? 4.131 -6.120 22.531 1.00 93.44 297 GLN A C 1
ATOM 2403 O O . GLN A 1 297 ? 4.461 -7.157 23.096 1.00 93.44 297 GLN A O 1
ATOM 2408 N N . ARG A 1 298 ? 3.137 -5.350 22.994 1.00 93.69 298 ARG A N 1
ATOM 2409 C CA . ARG A 1 298 ? 2.419 -5.637 24.246 1.00 93.69 298 ARG A CA 1
ATOM 2410 C C . ARG A 1 298 ? 1.814 -7.046 24.284 1.00 93.69 298 ARG A C 1
ATOM 2412 O O . ARG A 1 298 ? 1.837 -7.698 25.324 1.00 93.69 298 ARG A O 1
ATOM 2419 N N . MET A 1 299 ? 1.249 -7.528 23.172 1.00 93.69 299 MET A N 1
ATOM 2420 C CA . MET A 1 299 ? 0.733 -8.902 23.079 1.00 93.69 299 MET A CA 1
ATOM 2421 C C . MET A 1 299 ? 1.852 -9.940 23.173 1.00 93.69 299 MET A C 1
ATOM 2423 O O . MET A 1 299 ? 1.704 -10.918 23.905 1.00 93.69 299 MET A O 1
ATOM 2427 N N . LYS A 1 300 ? 2.968 -9.715 22.475 1.00 92.25 300 LYS A N 1
ATOM 2428 C CA . LYS A 1 300 ? 4.148 -10.585 22.521 1.00 92.25 300 LYS A CA 1
ATOM 2429 C C . LYS A 1 300 ? 4.724 -10.670 23.938 1.00 92.25 300 LYS A C 1
ATOM 2431 O O . LYS A 1 300 ? 4.989 -11.773 24.409 1.00 92.25 300 LYS A O 1
ATOM 2436 N N . ASP A 1 301 ? 4.833 -9.540 24.633 1.00 93.38 301 ASP A N 1
ATOM 2437 C CA . ASP A 1 301 ? 5.321 -9.464 26.018 1.00 93.38 301 ASP A CA 1
ATOM 2438 C C . ASP A 1 301 ? 4.389 -10.182 27.003 1.00 93.38 301 ASP A C 1
ATOM 2440 O O . ASP A 1 301 ? 4.838 -10.775 27.981 1.00 93.38 301 ASP A O 1
ATOM 2444 N N . ALA A 1 302 ? 3.086 -10.202 26.711 1.00 92.81 302 ALA A N 1
ATOM 2445 C CA . ALA A 1 302 ? 2.091 -10.971 27.456 1.00 92.81 302 ALA A CA 1
ATOM 2446 C C . ALA A 1 302 ? 2.040 -12.469 27.072 1.00 92.81 302 ALA A C 1
ATOM 2448 O O . ALA A 1 302 ? 1.193 -13.201 27.586 1.00 92.81 302 ALA A O 1
ATOM 2449 N N . GLY A 1 303 ? 2.907 -12.937 26.167 1.00 92.12 303 GLY A N 1
ATOM 2450 C CA . GLY A 1 303 ? 2.957 -14.330 25.708 1.00 92.12 303 GLY A CA 1
ATOM 2451 C C . GLY A 1 303 ? 1.888 -14.713 24.675 1.00 92.12 303 GLY A C 1
ATOM 2452 O O . GLY A 1 303 ? 1.686 -15.901 24.423 1.00 92.12 303 GLY A O 1
ATOM 2453 N N . ALA A 1 304 ? 1.198 -13.740 24.075 1.00 91.19 304 ALA A N 1
ATOM 2454 C CA . ALA A 1 304 ? 0.218 -13.961 23.014 1.00 91.19 304 ALA A CA 1
ATOM 2455 C C . ALA A 1 304 ? 0.852 -13.876 21.612 1.00 91.19 304 ALA A C 1
ATOM 2457 O O . ALA A 1 304 ? 1.892 -13.250 21.412 1.00 91.19 304 ALA A O 1
ATOM 2458 N N . ASP A 1 305 ? 0.197 -14.483 20.618 1.00 90.12 305 ASP A N 1
ATOM 2459 C CA . ASP A 1 305 ? 0.611 -14.401 19.214 1.00 90.12 305 ASP A CA 1
ATOM 2460 C C . ASP A 1 305 ? -0.108 -13.234 18.504 1.00 90.12 305 ASP A C 1
ATOM 2462 O O . ASP A 1 305 ? -1.314 -13.330 18.245 1.00 90.12 305 ASP A O 1
ATOM 2466 N N . PRO A 1 306 ? 0.593 -12.141 18.140 1.00 91.38 306 PRO A N 1
ATOM 2467 C CA . PRO A 1 306 ? -0.026 -10.974 17.513 1.00 91.38 306 PRO A CA 1
ATOM 2468 C C . PRO A 1 306 ? -0.581 -11.246 16.106 1.00 91.38 306 PRO A C 1
ATOM 2470 O O . PRO A 1 306 ? -1.311 -10.408 15.580 1.00 91.38 306 PRO A O 1
ATOM 2473 N N . ARG A 1 307 ? -0.290 -12.404 15.490 1.00 89.31 307 ARG A N 1
ATOM 2474 C CA . ARG A 1 307 ? -0.929 -12.837 14.230 1.00 89.31 307 ARG A CA 1
ATOM 2475 C C . ARG A 1 307 ? -2.401 -13.197 14.421 1.00 89.31 307 ARG A C 1
ATOM 2477 O O . ARG A 1 307 ? -3.180 -13.112 13.472 1.00 89.31 307 ARG A O 1
ATOM 2484 N N . PHE A 1 308 ? -2.784 -13.550 15.646 1.00 90.69 308 PHE A N 1
ATOM 2485 C CA . PHE A 1 308 ? -4.148 -13.889 16.041 1.00 90.69 308 PHE A CA 1
ATOM 2486 C C . PHE A 1 308 ? -4.608 -12.939 17.155 1.00 90.69 308 PHE A C 1
ATOM 2488 O O . PHE A 1 308 ? -4.853 -13.373 18.283 1.00 90.69 308 PHE A O 1
ATOM 2495 N N . PRO A 1 309 ? -4.689 -11.624 16.876 1.00 91.12 309 PRO A N 1
ATOM 2496 C CA . PRO A 1 309 ? -4.874 -10.641 17.924 1.00 91.12 309 PRO A CA 1
ATOM 2497 C C . PRO A 1 309 ? -6.262 -10.777 18.551 1.00 91.12 309 PRO A C 1
ATOM 2499 O O . PRO A 1 309 ? -7.275 -10.808 17.847 1.00 91.12 309 PRO A O 1
ATOM 2502 N N . ASN A 1 310 ? -6.291 -10.815 19.881 1.00 89.56 310 ASN A N 1
ATOM 2503 C CA . ASN A 1 310 ? -7.507 -10.814 20.682 1.00 89.56 310 ASN A CA 1
ATOM 2504 C C . ASN A 1 310 ? -7.497 -9.585 21.596 1.00 89.56 310 ASN A C 1
ATOM 2506 O O . ASN A 1 310 ? -6.692 -9.494 22.521 1.00 89.56 310 ASN A O 1
ATOM 2510 N N . PHE A 1 311 ? -8.393 -8.639 21.325 1.00 89.81 311 PHE A N 1
ATOM 2511 C CA . PHE A 1 311 ? -8.533 -7.406 22.105 1.00 89.81 311 PHE A CA 1
ATOM 2512 C C . PHE A 1 311 ? -9.570 -7.534 23.239 1.00 89.81 311 PHE A C 1
ATOM 2514 O O . PHE A 1 311 ? -9.843 -6.559 23.933 1.00 89.81 311 PHE A O 1
ATOM 2521 N N . GLY A 1 312 ? -10.128 -8.733 23.455 1.00 82.56 312 GLY A N 1
ATOM 2522 C CA . GLY A 1 312 ? -11.191 -8.996 24.425 1.00 82.56 312 GLY A CA 1
ATOM 2523 C C . GLY A 1 312 ? -12.588 -8.611 23.922 1.00 82.56 312 GLY A C 1
ATOM 2524 O O . GLY A 1 312 ? -12.794 -8.341 22.740 1.00 82.56 312 GLY A O 1
ATOM 2525 N N . GLY A 1 313 ? -13.558 -8.602 24.841 1.00 71.06 313 GLY A N 1
ATOM 2526 C CA . GLY A 1 313 ? -14.956 -8.259 24.559 1.00 71.06 313 GLY A CA 1
ATOM 2527 C C . GLY A 1 313 ? -15.735 -9.348 23.816 1.00 71.06 313 GLY A C 1
ATOM 2528 O O . GLY A 1 313 ? -15.283 -10.486 23.663 1.00 71.06 313 GLY A O 1
ATOM 2529 N N . GLU A 1 314 ? -16.928 -8.996 23.338 1.00 61.00 314 GLU A N 1
ATOM 2530 C CA . GLU A 1 314 ? -17.741 -9.878 22.502 1.00 61.00 314 GLU A CA 1
ATOM 2531 C C . GLU A 1 314 ? -17.227 -9.906 21.052 1.00 61.00 314 GLU A C 1
ATOM 2533 O O . GLU A 1 314 ? -17.974 -9.602 20.123 1.00 61.00 314 GLU A O 1
ATOM 2538 N N . SER A 1 315 ? -15.961 -10.247 20.808 1.00 63.97 315 SER A N 1
ATOM 2539 C CA . SER A 1 315 ? -15.553 -10.555 19.433 1.00 63.97 315 SER A CA 1
ATOM 2540 C C . SER A 1 315 ? -16.305 -11.818 18.976 1.00 63.97 315 SER A C 1
ATOM 2542 O O . SER A 1 315 ? -16.361 -12.809 19.704 1.00 63.97 315 SER A O 1
ATOM 2544 N N . PRO A 1 316 ? -16.923 -11.822 17.785 1.00 62.69 316 PRO A N 1
ATOM 2545 C CA . PRO A 1 316 ? -17.618 -12.999 17.255 1.00 62.69 316 PRO A CA 1
ATOM 2546 C C . PRO A 1 316 ? -16.648 -14.147 16.926 1.00 62.69 316 PRO A C 1
ATOM 2548 O O . PRO A 1 316 ? -17.090 -15.271 16.700 1.00 62.69 316 PRO A O 1
ATOM 2551 N N . TYR A 1 317 ? -15.339 -13.871 16.902 1.00 59.69 317 TYR A N 1
ATOM 2552 C CA . TYR A 1 317 ? -14.298 -14.797 16.456 1.00 59.69 317 TYR A CA 1
ATOM 2553 C C . TYR A 1 317 ? -13.172 -14.987 17.494 1.00 59.69 317 TYR A C 1
ATOM 2555 O O . TYR A 1 317 ? -12.173 -15.646 17.212 1.00 59.69 317 TYR A O 1
ATOM 2563 N N . SER A 1 318 ? -13.340 -14.494 18.731 1.00 55.72 318 SER A N 1
ATOM 2564 C CA . SER A 1 318 ? -12.416 -14.753 19.853 1.00 55.72 318 SER A CA 1
ATOM 2565 C C . SER A 1 318 ? -12.448 -16.205 20.357 1.00 55.72 318 SER A C 1
ATOM 2567 O O . SER A 1 318 ? -11.558 -16.615 21.097 1.00 55.72 318 SER A O 1
ATOM 2569 N N . ALA A 1 319 ? -13.423 -17.010 19.916 1.00 46.22 319 ALA A N 1
ATOM 2570 C CA . ALA A 1 319 ? -13.546 -18.434 20.243 1.00 46.22 319 ALA A CA 1
ATOM 2571 C C . ALA A 1 319 ? -12.847 -19.384 19.245 1.00 46.22 319 ALA A C 1
ATOM 2573 O O . ALA A 1 319 ? -12.862 -20.596 19.454 1.00 46.22 319 ALA A O 1
ATOM 2574 N N . SER A 1 320 ? -12.252 -18.870 18.161 1.00 42.34 320 SER A N 1
ATOM 2575 C CA . SER A 1 320 ? -11.674 -19.689 17.081 1.00 42.34 320 SER A CA 1
ATOM 2576 C C . SER A 1 320 ? -10.147 -19.710 17.031 1.00 42.34 320 SER A C 1
ATOM 2578 O O . SER A 1 320 ? -9.594 -20.155 16.028 1.00 42.34 320 SER A O 1
ATOM 2580 N N . ALA A 1 321 ? -9.448 -19.297 18.094 1.00 40.50 321 ALA A N 1
ATOM 2581 C CA . ALA A 1 321 ? -8.059 -19.720 18.248 1.00 40.50 321 ALA A CA 1
ATOM 2582 C C . ALA A 1 321 ? -8.068 -21.255 18.332 1.00 40.50 321 ALA A C 1
ATOM 2584 O O . ALA A 1 321 ? -8.690 -21.802 19.251 1.00 40.50 321 ALA A O 1
ATOM 2585 N N . PRO A 1 322 ? -7.445 -21.988 17.393 1.00 35.66 322 PRO A N 1
ATOM 2586 C CA . PRO A 1 322 ? -7.240 -23.403 17.603 1.00 35.66 322 PRO A CA 1
ATOM 2587 C C . PRO A 1 322 ? -6.486 -23.535 18.923 1.00 35.66 322 PRO A C 1
ATOM 2589 O O . PRO A 1 322 ? -5.433 -22.923 19.103 1.00 35.66 322 PRO A O 1
ATOM 2592 N N . ASN A 1 323 ? -6.985 -24.378 19.825 1.00 37.59 323 ASN A N 1
ATOM 2593 C CA . ASN A 1 323 ? -6.138 -25.038 20.813 1.00 37.59 323 ASN A CA 1
ATOM 2594 C C . ASN A 1 323 ? -5.180 -25.972 20.054 1.00 37.59 323 ASN A C 1
ATOM 2596 O O . ASN A 1 323 ? -5.182 -27.188 20.221 1.00 37.59 323 ASN A O 1
ATOM 2600 N N . THR A 1 324 ? -4.358 -25.426 19.162 1.00 33.56 324 THR A N 1
ATOM 2601 C CA . THR A 1 324 ? -3.120 -26.068 18.789 1.00 33.56 324 THR A CA 1
ATOM 2602 C C . THR A 1 324 ? -2.209 -25.864 19.979 1.00 33.56 324 THR A C 1
ATOM 2604 O O . THR A 1 324 ? -1.398 -24.945 20.027 1.00 33.56 324 THR A O 1
ATOM 2607 N N . ALA A 1 325 ? -2.297 -26.809 20.911 1.00 32.56 325 ALA A N 1
ATOM 2608 C CA . ALA A 1 325 ? -1.090 -27.398 21.451 1.00 32.56 325 ALA A CA 1
ATOM 2609 C C . ALA A 1 325 ? -0.288 -27.973 20.267 1.00 32.56 325 ALA A C 1
ATOM 2611 O O . ALA A 1 325 ? -0.185 -29.180 20.076 1.00 32.56 325 ALA A O 1
ATOM 2612 N N . THR A 1 326 ? 0.245 -27.105 19.403 1.00 31.25 326 THR A N 1
ATOM 2613 C CA . THR A 1 326 ? 1.494 -27.409 18.735 1.00 31.25 326 THR A CA 1
ATOM 2614 C C . THR A 1 326 ? 2.447 -27.606 19.888 1.00 31.25 326 THR A C 1
ATOM 2616 O O . THR A 1 326 ? 2.714 -26.659 20.628 1.00 31.25 326 THR A O 1
ATOM 2619 N N . SER A 1 327 ? 2.895 -28.844 20.083 1.00 34.72 327 SER A N 1
ATOM 2620 C CA . SER A 1 327 ? 4.187 -29.084 20.698 1.00 34.72 327 SER A CA 1
ATOM 2621 C C . SER A 1 327 ? 5.145 -28.116 20.014 1.00 34.72 327 SER A C 1
ATOM 2623 O O . SER A 1 327 ? 5.521 -28.334 18.859 1.00 34.72 327 SER A O 1
ATOM 2625 N N . GLN A 1 328 ? 5.433 -26.989 20.666 1.00 34.00 328 GLN A N 1
ATOM 2626 C CA . GLN A 1 328 ? 6.578 -26.196 20.282 1.00 34.00 328 GLN A CA 1
ATOM 2627 C C . GLN A 1 328 ? 7.740 -27.191 20.349 1.00 34.00 328 GLN A C 1
ATOM 2629 O O . GLN A 1 328 ? 7.895 -27.834 21.391 1.00 34.00 328 GLN A O 1
ATOM 2634 N N . PRO A 1 329 ? 8.520 -27.410 19.277 1.00 37.41 329 PRO A N 1
ATOM 2635 C CA . PRO A 1 329 ? 9.881 -27.855 19.525 1.00 37.41 329 PRO A CA 1
ATOM 2636 C C . PRO A 1 329 ? 10.450 -26.801 20.474 1.00 37.41 329 PRO A C 1
ATOM 2638 O O . PRO A 1 329 ? 10.286 -25.622 20.165 1.00 37.41 329 PRO A O 1
ATOM 2641 N N . ASP A 1 330 ? 10.946 -27.213 21.645 1.00 36.16 330 ASP A N 1
ATOM 2642 C CA . ASP A 1 330 ? 11.378 -26.334 22.741 1.00 36.16 330 ASP A CA 1
ATOM 2643 C C . ASP A 1 330 ? 11.992 -25.037 22.198 1.00 36.16 330 ASP A C 1
ATOM 2645 O O . ASP A 1 330 ? 13.163 -24.989 21.821 1.00 36.16 330 ASP A O 1
ATOM 2649 N N . ALA A 1 331 ? 11.182 -23.979 22.105 1.00 42.84 331 ALA A N 1
ATOM 2650 C CA . ALA A 1 331 ? 11.616 -22.728 21.495 1.00 42.84 331 ALA A CA 1
ATOM 2651 C C . ALA A 1 331 ? 12.603 -22.005 22.420 1.00 42.84 331 ALA A C 1
ATOM 2653 O O . ALA A 1 331 ? 13.366 -21.163 21.958 1.00 42.84 331 ALA A O 1
ATOM 2654 N N . SER A 1 332 ? 12.612 -22.360 23.712 1.00 45.91 332 SER A N 1
ATOM 2655 C CA . SER A 1 332 ? 13.660 -21.979 24.656 1.00 45.91 332 SER A CA 1
ATOM 2656 C C . SER A 1 332 ? 14.995 -22.622 24.288 1.00 45.91 332 SER A C 1
ATOM 2658 O O . SER A 1 332 ? 15.976 -21.899 24.176 1.00 45.91 332 SER A O 1
ATOM 2660 N N . ASN A 1 333 ? 15.020 -23.930 23.996 1.00 43.12 333 ASN A N 1
ATOM 2661 C CA . ASN A 1 333 ? 16.250 -24.633 23.618 1.00 43.12 333 ASN A CA 1
ATOM 2662 C C . ASN A 1 333 ? 16.747 -24.176 22.242 1.00 43.12 333 ASN A C 1
ATOM 2664 O O . ASN A 1 333 ? 17.927 -23.910 22.090 1.00 43.12 333 ASN A O 1
ATOM 2668 N N . ALA A 1 334 ? 15.856 -23.977 21.263 1.00 48.91 334 ALA A N 1
ATOM 2669 C CA . ALA A 1 334 ? 16.249 -23.490 19.938 1.00 48.91 334 ALA A CA 1
ATOM 2670 C C . ALA A 1 334 ? 16.766 -22.037 19.958 1.00 48.91 334 ALA A C 1
ATOM 2672 O O . ALA A 1 334 ? 17.699 -21.713 19.230 1.00 48.91 334 ALA A O 1
ATOM 2673 N N . LYS A 1 335 ? 16.188 -21.153 20.788 1.00 49.03 335 LYS A N 1
ATOM 2674 C CA . LYS A 1 335 ? 16.716 -19.791 20.976 1.00 49.03 335 LYS A CA 1
ATOM 2675 C C . LYS A 1 335 ? 18.039 -19.792 21.736 1.00 49.03 335 LYS A C 1
ATOM 2677 O O . LYS A 1 335 ? 18.928 -19.049 21.342 1.00 49.03 335 LYS A O 1
ATOM 2682 N N . GLU A 1 336 ? 18.181 -20.614 22.778 1.00 55.41 336 GLU A N 1
ATOM 2683 C CA . GLU A 1 336 ? 19.453 -20.788 23.493 1.00 55.41 336 GLU A CA 1
ATOM 2684 C C . GLU A 1 336 ? 20.545 -21.383 22.596 1.00 55.41 336 GLU A C 1
ATOM 2686 O O . GLU A 1 336 ? 21.692 -20.955 22.686 1.00 55.41 336 GLU A O 1
ATOM 2691 N N . ASP A 1 337 ? 20.206 -22.321 21.709 1.00 58.69 337 ASP A N 1
ATOM 2692 C CA . ASP A 1 337 ? 21.152 -22.934 20.772 1.00 58.69 337 ASP A CA 1
ATOM 2693 C C . ASP A 1 337 ? 21.579 -21.950 19.671 1.00 58.69 337 ASP A C 1
ATOM 2695 O O . ASP A 1 337 ? 22.769 -21.842 19.388 1.00 58.69 337 ASP A O 1
ATOM 2699 N N . ILE A 1 338 ? 20.655 -21.148 19.123 1.00 58.88 338 ILE A N 1
ATOM 2700 C CA . ILE A 1 338 ? 20.995 -20.077 18.166 1.00 58.88 338 ILE A CA 1
ATOM 2701 C C . ILE A 1 338 ? 21.841 -18.983 18.839 1.00 58.88 338 ILE A C 1
ATOM 2703 O O . ILE A 1 338 ? 22.831 -18.537 18.266 1.00 58.88 338 ILE A O 1
ATOM 2707 N N . LEU A 1 339 ? 21.502 -18.572 20.068 1.00 59.47 339 LEU A N 1
ATOM 2708 C CA . LEU A 1 339 ? 22.312 -17.621 20.841 1.00 59.47 339 LEU A CA 1
ATOM 2709 C C . LEU A 1 339 ? 23.721 -18.172 21.102 1.00 59.47 339 LEU A C 1
ATOM 2711 O O . LEU A 1 339 ? 24.690 -17.442 20.924 1.00 59.47 339 LEU A O 1
AT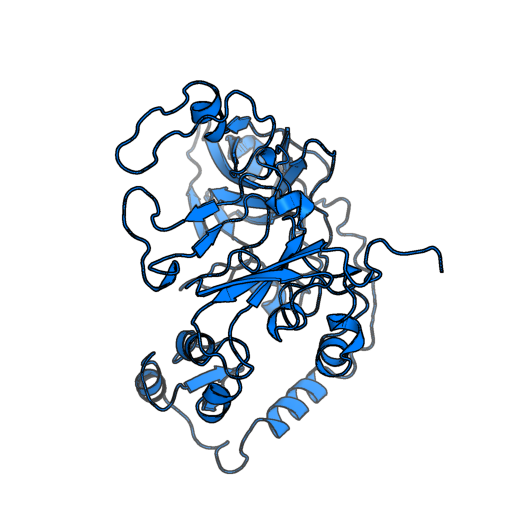OM 2715 N N . LYS A 1 340 ? 23.867 -19.456 21.454 1.00 63.22 340 LYS A N 1
ATOM 2716 C CA . LYS A 1 340 ? 25.189 -20.093 21.604 1.00 63.22 340 LYS A CA 1
ATOM 2717 C C . LYS A 1 340 ? 25.993 -20.109 20.306 1.00 63.22 340 LYS A C 1
ATOM 2719 O O . LYS A 1 340 ? 27.201 -19.918 20.362 1.00 63.22 340 LYS A O 1
ATOM 2724 N N . GLU A 1 341 ? 25.355 -20.321 19.156 1.00 62.22 341 GLU A N 1
ATOM 2725 C CA . GLU A 1 341 ? 26.037 -20.285 17.854 1.00 62.22 341 GLU A CA 1
ATOM 2726 C C . GLU A 1 341 ? 26.457 -18.866 17.433 1.00 62.22 341 GLU A C 1
ATOM 2728 O O . GLU A 1 341 ? 27.445 -18.702 16.716 1.00 62.22 341 GLU A O 1
ATOM 2733 N N . MET A 1 342 ? 25.720 -17.841 17.870 1.00 62.44 342 MET A N 1
ATOM 2734 C CA . MET A 1 342 ? 25.960 -16.439 17.509 1.00 62.44 342 MET A CA 1
ATOM 2735 C C . MET A 1 342 ? 26.902 -15.695 18.471 1.00 62.44 342 MET A C 1
ATOM 2737 O O . MET A 1 342 ? 27.430 -14.642 18.108 1.00 62.44 342 MET A O 1
ATOM 2741 N N . LEU A 1 343 ? 27.116 -16.214 19.682 1.00 71.62 343 LEU A N 1
ATOM 2742 C CA . LEU A 1 343 ? 27.960 -15.595 20.702 1.00 71.62 343 LEU A CA 1
ATOM 2743 C C . LEU A 1 343 ? 29.398 -16.125 20.642 1.00 71.62 343 LEU A C 1
ATOM 2745 O O . LEU A 1 343 ? 29.655 -17.325 20.649 1.00 71.62 343 LEU A O 1
ATOM 2749 N N . ASP A 1 344 ? 30.364 -15.210 20.663 1.00 74.38 344 ASP A N 1
ATOM 2750 C CA . ASP A 1 344 ? 31.767 -15.552 20.895 1.00 74.38 344 ASP A CA 1
ATOM 2751 C C . ASP A 1 344 ? 31.959 -15.871 22.386 1.00 74.38 344 ASP A C 1
ATOM 2753 O O . ASP A 1 344 ? 31.958 -14.963 23.223 1.00 74.38 344 ASP A O 1
ATOM 2757 N N . GLU A 1 345 ? 32.123 -17.155 22.730 1.00 74.50 345 GLU A N 1
ATOM 2758 C CA . GLU A 1 345 ? 32.295 -17.624 24.116 1.00 74.50 345 GLU A CA 1
ATOM 2759 C C . GLU A 1 345 ? 33.382 -16.842 24.870 1.00 74.50 345 GLU A C 1
ATOM 2761 O O . GLU A 1 345 ? 33.221 -16.556 26.058 1.00 74.50 345 GLU A O 1
ATOM 2766 N N . SER A 1 346 ? 34.444 -16.410 24.177 1.00 75.50 346 SER A N 1
ATOM 2767 C CA . SER A 1 346 ? 35.548 -15.646 24.773 1.00 75.50 346 SER A CA 1
ATOM 2768 C C . SER A 1 346 ? 35.172 -14.220 25.196 1.00 75.50 346 SER A C 1
ATOM 2770 O O . SER A 1 346 ? 35.899 -13.598 25.973 1.00 75.50 346 SER A O 1
ATOM 2772 N N . LYS A 1 347 ? 34.034 -13.706 24.715 1.00 74.88 347 LYS A N 1
ATOM 2773 C CA . LYS A 1 347 ? 33.541 -12.345 24.967 1.00 74.88 347 LYS A CA 1
ATOM 2774 C C . LYS A 1 347 ? 32.247 -12.298 25.778 1.00 74.88 347 LYS A C 1
ATOM 2776 O O . LYS A 1 347 ? 31.827 -11.219 26.176 1.00 74.88 347 LYS A O 1
ATOM 2781 N N . THR A 1 348 ? 31.640 -13.443 26.087 1.00 71.69 348 THR A N 1
ATOM 2782 C CA . THR A 1 348 ? 30.363 -13.524 26.829 1.00 71.69 348 THR A CA 1
ATOM 2783 C C . THR A 1 348 ? 30.388 -12.913 28.235 1.00 71.69 348 THR A C 1
ATOM 2785 O O . THR A 1 348 ? 29.341 -12.535 28.751 1.00 71.69 348 THR A O 1
ATOM 2788 N N . SER A 1 349 ? 31.562 -12.776 28.859 1.00 74.31 349 SER A N 1
ATOM 2789 C CA . SER A 1 349 ? 31.721 -12.108 30.160 1.00 74.31 349 SER A CA 1
ATOM 2790 C C . SER A 1 349 ? 31.968 -10.597 30.066 1.00 74.31 349 SER A C 1
ATOM 2792 O O . SER A 1 349 ? 32.146 -9.952 31.099 1.00 74.31 349 SER A O 1
ATOM 2794 N N . VAL A 1 350 ? 32.060 -10.035 28.858 1.00 82.44 350 VAL A N 1
ATOM 2795 C CA . VAL A 1 350 ? 32.308 -8.605 28.649 1.00 82.44 350 VAL A CA 1
ATOM 2796 C C . VAL A 1 350 ? 30.974 -7.869 28.724 1.00 82.44 350 VAL A C 1
ATOM 2798 O O . VAL A 1 350 ? 30.107 -8.048 27.874 1.00 82.44 350 VAL A O 1
ATOM 2801 N N . ALA A 1 351 ? 30.806 -7.048 29.758 1.00 84.00 351 ALA A N 1
ATOM 2802 C CA . ALA A 1 351 ? 29.673 -6.140 29.863 1.00 84.00 351 ALA A CA 1
ATOM 2803 C C . ALA A 1 351 ? 29.991 -4.852 29.098 1.00 84.00 351 ALA A C 1
ATOM 2805 O O . ALA A 1 351 ? 31.032 -4.249 29.347 1.00 84.00 351 ALA A O 1
ATOM 2806 N N . ILE A 1 352 ? 29.094 -4.452 28.200 1.00 87.31 352 ILE A N 1
ATOM 2807 C CA . ILE A 1 352 ? 29.177 -3.197 27.447 1.00 87.31 352 ILE A CA 1
ATOM 2808 C C . ILE A 1 352 ? 28.227 -2.192 28.089 1.00 87.31 352 ILE A C 1
ATOM 2810 O O . ILE A 1 352 ? 27.064 -2.522 28.346 1.00 87.31 352 ILE A O 1
ATOM 2814 N N . THR A 1 353 ? 28.704 -0.981 28.375 1.00 88.12 353 THR A N 1
ATOM 2815 C CA . THR A 1 353 ? 27.838 0.073 28.923 1.00 88.12 353 THR A CA 1
ATOM 2816 C C . THR A 1 353 ? 27.071 0.805 27.813 1.00 88.12 353 THR A C 1
ATOM 2818 O O . THR A 1 353 ? 27.502 0.804 26.657 1.00 88.12 353 THR A O 1
ATOM 2821 N N . PRO A 1 354 ? 25.947 1.476 28.126 1.00 83.31 354 PRO A N 1
ATOM 2822 C CA . PRO A 1 354 ? 25.243 2.312 27.151 1.00 83.31 354 PRO A CA 1
ATOM 2823 C C . PRO A 1 354 ? 26.130 3.396 26.518 1.00 83.31 354 PRO A C 1
ATOM 2825 O O . PRO A 1 354 ? 25.981 3.707 25.341 1.00 83.31 354 PRO A O 1
ATOM 2828 N N . GLU A 1 355 ? 27.080 3.957 27.271 1.00 85.00 355 GLU A N 1
ATOM 2829 C CA . GLU A 1 355 ? 28.024 4.966 26.775 1.00 85.00 355 GLU A CA 1
ATOM 2830 C C . GLU A 1 355 ? 29.069 4.384 25.816 1.00 85.00 355 GLU A C 1
ATOM 2832 O O . GLU A 1 355 ? 29.549 5.088 24.928 1.00 85.00 355 GLU A O 1
ATOM 2837 N N . GLU A 1 356 ? 29.439 3.116 25.994 1.00 85.19 356 GLU A N 1
ATOM 2838 C CA . GLU A 1 356 ? 30.296 2.386 25.058 1.00 85.19 356 GLU A CA 1
ATOM 2839 C C . GLU A 1 356 ? 29.515 2.046 23.788 1.00 85.19 356 GLU A C 1
ATOM 2841 O O . GLU A 1 356 ? 29.980 2.358 22.697 1.00 85.19 356 GLU A O 1
ATOM 2846 N N . LEU A 1 357 ? 28.289 1.527 23.912 1.00 86.06 357 LEU A N 1
ATOM 2847 C CA . LEU A 1 357 ? 27.416 1.249 22.766 1.00 86.06 357 LEU A CA 1
ATOM 2848 C C . LEU A 1 357 ? 27.155 2.507 21.917 1.00 86.06 357 LEU A C 1
ATOM 2850 O O . LEU A 1 357 ? 27.209 2.446 20.691 1.00 86.06 357 LEU A O 1
ATOM 2854 N N . ALA A 1 358 ? 26.938 3.663 22.552 1.00 84.12 358 ALA A N 1
ATOM 2855 C CA . ALA A 1 358 ? 26.687 4.927 21.860 1.00 84.12 358 ALA A CA 1
ATOM 2856 C C . ALA A 1 358 ? 27.864 5.402 20.983 1.00 84.12 358 ALA A C 1
ATOM 2858 O O . ALA A 1 358 ? 27.648 6.144 20.026 1.00 84.12 358 ALA A O 1
ATOM 2859 N N . GLN A 1 359 ? 29.101 4.971 21.262 1.00 86.81 359 GLN A N 1
ATOM 2860 C CA . GLN A 1 359 ? 30.263 5.281 20.410 1.00 86.81 359 GLN A CA 1
ATOM 2861 C C . GLN A 1 359 ? 30.210 4.547 19.064 1.00 86.81 359 GLN A C 1
ATOM 2863 O O . GLN A 1 359 ? 30.852 4.972 18.106 1.00 86.81 359 GLN A O 1
ATOM 2868 N N . HIS A 1 360 ? 29.410 3.485 18.989 1.00 87.12 360 HIS A N 1
ATOM 2869 C CA . HIS A 1 360 ? 29.203 2.648 17.813 1.00 87.12 360 HIS A CA 1
ATOM 2870 C C . HIS A 1 360 ? 27.865 2.932 17.109 1.00 87.12 360 HIS A C 1
ATOM 2872 O O . HIS A 1 360 ? 27.473 2.185 16.216 1.00 87.12 360 HIS A O 1
ATOM 2878 N N . ALA A 1 361 ? 27.175 4.013 17.495 1.00 81.94 361 ALA A N 1
ATOM 2879 C CA . ALA A 1 361 ? 25.912 4.463 16.905 1.00 81.94 361 ALA A CA 1
ATOM 2880 C C . ALA A 1 361 ? 26.097 5.409 15.702 1.00 81.94 361 ALA A C 1
ATOM 2882 O O . ALA A 1 361 ? 25.115 5.910 15.159 1.00 81.94 361 ALA A O 1
ATOM 2883 N N . ASP A 1 362 ? 27.343 5.707 15.307 1.00 77.44 362 ASP A N 1
ATOM 2884 C CA . ASP A 1 362 ? 27.627 6.563 14.151 1.00 77.44 362 ASP A CA 1
ATOM 2885 C C . ASP A 1 362 ? 27.191 5.856 12.855 1.00 77.44 362 ASP A C 1
ATOM 2887 O O . ASP A 1 362 ? 27.772 4.819 12.508 1.00 77.44 362 ASP A O 1
ATOM 2891 N N . PRO A 1 363 ? 26.221 6.413 12.103 1.00 66.19 363 PRO A N 1
ATOM 2892 C CA . PRO A 1 363 ? 25.761 5.825 10.851 1.00 66.19 363 PRO A CA 1
ATOM 2893 C C . PRO A 1 363 ? 26.892 5.628 9.834 1.00 66.19 363 PRO A C 1
ATOM 2895 O O . PRO A 1 363 ? 26.847 4.685 9.053 1.00 66.19 363 PRO A O 1
ATOM 2898 N N . GLU A 1 364 ? 27.948 6.442 9.879 1.00 70.56 364 GLU A N 1
ATOM 2899 C CA . GLU A 1 364 ? 29.095 6.367 8.961 1.00 70.56 364 GLU A CA 1
ATOM 2900 C C . GLU A 1 364 ? 30.349 5.759 9.627 1.00 70.56 364 GLU A C 1
ATOM 2902 O O . GLU A 1 364 ? 31.431 5.715 9.036 1.00 70.56 364 GLU A O 1
ATOM 2907 N N . GLY A 1 365 ? 30.217 5.257 10.861 1.00 73.94 365 GLY A N 1
ATOM 2908 C CA . GLY A 1 365 ? 31.314 4.698 11.649 1.00 73.94 365 GLY A CA 1
ATOM 2909 C C . GLY A 1 365 ? 31.829 3.349 11.121 1.00 73.94 365 GLY A C 1
ATOM 2910 O O . GLY A 1 365 ? 31.116 2.630 10.421 1.00 73.94 365 GLY A O 1
ATOM 2911 N N . PRO A 1 366 ? 33.071 2.948 11.441 1.00 76.06 366 PRO A N 1
ATOM 2912 C CA . PRO A 1 366 ? 33.643 1.702 10.928 1.00 76.06 366 PRO A CA 1
ATOM 2913 C C . PRO A 1 366 ? 33.033 0.435 11.550 1.00 76.06 366 PRO A C 1
ATOM 2915 O O . PRO A 1 366 ? 33.104 -0.620 10.926 1.00 76.06 366 PRO A O 1
ATOM 2918 N N . GLU A 1 367 ? 32.445 0.529 12.749 1.00 86.00 367 GLU A N 1
ATOM 2919 C CA . GLU A 1 367 ? 32.017 -0.624 13.554 1.00 86.00 367 GLU A CA 1
ATOM 2920 C C . GLU A 1 367 ? 30.608 -0.416 14.137 1.00 86.00 367 GLU A C 1
ATOM 2922 O O . GLU A 1 367 ? 30.490 0.007 15.288 1.00 86.00 367 GLU A O 1
ATOM 2927 N N . PRO A 1 368 ? 29.527 -0.671 13.375 1.00 87.56 368 PRO A N 1
ATOM 2928 C CA . PRO A 1 368 ? 28.169 -0.495 13.875 1.00 87.56 368 PRO A CA 1
ATOM 2929 C C . PRO A 1 368 ? 27.804 -1.625 14.838 1.00 87.56 368 PRO A C 1
ATOM 2931 O O . PRO A 1 368 ? 27.832 -2.803 14.466 1.00 87.56 368 PRO A O 1
ATOM 2934 N N . TRP A 1 369 ? 27.453 -1.271 16.072 1.00 90.25 369 TRP A N 1
ATOM 2935 C CA . TRP A 1 369 ? 27.000 -2.227 17.085 1.00 90.25 369 TRP A CA 1
ATOM 2936 C C . TRP A 1 369 ? 25.502 -2.103 17.313 1.00 90.25 369 TRP A C 1
ATOM 2938 O O . TRP A 1 369 ? 24.962 -1.007 17.245 1.00 90.25 369 TRP A O 1
ATOM 2948 N N . PHE A 1 370 ? 24.832 -3.206 17.621 1.00 86.00 370 PHE A N 1
ATOM 2949 C CA . PHE A 1 370 ? 23.402 -3.215 17.935 1.00 86.00 370 PHE A CA 1
ATOM 2950 C C . PHE A 1 370 ? 23.095 -4.262 19.006 1.00 86.00 370 PHE A C 1
ATOM 2952 O O . PHE A 1 370 ? 23.840 -5.235 19.167 1.00 86.00 370 PHE A O 1
ATOM 2959 N N . VAL A 1 371 ? 22.022 -4.058 19.768 1.00 83.94 371 VAL A N 1
ATOM 2960 C CA . VAL A 1 371 ? 21.613 -4.979 20.834 1.00 83.94 371 VAL A CA 1
ATOM 2961 C C . VAL A 1 371 ? 20.549 -5.927 20.298 1.00 83.94 371 VAL A C 1
ATOM 2963 O O . VAL A 1 371 ? 19.595 -5.496 19.669 1.00 83.94 371 VAL A O 1
ATOM 2966 N N . VAL A 1 372 ? 20.721 -7.228 20.536 1.00 77.88 372 VAL A N 1
ATOM 2967 C CA . VAL A 1 372 ? 19.687 -8.241 20.289 1.00 77.88 372 VAL A CA 1
ATOM 2968 C C . VAL A 1 372 ? 19.616 -9.135 21.515 1.00 77.88 372 VAL A C 1
ATOM 2970 O O . VAL A 1 372 ? 20.595 -9.781 21.895 1.00 77.88 372 VAL A O 1
ATOM 2973 N N . HIS A 1 373 ? 18.447 -9.180 22.154 1.00 77.69 373 HIS A N 1
ATOM 2974 C CA . HIS A 1 373 ? 18.207 -9.994 23.354 1.00 77.69 373 HIS A CA 1
ATOM 2975 C C . HIS A 1 373 ? 19.182 -9.702 24.513 1.00 77.69 373 HIS A C 1
ATOM 2977 O O . HIS A 1 373 ? 19.580 -10.612 25.237 1.00 77.69 373 HIS A O 1
ATOM 2983 N N . GLY A 1 374 ? 19.568 -8.434 24.693 1.00 77.00 374 GLY A N 1
ATOM 2984 C CA . GLY A 1 374 ? 20.477 -8.008 25.764 1.00 77.00 374 GLY A CA 1
ATOM 2985 C C . GLY A 1 374 ? 21.960 -8.307 25.512 1.00 77.00 374 GLY A C 1
ATOM 2986 O O . GLY A 1 374 ? 22.780 -8.072 26.397 1.00 77.00 374 GLY A O 1
ATOM 2987 N N . HIS A 1 375 ? 22.314 -8.797 24.320 1.00 83.75 375 HIS A N 1
ATOM 2988 C CA . HIS A 1 375 ? 23.695 -8.970 23.875 1.00 83.75 375 HIS A CA 1
ATOM 2989 C C . HIS A 1 375 ? 24.041 -7.947 22.795 1.00 83.75 375 HIS A C 1
ATOM 2991 O O . HIS A 1 375 ? 23.217 -7.658 21.933 1.00 83.75 375 HIS A O 1
ATOM 2997 N N . VAL A 1 376 ? 25.269 -7.431 22.829 1.00 86.25 376 VAL A N 1
ATOM 2998 C CA . VAL A 1 376 ? 25.786 -6.498 21.821 1.00 86.25 376 VAL A CA 1
ATOM 2999 C C . VAL A 1 376 ? 26.459 -7.281 20.698 1.00 86.25 376 VAL A C 1
ATOM 3001 O O . VAL A 1 376 ? 27.345 -8.099 20.955 1.00 86.25 376 VAL A O 1
ATOM 3004 N N . TYR A 1 377 ? 26.053 -7.013 19.461 1.00 85.81 377 TYR A N 1
ATOM 3005 C CA . TYR A 1 377 ? 26.605 -7.618 18.254 1.00 85.81 377 TYR A CA 1
ATOM 3006 C C . TYR A 1 377 ? 27.367 -6.586 17.432 1.00 85.81 377 TYR A C 1
ATOM 3008 O O . TYR A 1 377 ? 26.895 -5.473 17.226 1.00 85.81 377 TYR A O 1
ATOM 3016 N N . ASP A 1 378 ? 28.529 -6.994 16.924 1.00 87.69 378 ASP A N 1
ATOM 3017 C CA . ASP A 1 378 ? 29.322 -6.225 15.968 1.00 87.69 378 ASP A CA 1
ATOM 3018 C C .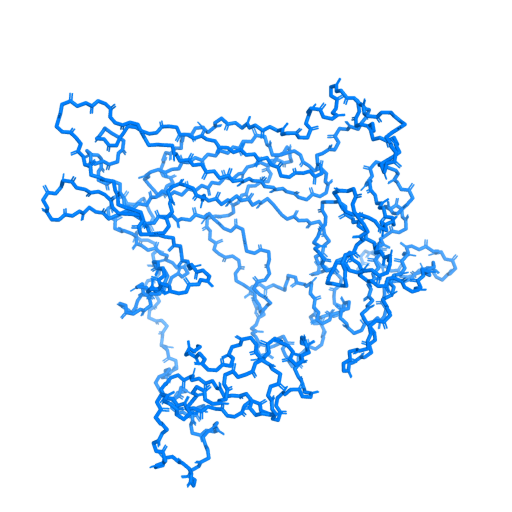 ASP A 1 378 ? 28.872 -6.551 14.534 1.00 87.69 378 ASP A C 1
ATOM 3020 O O . ASP A 1 378 ? 29.111 -7.646 14.011 1.00 87.69 378 ASP A O 1
ATOM 3024 N N . GLY A 1 379 ? 28.210 -5.585 13.898 1.00 82.38 379 GLY A N 1
ATOM 3025 C CA . GLY A 1 379 ? 27.666 -5.688 12.549 1.00 82.38 379 GLY A CA 1
ATOM 3026 C C . GLY A 1 379 ? 28.693 -5.566 11.425 1.00 82.38 379 GLY A C 1
ATOM 3027 O O . GLY A 1 379 ? 28.329 -5.783 10.269 1.00 82.38 379 GLY A O 1
ATOM 3028 N N . THR A 1 380 ? 29.961 -5.253 11.718 1.00 85.62 380 THR A N 1
ATOM 3029 C CA . THR A 1 380 ? 30.980 -4.889 10.712 1.00 85.62 380 THR A CA 1
ATOM 3030 C C . THR A 1 380 ? 31.119 -5.931 9.605 1.00 85.62 380 THR A C 1
ATOM 3032 O O . THR A 1 380 ? 31.091 -5.610 8.418 1.00 85.62 380 THR A O 1
ATOM 3035 N N . LYS A 1 381 ? 31.195 -7.217 9.970 1.00 80.81 381 LYS A N 1
ATOM 3036 C CA . LYS A 1 381 ? 31.330 -8.318 8.996 1.00 80.81 381 LYS A CA 1
ATOM 3037 C C . LYS A 1 381 ? 30.091 -8.520 8.125 1.00 80.81 381 LYS A C 1
ATOM 3039 O O . LYS A 1 381 ? 30.168 -9.199 7.105 1.00 80.81 381 LYS A O 1
ATOM 3044 N N . PHE A 1 382 ? 28.950 -7.980 8.539 1.00 75.88 382 PHE A N 1
ATOM 3045 C CA . PHE A 1 382 ? 27.686 -8.121 7.834 1.00 75.88 382 PHE A CA 1
ATOM 3046 C C . PHE A 1 382 ? 27.454 -6.995 6.817 1.00 75.88 382 PHE A C 1
ATOM 3048 O O . PHE A 1 382 ? 26.629 -7.159 5.921 1.00 75.88 382 PHE A O 1
ATOM 3055 N N . LEU A 1 383 ? 28.225 -5.901 6.889 1.00 76.44 383 LEU A N 1
ATOM 3056 C CA . LEU A 1 383 ? 28.123 -4.765 5.967 1.00 76.44 383 LEU A CA 1
ATOM 3057 C C . LEU A 1 383 ? 28.382 -5.168 4.510 1.00 76.44 383 LEU A C 1
ATOM 3059 O O . LEU A 1 383 ? 27.602 -4.816 3.629 1.00 76.44 383 LEU A O 1
ATOM 3063 N N . GLU A 1 384 ? 29.419 -5.973 4.259 1.00 72.00 384 GLU A N 1
ATOM 3064 C CA . GLU A 1 384 ? 29.786 -6.419 2.903 1.00 72.00 384 GLU A CA 1
ATOM 3065 C C . GLU A 1 384 ? 28.825 -7.480 2.327 1.00 72.00 384 GLU A C 1
ATOM 3067 O O . GLU A 1 384 ? 28.791 -7.706 1.117 1.00 72.00 384 GLU A O 1
ATOM 3072 N N . GLY A 1 385 ? 28.034 -8.143 3.180 1.00 64.38 385 GLY A N 1
ATOM 3073 C CA . GLY A 1 385 ? 27.175 -9.272 2.807 1.00 64.38 385 GLY A CA 1
ATOM 3074 C C . GLY A 1 385 ? 25.675 -8.978 2.818 1.00 64.38 385 GLY A C 1
ATOM 3075 O O . GLY A 1 385 ? 24.890 -9.822 2.372 1.00 64.38 385 GLY A O 1
ATOM 3076 N N . HIS A 1 386 ? 25.257 -7.815 3.326 1.00 67.62 386 HIS A N 1
ATOM 3077 C CA . HIS A 1 386 ? 23.844 -7.508 3.491 1.00 67.62 386 HIS A CA 1
ATOM 3078 C C . HIS A 1 386 ? 23.173 -7.205 2.135 1.00 67.62 386 HIS A C 1
ATOM 3080 O O . HIS A 1 386 ? 23.606 -6.299 1.418 1.00 67.62 386 HIS A O 1
ATOM 3086 N N . PRO A 1 387 ? 22.088 -7.911 1.756 1.00 53.25 387 PRO A N 1
ATOM 3087 C CA . PRO A 1 387 ? 21.456 -7.756 0.442 1.00 53.25 387 PRO A CA 1
ATOM 3088 C C . PRO A 1 387 ? 20.856 -6.362 0.194 1.00 53.25 387 PRO A C 1
ATOM 3090 O O . PRO A 1 387 ? 20.691 -5.984 -0.963 1.00 53.25 387 PRO A O 1
ATOM 3093 N N . GLY A 1 388 ? 20.555 -5.602 1.254 1.00 59.00 388 GLY A N 1
ATOM 3094 C CA . GLY A 1 388 ? 20.080 -4.213 1.182 1.00 59.00 388 GLY A CA 1
ATOM 3095 C C . GLY A 1 388 ? 21.187 -3.149 1.161 1.00 59.00 388 GLY A C 1
ATOM 3096 O O . GLY A 1 388 ? 20.876 -1.962 1.163 1.00 59.00 388 GLY A O 1
ATOM 3097 N N . GLY A 1 389 ? 22.462 -3.556 1.152 1.00 69.69 389 GLY A N 1
ATOM 3098 C CA . GLY A 1 389 ? 23.608 -2.663 1.328 1.00 69.69 389 GLY A CA 1
ATOM 3099 C C . GLY A 1 389 ? 23.895 -2.340 2.799 1.00 69.69 389 GLY A C 1
ATOM 3100 O O . GLY A 1 389 ? 23.119 -2.692 3.693 1.00 69.69 389 GLY A O 1
ATOM 3101 N N . GLU A 1 390 ? 25.026 -1.675 3.044 1.00 78.12 390 GLU A N 1
ATOM 3102 C CA . GLU A 1 390 ? 25.525 -1.371 4.393 1.00 78.12 390 GLU A CA 1
ATOM 3103 C C . GLU A 1 390 ? 24.603 -0.426 5.181 1.00 78.12 390 GLU A C 1
ATOM 3105 O O . GLU A 1 390 ? 24.436 -0.590 6.390 1.00 78.12 390 GLU A O 1
ATOM 3110 N N . GLN A 1 391 ? 23.928 0.505 4.495 1.00 73.44 391 GLN A N 1
ATOM 3111 C CA . GLN A 1 391 ? 23.112 1.540 5.136 1.00 73.44 391 GLN A CA 1
ATOM 3112 C C . GLN A 1 391 ? 21.953 0.959 5.954 1.00 73.44 391 GLN A C 1
ATOM 3114 O O . GLN A 1 391 ? 21.602 1.504 6.995 1.00 73.44 391 GLN A O 1
ATOM 3119 N N . SER A 1 392 ? 21.374 -0.171 5.530 1.00 67.75 392 SER A N 1
ATOM 3120 C CA . SER A 1 392 ? 20.282 -0.819 6.271 1.00 67.75 392 SER A CA 1
ATOM 3121 C C . SER A 1 392 ? 20.713 -1.343 7.641 1.00 67.75 392 SER A C 1
ATOM 3123 O O . SER A 1 392 ? 19.896 -1.374 8.553 1.00 67.75 392 SER A O 1
ATOM 3125 N N . ILE A 1 393 ? 21.976 -1.751 7.786 1.00 73.06 393 ILE A N 1
ATOM 3126 C CA . ILE A 1 393 ? 22.539 -2.209 9.063 1.00 73.06 393 ILE A CA 1
ATOM 3127 C C . ILE A 1 393 ? 22.916 -1.008 9.930 1.00 73.06 393 ILE A C 1
ATOM 3129 O O . ILE A 1 393 ? 22.669 -1.003 11.131 1.00 73.06 393 ILE A O 1
ATOM 3133 N N . ARG A 1 394 ? 23.459 0.036 9.299 1.00 78.69 394 ARG A N 1
ATOM 3134 C CA . ARG A 1 394 ? 23.897 1.274 9.955 1.00 78.69 394 ARG A CA 1
ATOM 3135 C C . ARG A 1 394 ? 22.754 2.057 10.601 1.00 78.69 394 ARG A C 1
ATOM 3137 O O . ARG A 1 394 ? 22.971 2.697 11.618 1.00 78.69 394 ARG A O 1
ATOM 3144 N N . ILE A 1 395 ? 21.538 1.973 10.057 1.00 76.56 395 ILE A N 1
ATOM 3145 C CA . ILE A 1 395 ? 20.350 2.629 10.635 1.00 76.56 395 ILE A CA 1
ATOM 3146 C C . ILE A 1 395 ? 20.004 2.082 12.027 1.00 76.56 395 ILE A C 1
ATOM 3148 O O . ILE A 1 395 ? 19.506 2.835 12.852 1.00 76.56 395 ILE A O 1
ATOM 3152 N N . ALA A 1 396 ? 20.278 0.803 12.293 1.00 73.19 396 ALA A N 1
ATOM 3153 C CA . ALA A 1 396 ? 20.005 0.175 13.586 1.00 73.19 396 ALA A CA 1
ATOM 3154 C C . ALA A 1 396 ? 21.188 0.284 14.571 1.00 73.19 396 ALA A C 1
ATOM 3156 O O . ALA A 1 396 ? 21.154 -0.307 15.651 1.00 73.19 396 ALA A O 1
ATOM 3157 N N . ALA A 1 397 ? 22.264 0.987 14.198 1.00 82.56 397 ALA A N 1
ATOM 3158 C CA . ALA A 1 397 ? 23.454 1.104 15.028 1.00 82.56 397 ALA A CA 1
ATOM 3159 C C . ALA A 1 397 ? 23.157 1.900 16.310 1.00 82.56 397 ALA A C 1
ATOM 3161 O O . ALA A 1 397 ? 22.574 2.980 16.275 1.00 82.56 397 ALA A O 1
ATOM 3162 N N . GLY A 1 398 ? 23.578 1.366 17.453 1.00 77.50 398 GLY A N 1
ATOM 3163 C CA . GLY A 1 398 ? 23.323 1.922 18.779 1.00 77.50 398 GLY A CA 1
ATOM 3164 C C . GLY A 1 398 ? 21.934 1.627 19.346 1.00 77.50 398 GLY A C 1
ATOM 3165 O O . GLY A 1 398 ? 21.671 2.013 20.485 1.00 77.50 398 GLY A O 1
ATOM 3166 N N . GLU A 1 399 ? 21.061 0.950 18.595 1.00 78.56 399 GLU A N 1
ATOM 3167 C CA . GLU A 1 399 ? 19.700 0.622 19.026 1.00 78.56 399 GLU A CA 1
ATOM 3168 C C . GLU A 1 399 ? 19.582 -0.808 19.587 1.00 78.56 399 GLU A C 1
ATOM 3170 O O . GLU A 1 399 ? 20.446 -1.666 19.378 1.00 78.56 399 GLU A O 1
ATOM 3175 N N . ASP A 1 400 ? 18.496 -1.045 20.328 1.00 75.94 400 ASP A N 1
ATOM 3176 C CA . ASP A 1 400 ? 18.050 -2.372 20.770 1.00 75.94 400 ASP A CA 1
ATOM 3177 C C . ASP A 1 400 ? 16.958 -2.865 19.820 1.00 75.94 400 ASP A C 1
ATOM 3179 O O . ASP A 1 400 ? 15.910 -2.225 19.693 1.00 75.94 400 ASP A O 1
ATOM 3183 N N . VAL A 1 401 ? 17.256 -3.949 19.096 1.00 57.00 401 VAL A N 1
ATOM 3184 C CA . VAL A 1 401 ? 16.604 -4.346 17.836 1.00 57.00 401 VAL A CA 1
ATOM 3185 C C . VAL A 1 401 ? 15.840 -5.663 17.955 1.00 57.00 401 VAL A C 1
ATOM 3187 O O . VAL A 1 401 ? 16.342 -6.624 18.590 1.00 57.00 401 VAL A O 1
#

Secondary structure (DSSP, 8-state):
-PPPTTS--TT---EEEEEES---TTS--EEEEEHHHHT-GGG--EEESEETTEEPPGGGTTT-EEE-TTB-GGGS-SSEEEEEEESS---SHHHHSSSB---TT--HHHHHH-GGGTS-GGGB--BPPPEEEEEESPTT-EEEPPTTS--EEEEEEEEE-STTPPEEEEEEESSTTSS-EEPEEE-THHHHHHS-EEEETTTEEE--TT-----S-EEEEEEEEIIIIIITTT--EEEEEEEETT--B--SS----TT-TT--SPEEEEEEE-TTSSEEEEE-SS-SSSSSP-HHHHHHHTT--TTS----SS-TTTT-S---------HHHHHHHHHHHHS-GGGTT-PPPHHHHGGG--TT-SS-EEEETTEEEE-HHHHTT-TT-THHHHTTTTSB-

Organism: Bionectria ochroleuca (NCBI:txid29856)

Sequence (401 aa):
AYPSYETVVPGRARHVIFEGADELPKGKYGTSQRLNWAMDRQKGMLIAWAINGEDLSPDHGYPLRLVVPGQIGGRMVKWLQRIEISDRESQHHLHFFDNKLLPTVVSADQARNEDKWWYDPKYIINDLNVNAAICSPDHNQIVTLQSNSSQRLPIEGYAYTGGGRRITRVEVTLDDGKTWRLADITYPEDLYRLYPVQNHPFFGTLDLSMTEMSFCWCFWRLDLDIMSDLVGPDVRVIAVRAMDEALQTMPRDMYWSPTSMMNSWWFRVAVHKDEKGESVRFEQPAPVAGDAGGWMQRMKDAGADPRFPNFGGESPYSASAPNTATSQPDASNAKEDILKEMLDESKTSVAITPEELAQHADPEGPEPWFVVHGHVYDGTKFLEGHPGGEQSIRIAAGEDV

InterPro domains:
  IPR000572 Oxidoreductase, molybdopterin-binding domain [PF00174] (12-93)
  IPR001199 Cytochrome b5-like heme/steroid binding domain [PF00173] (353-401)
  IPR001199 Cytochrome b5-like heme/steroid binding domain [PR00363] (376-386)
  IPR001199 Cytochrome b5-like heme/steroid binding domain [PR00363] (386-400)
  IPR001199 Cytochrome b5-like heme/steroid binding domain [PS50255] (349-401)
  IPR005066 Moybdenum cofactor oxidoreductase, dimerisation [PF03404] (122-273)
  IPR008335 Eukaryotic molybdopterin oxidoreductase [PR00407] (40-56)
  IPR008335 Eukaryotic molybdopterin oxidoreductase [PR00407] (57-70)
  IPR008335 Eukaryotic molybdopterin oxidoreductase [PR00407] (73-86)
  IPR008335 Eukaryotic molybdopterin oxidoreductase [PR00407] (125-137)
  IPR008335 Eukaryotic molybdopterin oxidoreductase [PR00407] (155-169)
  IPR008335 Eukaryotic molybdopterin oxidoreductase [PR00407] (169-181)
  IPR008335 Eukaryotic molybdopterin oxidoreductase [PR00407] (213-223)
  IP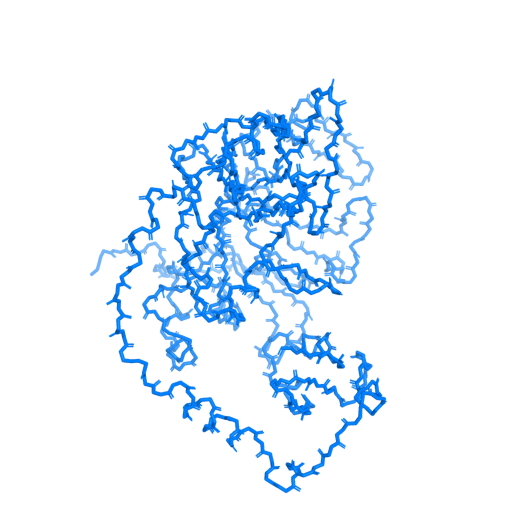R008335 Eukaryotic molybdopterin oxidoreductase [PR00407] (241-253)
  IPR008335 Eukaryotic molybdopterin oxidoreductase [PR00407] (254-267)
  IPR014756 Immunoglobulin E-set [SSF81296] (127-272)
  IPR018506 Cytochrome b5, heme-binding site [PS00191] (382-389)
  IPR036374 Oxidoreductase, molybdopterin-binding domain superfamily [G3DSA:3.90.420.10] (5-126)
  IPR036374 Oxidoreductase, molybdopterin-binding domain superfamily [SSF56524] (11-162)
  IPR036400 Cytochrome b5-like heme/steroid binding domain superfamily [G3DSA:3.10.120.10] (343-401)